Protein AF-A0A1H8FUL5-F1 (afdb_monomer)

Structure (mmCIF, N/CA/C/O backbone):
data_AF-A0A1H8FUL5-F1
#
_entry.id   AF-A0A1H8FUL5-F1
#
loop_
_atom_site.group_PDB
_atom_site.id
_atom_site.type_symbol
_atom_site.label_atom_id
_atom_site.label_alt_id
_atom_site.label_comp_id
_atom_site.label_asym_id
_atom_site.label_entity_id
_atom_site.label_seq_id
_atom_site.pdbx_PDB_ins_code
_atom_site.Cartn_x
_atom_site.Cartn_y
_atom_site.Cartn_z
_atom_site.occupancy
_atom_site.B_iso_or_equiv
_atom_site.auth_seq_id
_atom_site.auth_comp_id
_atom_site.auth_asym_id
_atom_site.auth_atom_id
_atom_site.pdbx_PDB_model_num
ATOM 1 N N . MET A 1 1 ? 5.116 10.982 -18.072 1.00 77.00 1 MET A N 1
ATOM 2 C CA . MET A 1 1 ? 5.725 10.847 -16.722 1.00 77.00 1 MET A CA 1
ATOM 3 C C . MET A 1 1 ? 6.966 9.986 -16.821 1.00 77.00 1 MET A C 1
ATOM 5 O O . MET A 1 1 ? 6.919 8.989 -17.533 1.00 77.00 1 MET A O 1
ATOM 9 N N . THR A 1 2 ? 8.027 10.357 -16.105 1.00 88.62 2 THR A N 1
ATOM 10 C CA . THR A 1 2 ? 9.238 9.538 -15.970 1.00 88.62 2 THR A CA 1
ATOM 11 C C . THR A 1 2 ? 8.924 8.194 -15.318 1.00 88.62 2 THR A C 1
ATOM 13 O O . THR A 1 2 ? 7.965 8.089 -14.544 1.00 88.62 2 THR A O 1
ATOM 16 N N . ILE A 1 3 ? 9.741 7.177 -15.594 1.00 87.44 3 ILE A N 1
ATOM 17 C CA . ILE A 1 3 ? 9.638 5.847 -14.970 1.00 87.44 3 ILE A CA 1
ATOM 18 C C . ILE A 1 3 ? 9.591 5.974 -13.442 1.00 87.44 3 ILE A C 1
ATOM 20 O O . ILE A 1 3 ? 8.691 5.433 -12.799 1.00 87.44 3 ILE A O 1
ATOM 24 N N . GLY A 1 4 ? 10.494 6.778 -12.870 1.00 87.44 4 GLY A N 1
ATOM 25 C CA . GLY A 1 4 ? 10.557 7.011 -11.426 1.00 87.44 4 GLY A CA 1
ATOM 26 C C . GLY A 1 4 ? 9.263 7.595 -10.852 1.00 87.44 4 GLY A C 1
ATOM 27 O O . GLY A 1 4 ? 8.783 7.119 -9.829 1.00 87.44 4 GLY A O 1
ATOM 28 N N . LYS A 1 5 ? 8.633 8.564 -11.536 1.00 88.44 5 LYS A N 1
ATOM 29 C CA . LYS A 1 5 ? 7.356 9.148 -11.088 1.00 88.44 5 LYS A CA 1
ATOM 30 C C . LYS A 1 5 ? 6.201 8.143 -11.154 1.00 88.44 5 LYS A C 1
ATOM 32 O O . LYS A 1 5 ? 5.342 8.171 -10.280 1.00 88.44 5 LYS A O 1
ATOM 37 N N . LYS A 1 6 ? 6.171 7.258 -12.159 1.00 86.38 6 LYS A N 1
ATOM 38 C CA . LYS A 1 6 ? 5.156 6.190 -12.268 1.00 86.38 6 LYS A CA 1
ATOM 39 C C . LYS A 1 6 ? 5.282 5.194 -11.107 1.00 86.38 6 LYS A C 1
ATOM 41 O O . LYS A 1 6 ? 4.287 4.877 -10.464 1.00 86.38 6 LYS A O 1
ATOM 46 N N . ILE A 1 7 ? 6.509 4.756 -10.814 1.00 88.62 7 ILE A N 1
ATOM 47 C CA . ILE A 1 7 ? 6.805 3.834 -9.708 1.00 88.62 7 ILE A CA 1
ATOM 48 C C . ILE A 1 7 ? 6.474 4.486 -8.358 1.00 88.62 7 ILE A C 1
ATOM 50 O O . ILE A 1 7 ? 5.757 3.893 -7.556 1.00 88.62 7 ILE A O 1
ATOM 54 N N . ALA A 1 8 ? 6.923 5.724 -8.129 1.00 90.12 8 ALA A N 1
ATOM 55 C CA . ALA A 1 8 ? 6.648 6.459 -6.896 1.00 90.12 8 ALA A CA 1
ATOM 56 C C . ALA A 1 8 ? 5.144 6.680 -6.667 1.00 90.12 8 ALA A C 1
ATOM 58 O O . ALA A 1 8 ? 4.675 6.522 -5.545 1.00 90.12 8 ALA A O 1
ATOM 59 N N . ALA A 1 9 ? 4.375 6.987 -7.719 1.00 88.75 9 ALA A N 1
ATOM 60 C CA . ALA A 1 9 ? 2.921 7.109 -7.620 1.00 88.75 9 ALA A CA 1
ATOM 61 C C . ALA A 1 9 ? 2.253 5.773 -7.252 1.00 88.75 9 ALA A C 1
ATOM 63 O O . ALA A 1 9 ? 1.382 5.748 -6.385 1.00 88.75 9 ALA A O 1
ATOM 64 N N . GLY A 1 10 ? 2.690 4.661 -7.858 1.00 88.00 10 GLY A N 1
ATOM 65 C CA . GLY A 1 10 ? 2.192 3.321 -7.533 1.00 88.00 10 GLY A CA 1
ATOM 66 C C . GLY A 1 10 ? 2.468 2.928 -6.079 1.00 88.00 10 GLY A C 1
ATOM 67 O O . GLY A 1 10 ? 1.545 2.544 -5.361 1.00 88.00 10 GLY A O 1
ATOM 68 N N . PHE A 1 11 ? 3.712 3.090 -5.617 1.00 89.12 11 PHE A N 1
ATOM 69 C CA . PHE A 1 11 ? 4.076 2.832 -4.219 1.00 89.12 11 PHE A CA 1
ATOM 70 C C . PHE A 1 11 ? 3.374 3.781 -3.246 1.00 89.12 11 PHE A C 1
ATOM 72 O O . PHE A 1 11 ? 2.895 3.329 -2.211 1.00 89.12 11 PHE A O 1
ATOM 79 N N . GLY A 1 12 ? 3.265 5.070 -3.578 1.00 90.81 12 GLY A N 1
ATOM 80 C CA . GLY A 1 12 ? 2.570 6.058 -2.753 1.00 90.81 12 GLY A CA 1
ATOM 81 C C . GLY A 1 12 ? 1.090 5.723 -2.571 1.00 90.81 12 GLY A C 1
ATOM 82 O O . GLY A 1 12 ? 0.583 5.771 -1.453 1.00 90.81 12 GLY A O 1
ATOM 83 N N . LEU A 1 13 ? 0.412 5.299 -3.642 1.00 88.19 13 LEU A N 1
ATOM 84 C CA . LEU A 1 13 ? -0.978 4.851 -3.569 1.00 88.19 13 LEU A CA 1
ATOM 85 C C . LEU A 1 13 ? -1.121 3.574 -2.726 1.00 88.19 13 LEU A C 1
ATOM 87 O O . LEU A 1 13 ? -2.024 3.494 -1.896 1.00 88.19 13 LEU A O 1
ATOM 91 N N . CYS A 1 14 ? -0.212 2.604 -2.881 1.00 87.31 14 CYS A N 1
ATOM 92 C CA . CYS A 1 14 ? -0.203 1.393 -2.053 1.00 87.31 14 CYS A CA 1
ATOM 93 C C . CYS A 1 14 ? 0.002 1.724 -0.568 1.00 87.31 14 CYS A C 1
ATOM 95 O O . CYS A 1 14 ? -0.704 1.189 0.283 1.00 87.31 14 CYS A O 1
ATOM 97 N N . LEU A 1 15 ? 0.928 2.634 -0.255 1.00 90.94 15 LEU A N 1
ATOM 98 C CA . LEU A 1 15 ? 1.198 3.070 1.113 1.00 90.94 15 LEU A CA 1
ATOM 99 C C . LEU A 1 15 ? -0.012 3.785 1.727 1.00 90.94 15 LEU A C 1
ATOM 101 O O . LEU A 1 15 ? -0.348 3.530 2.879 1.00 90.94 15 LEU A O 1
ATOM 105 N N . LEU A 1 16 ? -0.699 4.635 0.958 1.00 89.88 16 LEU A N 1
ATOM 106 C CA . LEU A 1 16 ? -1.928 5.299 1.399 1.00 89.88 16 LEU A CA 1
ATOM 107 C C . LEU A 1 16 ? -3.041 4.296 1.716 1.00 89.88 16 LEU A C 1
ATOM 109 O O . LEU A 1 16 ? -3.700 4.428 2.745 1.00 89.88 16 LEU A O 1
ATOM 113 N N . VAL A 1 17 ? -3.229 3.276 0.873 1.00 88.06 17 VAL A N 1
ATOM 114 C CA . VAL A 1 17 ? -4.216 2.218 1.139 1.00 88.06 17 VAL A CA 1
ATOM 115 C C . VAL A 1 17 ? -3.835 1.421 2.383 1.00 88.06 17 VAL A C 1
ATOM 117 O O . VAL A 1 17 ? -4.692 1.185 3.231 1.00 88.06 17 VAL A O 1
ATOM 120 N N . LEU A 1 18 ? -2.559 1.058 2.543 1.00 88.50 18 LEU A N 1
ATOM 121 C CA . LEU A 1 18 ? -2.079 0.366 3.742 1.00 88.50 18 LEU A CA 1
ATOM 122 C C . LEU A 1 18 ? -2.285 1.200 5.011 1.00 88.50 18 LEU A C 1
ATOM 124 O O . LEU A 1 18 ? -2.742 0.661 6.014 1.00 88.50 18 LEU A O 1
ATOM 128 N N . LEU A 1 19 ? -2.011 2.506 4.965 1.00 92.69 19 LEU A N 1
ATOM 129 C CA . LEU A 1 19 ? -2.258 3.420 6.082 1.00 92.69 19 LEU A CA 1
ATOM 130 C C . LEU A 1 19 ? -3.747 3.516 6.422 1.00 92.69 19 LEU A C 1
ATOM 132 O O . LEU A 1 19 ? -4.105 3.457 7.595 1.00 92.69 19 LEU A O 1
ATOM 136 N N . ALA A 1 20 ? -4.619 3.619 5.417 1.00 88.50 20 ALA A N 1
ATOM 137 C CA . ALA A 1 20 ? -6.063 3.652 5.631 1.00 88.50 20 ALA A CA 1
ATOM 138 C C . ALA A 1 20 ? -6.575 2.344 6.261 1.00 88.50 20 ALA A C 1
ATOM 140 O O . ALA A 1 20 ? -7.329 2.378 7.232 1.00 88.50 20 ALA A O 1
ATOM 141 N N . VAL A 1 21 ? -6.121 1.193 5.754 1.00 88.56 21 VAL A N 1
ATOM 142 C CA . VAL A 1 21 ? -6.448 -0.136 6.297 1.00 88.56 21 VAL A CA 1
ATOM 143 C C . VAL A 1 21 ? -5.942 -0.279 7.735 1.00 88.56 21 VAL A C 1
ATOM 145 O O . VAL A 1 21 ? -6.693 -0.715 8.606 1.00 88.56 21 VAL A O 1
ATOM 148 N N . ALA A 1 22 ? -4.699 0.130 8.004 1.00 89.62 22 ALA A N 1
ATOM 149 C CA . ALA A 1 22 ? -4.111 0.090 9.339 1.00 89.62 22 ALA A CA 1
ATOM 150 C C . ALA A 1 22 ? -4.869 0.987 10.328 1.00 89.62 22 ALA A C 1
ATOM 152 O O . ALA A 1 22 ? -5.120 0.569 11.455 1.00 89.62 22 ALA A O 1
ATOM 153 N N . LEU A 1 23 ? -5.288 2.184 9.905 1.00 91.38 23 LEU A N 1
ATOM 154 C CA . LEU A 1 23 ? -6.063 3.104 10.738 1.00 91.38 23 LEU A CA 1
ATOM 155 C C . LEU A 1 23 ? -7.420 2.505 11.134 1.00 91.38 23 LEU A C 1
ATOM 157 O O . LEU A 1 23 ? -7.779 2.531 12.309 1.00 91.38 23 LEU A O 1
ATOM 161 N N . VAL A 1 24 ? -8.150 1.922 10.177 1.00 88.38 24 VAL A N 1
ATOM 162 C CA . VAL A 1 24 ? -9.436 1.251 10.442 1.00 88.38 24 VAL A CA 1
ATOM 163 C C . VAL A 1 24 ? -9.248 0.052 11.374 1.00 88.38 24 VAL A C 1
ATOM 165 O O . VAL A 1 24 ? -10.034 -0.134 12.304 1.00 88.38 24 VAL A O 1
ATOM 168 N N . ALA A 1 25 ? -8.195 -0.743 11.163 1.00 87.12 25 ALA A N 1
ATOM 169 C CA . ALA A 1 25 ? -7.871 -1.870 12.033 1.00 87.12 25 ALA A CA 1
ATOM 170 C C . ALA A 1 25 ? -7.559 -1.411 13.468 1.00 87.12 25 ALA A C 1
ATOM 172 O O . ALA A 1 25 ? -8.060 -2.002 14.424 1.00 87.12 25 ALA A O 1
ATOM 173 N N . PHE A 1 26 ? -6.785 -0.333 13.621 1.00 90.12 26 PHE A N 1
ATOM 174 C CA . PHE A 1 26 ? -6.420 0.218 14.925 1.00 90.12 26 PHE A CA 1
ATOM 175 C C . PHE A 1 26 ? -7.637 0.774 15.676 1.00 90.12 26 PHE A C 1
ATOM 177 O O . PHE A 1 26 ? -7.829 0.470 16.850 1.00 90.12 26 PHE A O 1
ATOM 184 N N . GLN A 1 27 ? -8.514 1.509 14.985 1.00 87.12 27 GLN A N 1
ATOM 185 C CA . GLN A 1 27 ? -9.777 1.992 15.558 1.00 87.12 27 GLN A CA 1
ATOM 186 C C . GLN A 1 27 ? -10.693 0.838 15.986 1.00 87.12 27 GLN A C 1
ATOM 188 O O . GLN A 1 27 ? -11.260 0.873 17.079 1.00 87.12 27 GLN A O 1
ATOM 193 N N . GLY A 1 28 ? -10.806 -0.206 15.159 1.00 86.19 28 GLY A N 1
ATOM 194 C CA . GLY A 1 28 ? -11.566 -1.407 15.503 1.00 86.19 28 GLY A CA 1
ATOM 195 C C . GLY A 1 28 ? -11.017 -2.111 16.748 1.00 86.19 28 GLY A C 1
ATOM 196 O O . GLY A 1 28 ? -11.788 -2.507 17.622 1.00 86.19 28 GLY A O 1
ATOM 197 N N . ALA A 1 29 ? -9.690 -2.217 16.866 1.00 85.94 29 ALA A N 1
ATOM 198 C CA . ALA A 1 29 ? -9.027 -2.807 18.027 1.00 85.94 29 ALA A CA 1
ATOM 1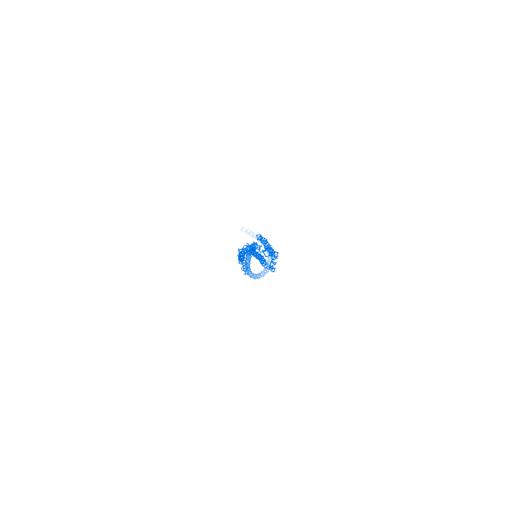99 C C . ALA A 1 29 ? -9.235 -1.984 19.311 1.00 85.94 29 ALA A C 1
ATOM 201 O O . ALA A 1 29 ? -9.567 -2.554 20.351 1.00 85.94 29 ALA A O 1
ATOM 202 N N . GLU A 1 30 ? -9.107 -0.653 19.248 1.00 86.69 30 GLU A N 1
ATOM 203 C CA . GLU A 1 30 ? -9.407 0.217 20.393 1.00 86.69 30 GLU A CA 1
ATOM 204 C C . GLU A 1 30 ? -10.857 0.067 20.857 1.00 86.69 30 GLU A C 1
ATOM 206 O O . GLU A 1 30 ? -11.126 -0.012 22.057 1.00 86.69 30 GLU A O 1
ATOM 211 N N . GLN A 1 31 ? -11.801 0.013 19.919 1.00 83.56 31 GLN A N 1
ATOM 212 C CA . GLN A 1 31 ? -13.214 -0.108 20.254 1.00 83.56 31 GLN A CA 1
ATOM 213 C C . GLN A 1 31 ? -13.542 -1.464 20.889 1.00 83.56 31 GLN A C 1
ATOM 215 O O . GLN A 1 31 ? -14.344 -1.530 21.827 1.00 83.56 31 GLN A O 1
ATOM 220 N N . LEU A 1 32 ? -12.877 -2.531 20.439 1.00 81.56 32 LEU A N 1
ATOM 221 C CA . LEU A 1 32 ? -12.974 -3.856 21.046 1.00 81.56 32 LEU A CA 1
ATOM 222 C C . LEU A 1 32 ? -12.448 -3.853 22.492 1.00 81.56 32 LEU A C 1
ATOM 224 O O . LEU A 1 32 ? -13.115 -4.373 23.385 1.00 81.56 32 LEU A O 1
ATOM 228 N N . LEU A 1 33 ? -11.294 -3.221 22.734 1.00 85.38 33 LEU A N 1
ATOM 229 C CA . LEU A 1 33 ? -10.698 -3.098 24.070 1.00 85.38 33 LEU A CA 1
ATOM 230 C C . LEU A 1 33 ? -11.581 -2.297 25.035 1.00 85.38 33 LEU A C 1
ATOM 232 O O . LEU A 1 33 ? -11.778 -2.721 26.172 1.00 85.38 33 LEU A O 1
ATOM 236 N N . ARG A 1 34 ? -12.149 -1.168 24.590 1.00 83.81 34 ARG A N 1
ATOM 237 C CA . ARG A 1 34 ? -13.067 -0.357 25.413 1.00 83.81 34 ARG A CA 1
ATOM 238 C C . ARG A 1 34 ? -14.311 -1.151 25.806 1.00 83.81 34 ARG A C 1
ATOM 240 O O . ARG A 1 34 ? -14.617 -1.247 26.987 1.00 83.81 34 ARG A O 1
ATOM 247 N N . THR A 1 35 ? -14.940 -1.815 24.836 1.00 81.94 35 THR A N 1
ATOM 248 C CA . THR A 1 35 ? -16.115 -2.664 25.089 1.00 81.94 35 THR A CA 1
ATOM 249 C C . THR A 1 35 ? -15.791 -3.781 26.083 1.00 81.94 35 THR A C 1
ATOM 251 O O . THR A 1 35 ? -16.568 -4.043 26.997 1.00 81.94 35 THR A O 1
ATOM 254 N N . ALA A 1 36 ? -14.639 -4.442 25.937 1.00 81.00 36 ALA A N 1
ATOM 255 C CA . ALA A 1 36 ? -14.227 -5.499 26.855 1.00 81.00 36 ALA A CA 1
ATOM 256 C C . ALA A 1 36 ? -14.080 -4.984 28.299 1.00 81.00 36 ALA A C 1
ATOM 258 O O . ALA A 1 36 ? -14.550 -5.639 29.230 1.00 81.00 36 ALA A O 1
ATOM 259 N N . ASN A 1 37 ? -13.490 -3.799 28.482 1.00 84.38 37 ASN A N 1
ATOM 260 C CA . ASN A 1 37 ? -13.363 -3.168 29.797 1.00 84.38 37 ASN A CA 1
ATOM 261 C C . ASN A 1 37 ? -14.726 -2.783 30.390 1.00 84.38 37 ASN A C 1
ATOM 263 O O . ASN A 1 37 ? -14.970 -3.058 31.565 1.00 84.38 37 ASN A O 1
ATOM 267 N N . ASP A 1 38 ? -15.632 -2.230 29.581 1.00 81.69 38 ASP A N 1
ATOM 268 C CA . ASP A 1 38 ? -16.988 -1.875 30.019 1.00 81.69 38 ASP A CA 1
ATOM 269 C C . ASP A 1 38 ? -17.779 -3.118 30.470 1.00 81.69 38 ASP A C 1
ATOM 271 O O . ASP A 1 38 ? -18.497 -3.085 31.472 1.00 81.69 38 ASP A O 1
ATOM 275 N N . VAL A 1 39 ? -17.597 -4.259 29.789 1.00 80.88 39 VAL A N 1
ATOM 276 C CA . VAL A 1 39 ? -18.206 -5.545 30.177 1.00 80.88 39 VAL A CA 1
ATOM 277 C C . VAL A 1 39 ? -17.684 -6.034 31.528 1.00 80.88 39 VAL A C 1
ATOM 279 O O . VAL A 1 39 ? -18.466 -6.530 32.343 1.00 80.88 39 VAL A O 1
ATOM 282 N N . VAL A 1 40 ? -16.379 -5.918 31.780 1.00 85.00 40 VAL A N 1
ATOM 283 C CA . VAL A 1 40 ? -15.792 -6.295 33.075 1.00 85.00 40 VAL A CA 1
ATOM 284 C C . VAL A 1 40 ? -16.341 -5.397 34.184 1.00 85.00 40 VAL A C 1
ATOM 286 O O . VAL A 1 40 ? -16.821 -5.916 35.192 1.00 85.00 40 VAL A O 1
ATOM 289 N N . ALA A 1 41 ? -16.369 -4.079 33.968 1.00 86.44 41 ALA A N 1
ATOM 290 C CA . ALA A 1 41 ? -16.881 -3.115 34.939 1.00 86.44 41 ALA A CA 1
ATOM 291 C C . ALA A 1 41 ? -18.363 -3.359 35.283 1.00 86.44 41 ALA A C 1
ATOM 293 O O . ALA A 1 41 ? -18.714 -3.467 36.458 1.00 86.44 41 ALA A O 1
ATOM 294 N N . SER A 1 42 ? -19.225 -3.538 34.276 1.00 86.19 42 SER A N 1
ATOM 295 C CA . SER A 1 42 ? -20.655 -3.826 34.474 1.00 86.19 42 SER A CA 1
ATOM 296 C C . SER A 1 42 ? -20.887 -5.126 35.262 1.00 86.19 42 SER A C 1
ATOM 298 O O . SER A 1 42 ? -21.726 -5.189 36.168 1.00 86.19 42 SER A O 1
ATOM 300 N N . ARG A 1 43 ? -20.088 -6.172 34.997 1.00 87.38 43 ARG A N 1
ATOM 301 C CA . ARG A 1 43 ? -20.151 -7.433 35.756 1.00 87.38 43 ARG A CA 1
ATOM 302 C C . ARG A 1 43 ? -19.722 -7.263 37.210 1.00 87.38 43 ARG A C 1
ATOM 304 O O . ARG A 1 43 ? -20.350 -7.855 38.089 1.00 87.38 43 ARG A O 1
ATOM 311 N N . GLU A 1 44 ? -18.679 -6.480 37.471 1.00 90.31 44 GLU A N 1
ATOM 312 C CA . GLU A 1 44 ? -18.233 -6.179 38.834 1.00 90.31 44 GLU A CA 1
ATOM 313 C C . GLU A 1 44 ? -19.284 -5.385 39.611 1.00 90.31 44 GLU A C 1
ATOM 315 O O . GLU A 1 44 ? -19.619 -5.759 40.735 1.00 90.31 44 GLU A O 1
ATOM 320 N N . GLN A 1 45 ? -19.872 -4.357 38.997 1.00 92.12 45 GLN A N 1
ATOM 321 C CA . GLN A 1 45 ? -20.974 -3.581 39.569 1.00 92.12 45 GLN A CA 1
ATOM 322 C C . GLN A 1 45 ? -22.150 -4.479 39.981 1.00 92.12 45 GLN A C 1
ATOM 324 O O . GLN A 1 45 ? -22.603 -4.437 41.128 1.00 92.12 45 GLN A O 1
ATOM 329 N N . ALA A 1 46 ? -22.607 -5.348 39.073 1.00 92.81 46 ALA A N 1
ATOM 330 C CA . ALA A 1 46 ? -23.696 -6.278 39.349 1.00 92.81 46 ALA A CA 1
ATOM 331 C C . ALA A 1 46 ? -23.334 -7.303 40.438 1.00 92.81 46 ALA A C 1
ATOM 333 O O . ALA A 1 46 ? -24.189 -7.676 41.245 1.00 92.81 46 ALA A O 1
ATOM 334 N N . ARG A 1 47 ? -22.071 -7.753 40.494 1.00 94.38 47 ARG A N 1
ATOM 335 C CA . ARG A 1 47 ? -21.580 -8.635 41.561 1.00 94.38 47 ARG A CA 1
ATOM 336 C C . ARG A 1 47 ? -21.667 -7.951 42.927 1.00 94.38 47 ARG A C 1
ATOM 338 O O . ARG A 1 47 ? -22.263 -8.531 43.831 1.00 94.38 47 ARG A O 1
ATOM 345 N N . TYR A 1 48 ? -21.149 -6.728 43.065 1.00 94.88 48 TYR A N 1
ATOM 346 C CA . TYR A 1 48 ? -21.176 -5.992 44.336 1.00 94.88 48 TYR A CA 1
ATOM 347 C C . TYR A 1 48 ? -22.604 -5.695 44.814 1.00 94.88 48 TYR A C 1
ATOM 349 O O . TYR A 1 48 ? -22.904 -5.876 45.994 1.00 94.88 48 TYR A O 1
ATOM 357 N N . LEU A 1 49 ? -23.512 -5.316 43.906 1.00 95.88 49 LEU A N 1
ATOM 358 C CA . LEU A 1 49 ? -24.933 -5.122 44.229 1.00 95.88 49 LEU A CA 1
ATOM 359 C C . LEU A 1 49 ? -25.575 -6.397 44.803 1.00 95.88 49 LEU A C 1
ATOM 361 O O . LEU A 1 49 ? -26.278 -6.347 45.816 1.00 95.88 49 LEU A O 1
ATOM 365 N N . ARG A 1 50 ? -25.314 -7.556 44.183 1.00 95.88 50 ARG A N 1
ATOM 366 C CA . ARG A 1 50 ? -25.835 -8.851 44.654 1.00 95.88 50 ARG A CA 1
ATOM 367 C C . ARG A 1 50 ? -25.208 -9.289 45.976 1.00 95.88 50 ARG A C 1
ATOM 369 O O . ARG A 1 50 ? -25.921 -9.834 46.818 1.00 95.88 50 ARG A O 1
ATOM 376 N N . GLU A 1 51 ? -23.916 -9.047 46.177 1.00 95.06 51 GLU A N 1
ATOM 377 C CA . GLU A 1 51 ? -23.222 -9.349 47.436 1.00 95.06 51 GLU A CA 1
ATOM 378 C C . GLU A 1 51 ? -23.808 -8.548 48.600 1.00 95.06 51 GLU A C 1
ATOM 380 O O . GLU A 1 51 ? -24.217 -9.147 49.594 1.00 95.06 51 GLU A O 1
ATOM 385 N N . VAL A 1 52 ? -23.959 -7.227 48.445 1.00 96.12 52 VAL A N 1
ATOM 386 C CA . VAL A 1 52 ? -24.580 -6.366 49.466 1.00 96.12 52 VAL A CA 1
ATOM 387 C C . VAL A 1 52 ? -26.001 -6.843 49.781 1.00 96.12 52 VAL A C 1
ATOM 389 O O . VAL A 1 52 ? -26.329 -7.042 50.951 1.00 96.12 52 VAL A O 1
ATOM 392 N N . ARG A 1 53 ? -26.828 -7.119 48.758 1.00 97.44 53 ARG A N 1
ATOM 393 C CA . ARG A 1 53 ? -28.188 -7.667 48.938 1.00 97.44 53 ARG A CA 1
ATOM 394 C C . ARG A 1 53 ? -28.190 -8.963 49.748 1.00 97.44 53 ARG A C 1
ATOM 396 O O . ARG A 1 53 ? -29.038 -9.126 50.624 1.00 97.44 53 ARG A O 1
ATOM 403 N N . THR A 1 54 ? -27.277 -9.878 49.431 1.00 96.62 54 THR A N 1
ATOM 404 C CA . THR A 1 54 ? -27.183 -11.198 50.072 1.00 96.62 54 THR A CA 1
ATOM 405 C C . THR A 1 54 ? -26.777 -11.055 51.534 1.00 96.62 54 THR A C 1
ATOM 407 O O . THR A 1 54 ? -27.447 -11.590 52.408 1.00 96.62 54 THR A O 1
ATOM 410 N N . MET A 1 55 ? -25.759 -10.245 51.826 1.00 95.69 55 MET A N 1
ATOM 411 C CA . MET A 1 55 ? -25.289 -10.037 53.198 1.00 95.69 55 MET A CA 1
ATOM 412 C C . MET A 1 55 ? -26.334 -9.334 54.073 1.00 95.69 55 MET A C 1
ATOM 414 O O . MET A 1 55 ? -26.489 -9.679 55.242 1.00 95.69 55 MET A O 1
ATOM 418 N N . LEU A 1 56 ? -27.090 -8.379 53.517 1.00 96.69 56 LEU A N 1
ATOM 419 C CA . LEU A 1 56 ? -28.229 -7.762 54.209 1.00 96.69 56 LEU A CA 1
ATOM 420 C C . LEU A 1 56 ? -29.341 -8.767 54.504 1.00 96.69 56 LEU A C 1
ATOM 422 O O . LEU A 1 56 ? -29.914 -8.735 55.592 1.00 96.69 56 LEU A O 1
ATOM 426 N N . LEU A 1 57 ? -29.635 -9.662 53.559 1.00 96.56 57 LEU A N 1
ATOM 427 C CA . LEU A 1 57 ? -30.612 -10.727 53.759 1.00 96.56 57 LEU A CA 1
ATOM 428 C C . LEU A 1 57 ? -30.163 -11.702 54.855 1.00 96.56 57 LEU A C 1
ATOM 430 O O . LEU A 1 57 ? -30.976 -12.073 55.702 1.00 96.56 57 LEU A O 1
ATOM 434 N N . ASP A 1 58 ? -28.887 -12.086 54.869 1.00 95.62 58 ASP A N 1
ATOM 435 C CA . ASP A 1 58 ? -28.315 -12.957 55.900 1.00 95.62 58 ASP A CA 1
ATOM 436 C C . ASP A 1 58 ? -28.361 -12.287 57.279 1.00 95.62 58 ASP A C 1
ATOM 438 O O . ASP A 1 58 ? -28.748 -12.919 58.263 1.00 95.62 58 ASP A O 1
ATOM 442 N N . ALA A 1 59 ? -28.043 -10.991 57.347 1.00 97.06 59 ALA A N 1
ATOM 443 C CA . ALA A 1 59 ? -28.125 -10.186 58.563 1.00 97.06 59 ALA A CA 1
ATOM 444 C C . ALA A 1 59 ? -29.566 -10.070 59.091 1.00 97.06 59 ALA A C 1
ATOM 446 O O . ALA A 1 59 ? -29.803 -10.267 60.283 1.00 97.06 59 ALA A O 1
ATOM 447 N N . GLU A 1 60 ? -30.536 -9.799 58.213 1.00 96.62 60 GLU A N 1
ATOM 448 C CA . GLU A 1 60 ? -31.961 -9.749 58.560 1.00 96.62 60 GLU A CA 1
ATOM 449 C C . GLU A 1 60 ? -32.477 -11.124 59.017 1.00 96.62 60 GLU A C 1
ATOM 451 O O . GLU A 1 60 ? -33.216 -11.228 59.995 1.00 96.62 60 GLU A O 1
ATOM 456 N N . THR A 1 61 ? -32.059 -12.199 58.347 1.00 96.38 61 THR A N 1
ATOM 457 C CA . THR A 1 61 ? -32.458 -13.573 58.690 1.00 96.38 61 THR A CA 1
ATOM 458 C C . THR A 1 61 ? -31.893 -13.994 60.047 1.00 96.38 61 THR A C 1
ATOM 460 O O . THR A 1 61 ? -32.621 -14.541 60.878 1.00 96.38 61 THR A O 1
ATOM 463 N N . ALA A 1 62 ? -30.621 -13.686 60.307 1.00 97.25 62 ALA A N 1
ATOM 464 C CA . ALA A 1 62 ? -29.965 -13.899 61.594 1.00 97.25 62 ALA A CA 1
ATOM 465 C C . ALA A 1 62 ? -30.658 -13.133 62.728 1.00 97.25 62 ALA A C 1
ATOM 467 O O . ALA A 1 62 ? -30.974 -13.710 63.773 1.00 97.25 62 ALA A O 1
ATOM 468 N N . GLN A 1 63 ? -30.967 -11.853 62.497 1.00 97.38 63 GLN A N 1
ATOM 469 C CA . GLN A 1 63 ? -31.700 -11.023 63.448 1.00 97.38 63 GLN A CA 1
ATOM 470 C C . GLN A 1 63 ? -33.068 -11.630 63.778 1.00 97.38 63 GLN A C 1
ATOM 472 O O . GLN A 1 63 ? -33.384 -11.789 64.956 1.00 97.38 63 GLN A O 1
ATOM 477 N N . ARG A 1 64 ? -33.847 -12.061 62.778 1.00 96.19 64 ARG A N 1
ATOM 478 C CA . ARG A 1 64 ? -35.151 -12.709 63.007 1.00 96.19 64 ARG A CA 1
ATOM 479 C C . ARG A 1 64 ? -35.027 -14.015 63.786 1.00 96.19 64 ARG A C 1
ATOM 481 O O . ARG A 1 64 ? -35.824 -14.258 64.692 1.00 96.19 64 ARG A O 1
ATOM 488 N N . GLY A 1 65 ? -34.021 -14.834 63.475 1.00 96.38 65 GLY A N 1
ATOM 489 C CA . GLY A 1 65 ? -33.727 -16.063 64.216 1.00 96.38 65 GLY A CA 1
ATOM 490 C C . GLY A 1 65 ? -33.421 -15.790 65.691 1.00 96.38 65 GLY A C 1
ATOM 491 O O . GLY A 1 65 ? -33.947 -16.472 66.573 1.00 96.38 65 GLY A O 1
ATOM 492 N N . PHE A 1 66 ? -32.639 -14.749 65.977 1.00 97.88 66 PHE A N 1
ATOM 493 C CA . PHE A 1 66 ? -32.351 -14.313 67.341 1.00 97.88 66 PHE A CA 1
ATOM 494 C C . PHE A 1 66 ? -33.574 -13.721 68.051 1.00 97.88 66 PHE A C 1
ATOM 496 O O . PHE A 1 66 ? -33.852 -14.076 69.196 1.00 97.88 66 PHE A O 1
ATOM 503 N N . LEU A 1 67 ? -34.352 -12.868 67.382 1.00 96.38 67 LEU A N 1
ATOM 504 C CA . LEU A 1 67 ? -35.583 -12.329 67.955 1.00 96.38 67 LEU A CA 1
ATOM 505 C C . LEU A 1 67 ? -36.554 -13.444 68.345 1.00 96.38 67 LEU A C 1
ATOM 507 O O . LEU A 1 67 ? -37.105 -13.408 69.441 1.00 96.38 67 LEU A O 1
ATOM 511 N N . LEU A 1 68 ? -36.706 -14.464 67.499 1.00 96.12 68 LEU A N 1
ATOM 512 C CA . LEU A 1 68 ? -37.599 -15.589 67.760 1.00 96.12 68 LEU A CA 1
ATOM 513 C C . LEU A 1 68 ? -37.086 -16.495 68.889 1.00 96.12 68 LEU A C 1
ATOM 515 O O . LEU A 1 68 ? -37.846 -16.874 69.774 1.00 96.12 68 LEU A O 1
ATOM 519 N N . THR A 1 69 ? -35.796 -16.839 68.880 1.00 96.19 69 THR A N 1
ATOM 520 C CA . THR A 1 69 ? -35.249 -17.887 69.765 1.00 96.19 69 THR A CA 1
ATOM 521 C C . THR A 1 69 ? -34.582 -17.361 71.033 1.00 96.19 69 THR A C 1
ATOM 523 O O . THR A 1 69 ? -34.476 -18.093 72.012 1.00 96.19 69 THR A O 1
ATOM 526 N N . GLY A 1 70 ? -34.102 -16.117 71.015 1.00 94.75 70 GLY A N 1
ATOM 527 C CA . GLY A 1 70 ? -33.283 -15.522 72.074 1.00 94.75 70 GLY A CA 1
ATOM 528 C C . GLY A 1 70 ? -31.870 -16.106 72.191 1.00 94.75 70 GLY A C 1
ATOM 529 O O . GLY A 1 70 ? -31.206 -15.847 73.186 1.00 94.75 70 GLY A O 1
ATOM 530 N N . GLN A 1 71 ? -31.410 -16.918 71.229 1.00 96.19 71 GLN A N 1
ATOM 531 C CA . GLN A 1 71 ? -30.106 -17.587 71.304 1.00 96.19 71 GLN A CA 1
ATOM 532 C C . GLN A 1 71 ? -29.041 -16.876 70.463 1.00 96.19 71 GLN A C 1
ATOM 534 O O . GLN A 1 71 ? -29.170 -16.776 69.243 1.00 96.19 71 GLN A O 1
ATOM 539 N N . GLU A 1 72 ? -27.933 -16.500 71.099 1.00 95.88 72 GLU A N 1
ATOM 540 C CA . GLU A 1 72 ? -26.865 -15.694 70.489 1.00 95.88 72 GLU A CA 1
ATOM 541 C C . GLU A 1 72 ? -26.228 -16.297 69.242 1.00 95.88 72 GLU A C 1
ATOM 543 O O . GLU A 1 72 ? -25.870 -15.562 68.329 1.00 95.88 72 GLU A O 1
ATOM 548 N N . ARG A 1 73 ? -26.170 -17.629 69.147 1.00 96.00 73 ARG A N 1
ATOM 549 C CA . ARG A 1 73 ? -25.644 -18.334 67.965 1.00 96.00 73 ARG A CA 1
ATOM 550 C C . ARG A 1 73 ? -26.355 -17.968 66.657 1.00 96.00 73 ARG A C 1
ATOM 552 O O . ARG A 1 73 ? -25.772 -18.095 65.587 1.00 96.00 73 ARG A O 1
ATOM 559 N N . TYR A 1 74 ? -27.615 -17.521 66.714 1.00 95.44 74 TYR A N 1
ATOM 560 C CA . TYR A 1 74 ? -28.325 -17.077 65.510 1.00 95.44 74 TYR A CA 1
ATOM 561 C C . TYR A 1 74 ? -27.790 -15.748 64.968 1.00 95.44 74 TYR A C 1
ATOM 563 O O . TYR A 1 74 ? -28.060 -15.437 63.814 1.00 95.44 74 TYR A O 1
ATOM 571 N N . LEU A 1 75 ? -27.014 -14.988 65.751 1.00 97.50 75 LEU A N 1
ATOM 572 C CA . LEU A 1 75 ? -26.393 -13.733 65.324 1.00 97.50 75 LEU A CA 1
ATOM 573 C C . LEU A 1 75 ? -25.039 -13.926 64.624 1.00 97.50 75 LEU A C 1
ATOM 575 O O . LEU A 1 75 ? -24.515 -12.957 64.078 1.00 97.50 75 LEU A O 1
ATOM 579 N N . ASP A 1 76 ? -24.488 -15.143 64.552 1.00 95.81 76 ASP A N 1
ATOM 580 C CA . ASP A 1 76 ? -23.214 -15.399 63.861 1.00 95.81 76 ASP A CA 1
ATOM 581 C C . ASP A 1 76 ? -23.209 -14.919 62.391 1.00 95.81 76 ASP A C 1
ATOM 583 O O . ASP A 1 76 ? -22.225 -14.304 61.963 1.00 95.81 76 ASP A O 1
ATOM 587 N N . PRO A 1 77 ? -24.266 -15.136 61.574 1.00 96.44 77 PRO A N 1
ATOM 588 C CA . PRO A 1 77 ? -24.315 -14.585 60.220 1.00 96.44 77 PRO A CA 1
ATOM 589 C C . PRO A 1 77 ? -24.426 -13.054 60.210 1.00 96.44 77 PRO A C 1
ATOM 591 O O . PRO A 1 77 ? -23.791 -12.422 59.373 1.00 96.44 77 PRO A O 1
ATOM 594 N N . TYR A 1 78 ? -25.144 -12.450 61.165 1.00 97.00 78 TYR A N 1
ATOM 595 C CA . TYR A 1 78 ? -25.244 -10.990 61.303 1.00 97.00 78 TYR A CA 1
ATOM 596 C C . TYR A 1 78 ? -23.874 -10.358 61.571 1.00 97.00 78 TYR A C 1
ATOM 598 O O . TYR A 1 78 ? -23.459 -9.447 60.857 1.00 97.00 78 TYR A O 1
ATOM 606 N N . VAL A 1 79 ? -23.129 -10.887 62.547 1.00 95.94 79 VAL A N 1
ATOM 607 C CA . VAL A 1 79 ? -21.799 -10.369 62.907 1.00 95.94 79 VAL A CA 1
ATOM 608 C C . VAL A 1 79 ? -20.817 -10.508 61.742 1.00 95.94 79 VAL A C 1
ATOM 610 O O . VAL A 1 79 ? -20.045 -9.589 61.479 1.00 95.94 79 VAL A O 1
ATOM 613 N N . ARG A 1 80 ? -20.870 -11.622 60.999 1.00 95.50 80 ARG A N 1
ATOM 614 C CA . ARG A 1 80 ? -20.030 -11.826 59.807 1.00 95.50 80 ARG A CA 1
ATOM 615 C C . ARG A 1 80 ? -20.437 -10.951 58.621 1.00 95.50 80 ARG A C 1
ATOM 617 O O . ARG A 1 80 ? -19.579 -10.613 57.811 1.00 95.50 80 ARG A O 1
ATOM 624 N N . ALA A 1 81 ? -21.710 -10.585 58.501 1.00 95.44 81 ALA A N 1
ATOM 625 C CA . ALA A 1 81 ? -22.197 -9.750 57.409 1.00 95.44 81 ALA A CA 1
ATOM 626 C C . ALA A 1 81 ? -21.725 -8.292 57.529 1.00 95.44 81 ALA A C 1
ATOM 628 O O . ALA A 1 81 ? -21.384 -7.699 56.512 1.00 95.44 81 ALA A O 1
ATOM 629 N N . LEU A 1 82 ? -21.644 -7.726 58.740 1.00 94.56 82 LEU A N 1
ATOM 630 C CA . LEU A 1 82 ? -21.289 -6.313 58.964 1.00 94.56 82 LEU A CA 1
ATOM 631 C C . LEU A 1 82 ? -20.010 -5.839 58.236 1.00 94.56 82 LEU A C 1
ATOM 633 O O . LEU A 1 82 ? -20.120 -4.924 57.415 1.00 94.56 82 LEU A O 1
ATOM 637 N N . PRO A 1 83 ? -18.820 -6.443 58.452 1.00 95.44 83 PRO A N 1
ATOM 638 C CA . PRO A 1 83 ? -17.595 -5.989 57.783 1.00 95.44 83 PRO A CA 1
ATOM 639 C C . PRO A 1 83 ? -17.639 -6.206 56.263 1.00 95.44 83 PRO A C 1
ATOM 641 O O . PRO A 1 83 ? -17.044 -5.446 55.494 1.00 95.44 83 PRO A O 1
ATOM 644 N N . ASN A 1 84 ? -18.367 -7.230 55.811 1.00 94.94 84 ASN A N 1
ATOM 645 C CA . ASN A 1 84 ? -18.496 -7.539 54.394 1.00 94.94 84 ASN A CA 1
ATOM 646 C C . ASN A 1 84 ? -19.444 -6.561 53.681 1.00 94.94 84 ASN A C 1
ATOM 648 O O . ASN A 1 84 ? -19.163 -6.177 52.548 1.00 94.94 84 ASN A O 1
ATOM 652 N N . ILE A 1 85 ? -20.509 -6.097 54.345 1.00 95.44 85 ILE A N 1
ATOM 653 C CA . ILE A 1 85 ? -21.400 -5.048 53.827 1.00 95.44 85 ILE A CA 1
ATOM 654 C C . ILE A 1 85 ? -20.627 -3.740 53.681 1.00 95.44 85 ILE A C 1
ATOM 656 O O . ILE A 1 85 ? -20.706 -3.102 52.634 1.00 95.44 85 ILE A O 1
ATOM 660 N N . GLU A 1 86 ? -19.845 -3.354 54.691 1.00 94.00 86 GLU A N 1
ATOM 661 C CA . GLU A 1 86 ? -19.033 -2.136 54.635 1.00 94.00 86 GLU A CA 1
ATOM 662 C C . GLU A 1 86 ? -18.008 -2.196 53.494 1.00 94.00 86 GLU A C 1
ATOM 664 O O . GLU A 1 86 ? -17.931 -1.284 52.666 1.00 94.00 86 GLU A O 1
ATOM 669 N N . THR A 1 87 ? -17.294 -3.319 53.374 1.00 95.38 87 THR A N 1
ATOM 670 C CA . THR A 1 87 ? -16.366 -3.557 52.260 1.00 95.38 87 THR A CA 1
ATOM 671 C C . THR A 1 87 ? -17.092 -3.516 50.913 1.00 95.38 87 THR A C 1
ATOM 673 O O . THR A 1 87 ? -16.624 -2.867 49.977 1.00 95.38 87 THR A O 1
ATOM 676 N N . GLY A 1 88 ? -18.258 -4.160 50.812 1.00 94.06 88 GLY A N 1
ATOM 677 C CA . GLY A 1 88 ? -19.088 -4.180 49.610 1.00 94.06 88 GLY A CA 1
ATOM 678 C C . GLY A 1 88 ? -19.539 -2.785 49.180 1.00 94.06 88 GLY A C 1
ATOM 679 O O . GLY A 1 88 ? -19.430 -2.453 48.002 1.00 94.06 88 GLY A O 1
ATOM 680 N N . LEU A 1 89 ? -19.959 -1.931 50.119 1.00 94.44 89 LEU A N 1
ATOM 681 C CA . LEU A 1 89 ? -20.347 -0.542 49.848 1.00 94.44 89 LEU A CA 1
ATOM 682 C C . LEU A 1 89 ? -19.169 0.305 49.344 1.00 94.44 89 LEU A C 1
ATOM 684 O O . LEU A 1 89 ? -19.327 1.077 48.397 1.00 94.44 89 LEU A O 1
ATOM 688 N N . VAL A 1 90 ? -17.973 0.136 49.921 1.00 95.06 90 VAL A N 1
ATOM 689 C CA . VAL A 1 90 ? -16.759 0.829 49.453 1.00 95.06 90 VAL A CA 1
ATOM 690 C C . VAL A 1 90 ? -16.407 0.414 48.024 1.00 95.06 90 VAL A C 1
ATOM 692 O O . VAL A 1 90 ? -16.104 1.271 47.189 1.00 95.06 90 VAL A O 1
ATOM 695 N N . GLN A 1 91 ? -16.460 -0.885 47.724 1.00 94.75 91 GLN A N 1
ATOM 696 C CA . GLN A 1 91 ? -16.176 -1.381 46.378 1.00 94.75 91 GLN A CA 1
ATOM 697 C C . GLN A 1 91 ? -17.245 -0.955 45.371 1.00 94.75 91 GLN A C 1
ATOM 699 O O . GLN A 1 91 ? -16.907 -0.554 44.259 1.00 94.75 91 GLN A O 1
ATOM 704 N N . LEU A 1 92 ? -18.517 -0.946 45.774 1.00 93.94 92 LEU A N 1
ATOM 705 C CA . LEU A 1 92 ? -19.620 -0.452 44.958 1.00 93.94 92 LEU A CA 1
ATOM 706 C C . LEU A 1 92 ? -19.409 1.021 44.584 1.00 93.94 92 LEU A C 1
ATOM 708 O O . LEU A 1 92 ? -19.484 1.386 43.415 1.00 93.94 92 LEU A O 1
ATOM 712 N N . LYS A 1 93 ? -19.047 1.867 45.554 1.00 92.88 93 LYS A N 1
ATOM 713 C CA . LYS A 1 93 ? -18.756 3.285 45.310 1.00 92.88 93 LYS A CA 1
ATOM 714 C C . LYS A 1 93 ? -17.602 3.492 44.326 1.00 92.88 93 LYS A C 1
ATOM 716 O O . LYS A 1 93 ? -17.681 4.379 43.480 1.00 92.88 93 LYS A O 1
ATOM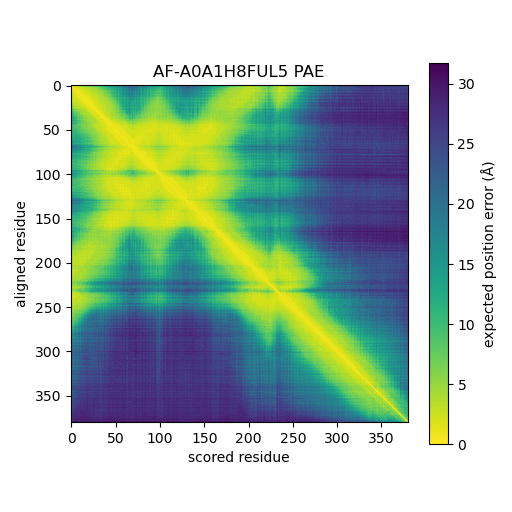 721 N N . ARG A 1 94 ? -16.554 2.664 44.400 1.00 92.75 94 ARG A N 1
ATOM 722 C CA . ARG A 1 94 ? -15.441 2.684 43.433 1.00 92.75 94 ARG A CA 1
ATOM 723 C C . ARG A 1 94 ? -15.873 2.210 42.047 1.00 92.75 94 ARG A C 1
ATOM 725 O O . ARG A 1 94 ? -15.523 2.848 41.061 1.00 92.75 94 ARG A O 1
ATOM 732 N N . ALA A 1 95 ? -16.660 1.138 41.967 1.00 91.88 95 ALA A N 1
ATOM 733 C CA . ALA A 1 95 ? -17.127 0.570 40.703 1.00 91.88 95 ALA A CA 1
ATOM 734 C C . ALA A 1 95 ? -18.021 1.539 39.902 1.00 91.88 95 ALA A C 1
ATOM 736 O O . ALA A 1 95 ? -18.048 1.475 38.676 1.00 91.88 95 ALA A O 1
ATOM 737 N N . PHE A 1 96 ? -18.713 2.460 40.581 1.00 91.81 96 PHE A N 1
ATOM 738 C CA . PHE A 1 96 ? -19.580 3.476 39.971 1.00 91.81 96 PHE A CA 1
ATOM 739 C C . PHE A 1 96 ? -18.963 4.888 39.923 1.00 91.81 96 PHE A C 1
ATOM 741 O O . PHE A 1 96 ? -19.651 5.846 39.574 1.00 91.81 96 PHE A O 1
ATOM 748 N N . GLN A 1 97 ? -17.670 5.055 40.234 1.00 88.94 97 GLN A N 1
ATOM 749 C CA . GLN A 1 97 ? -17.035 6.383 40.339 1.00 88.94 97 GLN A CA 1
ATOM 750 C C . GLN A 1 97 ? -17.077 7.208 39.039 1.00 88.94 97 GLN A C 1
ATOM 752 O O . GLN A 1 97 ? -17.070 8.435 39.086 1.00 88.94 97 GLN A O 1
ATOM 757 N N . ASN A 1 98 ? -17.139 6.534 37.886 1.00 86.94 98 ASN A N 1
ATOM 758 C CA . ASN A 1 98 ? -17.165 7.155 36.560 1.00 86.94 98 ASN A CA 1
ATOM 759 C C . ASN A 1 98 ? -18.592 7.340 36.010 1.00 86.94 98 ASN A C 1
ATOM 761 O O . ASN A 1 98 ? -18.754 7.725 34.855 1.00 86.94 98 ASN A O 1
ATOM 765 N N . GLU A 1 99 ? -19.625 7.067 36.811 1.00 87.31 99 GLU A N 1
ATOM 766 C CA . GLU A 1 99 ? -21.028 7.114 36.392 1.00 87.31 99 GLU A CA 1
ATOM 767 C C . GLU A 1 99 ? -21.828 8.074 37.286 1.00 87.31 99 GLU A C 1
ATOM 769 O O . GLU A 1 99 ? -22.455 7.632 38.250 1.00 87.31 99 GLU A O 1
ATOM 774 N N . PRO A 1 100 ? -21.847 9.389 36.985 1.00 86.81 100 PRO A N 1
ATOM 775 C CA . PRO A 1 100 ? -22.433 10.403 37.867 1.00 86.81 100 PRO A CA 1
ATOM 776 C C . PRO A 1 100 ? -23.892 10.118 38.249 1.00 86.81 100 PRO A C 1
ATOM 778 O O . PRO A 1 100 ? -24.264 10.246 39.414 1.00 86.81 100 PRO A O 1
ATOM 781 N N . GLU A 1 101 ? -24.706 9.671 37.288 1.00 85.50 101 GLU A N 1
ATOM 782 C CA . GLU A 1 101 ? -26.120 9.346 37.515 1.00 85.50 101 GLU A CA 1
ATOM 783 C C . GLU A 1 101 ? -26.308 8.130 38.437 1.00 85.50 101 GLU A C 1
ATOM 785 O O . GLU A 1 101 ? -27.190 8.128 39.298 1.00 85.50 101 GLU A O 1
ATOM 790 N N . GLN A 1 102 ? -25.460 7.106 38.309 1.00 86.94 102 GLN A N 1
ATOM 791 C CA . GLN A 1 102 ? -25.504 5.927 39.179 1.00 86.94 102 GLN A CA 1
ATOM 792 C C . GLN A 1 102 ? -24.856 6.188 40.538 1.00 86.94 102 GLN A C 1
ATOM 794 O O . GLN A 1 102 ? -25.289 5.622 41.539 1.00 86.94 102 GLN A O 1
ATOM 799 N N . GLY A 1 103 ? -23.881 7.095 40.613 1.00 88.88 103 GLY A N 1
ATOM 800 C CA . GLY A 1 103 ? -23.258 7.519 41.864 1.00 88.88 103 GLY A CA 1
ATOM 801 C C . GLY A 1 103 ? -24.275 8.070 42.869 1.00 88.88 103 GLY A C 1
ATOM 802 O O . GLY A 1 103 ? -24.181 7.778 44.061 1.00 88.88 103 GLY A O 1
ATOM 803 N N . VAL A 1 104 ? -25.304 8.783 42.393 1.00 91.00 104 VAL A N 1
ATOM 804 C CA . VAL A 1 104 ? -26.422 9.248 43.234 1.00 91.00 104 VAL A CA 1
ATOM 805 C C . VAL A 1 104 ? -27.238 8.071 43.784 1.00 91.00 104 VAL A C 1
ATOM 807 O O . VAL A 1 104 ? -27.572 8.052 44.971 1.00 91.00 104 VAL A O 1
ATOM 810 N N . ARG A 1 105 ? -27.524 7.055 42.957 1.00 91.56 105 ARG A N 1
ATOM 811 C CA . ARG A 1 105 ? -28.244 5.839 43.381 1.00 91.56 105 ARG A CA 1
ATOM 812 C C . ARG A 1 105 ? -27.436 5.019 44.389 1.00 91.56 105 ARG A C 1
ATOM 814 O O . ARG A 1 105 ? -28.007 4.570 45.382 1.00 91.56 105 ARG A O 1
ATOM 821 N N . VAL A 1 106 ? -26.118 4.906 44.193 1.00 95.12 106 VAL A N 1
ATOM 822 C CA . VAL A 1 106 ? -25.193 4.261 45.141 1.00 95.12 106 VAL A CA 1
ATOM 823 C C . VAL A 1 106 ? -25.172 4.995 46.477 1.00 95.12 106 VAL A C 1
ATOM 825 O O . VAL A 1 106 ? -25.263 4.349 47.515 1.00 95.12 106 VAL A O 1
ATOM 828 N N . ALA A 1 107 ? -25.104 6.328 46.479 1.00 93.88 107 ALA A N 1
ATOM 829 C CA . ALA A 1 107 ? -25.132 7.108 47.716 1.00 93.88 107 ALA A CA 1
ATOM 830 C C . ALA A 1 107 ? -26.456 6.926 48.481 1.00 93.88 107 ALA A C 1
ATOM 832 O O . ALA A 1 107 ? -26.449 6.743 49.700 1.00 93.88 107 ALA A O 1
ATOM 833 N N . ARG A 1 108 ? -27.590 6.905 47.763 1.00 94.12 108 ARG A N 1
ATOM 834 C CA . ARG A 1 108 ? -28.906 6.601 48.345 1.00 94.12 108 ARG A CA 1
ATOM 835 C C . ARG A 1 108 ? -28.954 5.184 48.921 1.00 94.12 108 ARG A C 1
ATOM 837 O O . ARG A 1 108 ? -29.431 5.005 50.037 1.00 94.12 108 ARG A O 1
ATOM 844 N N . LEU A 1 109 ? -28.432 4.197 48.194 1.00 96.12 109 LEU A N 1
ATOM 845 C CA . LEU A 1 109 ? -28.341 2.817 48.667 1.00 96.12 109 LEU A CA 1
ATOM 846 C C . LEU A 1 109 ? -27.472 2.723 49.929 1.00 96.12 109 LEU A C 1
ATOM 848 O O . LEU A 1 109 ? -27.884 2.103 50.901 1.00 96.12 109 LEU A O 1
ATOM 852 N N . GLU A 1 110 ? -26.311 3.380 49.958 1.00 96.25 110 GLU A N 1
ATOM 853 C CA . GLU A 1 110 ? -25.414 3.426 51.121 1.00 96.25 110 GLU A CA 1
ATOM 854 C C . GLU A 1 110 ? -26.131 3.978 52.364 1.00 96.25 110 GLU A C 1
ATOM 856 O O . GLU A 1 110 ? -25.996 3.432 53.461 1.00 96.25 110 GLU A O 1
ATOM 861 N N . GLN A 1 111 ? -26.935 5.033 52.197 1.00 96.38 111 GLN A N 1
ATOM 862 C CA . GLN A 1 111 ? -27.769 5.575 53.267 1.00 96.38 111 GLN A CA 1
ATOM 863 C C . GLN A 1 111 ? -28.827 4.563 53.735 1.00 96.38 111 GLN A C 1
ATOM 865 O O . GLN A 1 111 ? -28.893 4.271 54.929 1.00 96.38 111 GLN A O 1
ATOM 870 N N . GLN A 1 112 ? -29.603 3.982 52.815 1.00 97.12 112 GLN A N 1
ATOM 871 C CA . GLN A 1 112 ? -30.651 3.007 53.142 1.00 97.12 112 GLN A CA 1
ATOM 872 C C . GLN A 1 112 ? -30.082 1.768 53.849 1.00 97.12 112 GLN A C 1
ATOM 874 O O . GLN A 1 112 ? -30.659 1.277 54.819 1.00 97.12 112 GLN A O 1
ATOM 879 N N . VAL A 1 113 ? -28.916 1.283 53.412 1.00 97.75 113 VAL A N 1
ATOM 880 C CA . VAL A 1 113 ? -28.215 0.164 54.054 1.00 97.75 113 VAL A CA 1
ATOM 881 C C . VAL A 1 113 ? -27.789 0.523 55.476 1.00 97.75 113 VAL A C 1
ATOM 883 O O . VAL A 1 113 ? -28.003 -0.276 56.387 1.00 97.75 113 VAL A O 1
ATOM 886 N N . ARG A 1 114 ? -27.242 1.724 55.703 1.00 96.56 114 ARG A N 1
ATOM 887 C CA . ARG A 1 114 ? -26.887 2.181 57.057 1.00 96.56 114 ARG A CA 1
ATOM 888 C C . ARG A 1 114 ? -28.107 2.294 57.970 1.00 96.56 114 ARG A C 1
ATOM 890 O O . ARG A 1 114 ? -28.051 1.830 59.106 1.00 96.56 114 ARG A O 1
ATOM 897 N N . GLU A 1 115 ? -29.210 2.846 57.473 1.00 97.12 115 GLU A N 1
ATOM 898 C CA . GLU A 1 115 ? -30.475 2.923 58.215 1.00 97.12 115 GLU A CA 1
ATOM 899 C C . GLU A 1 115 ? -31.022 1.531 58.556 1.00 97.12 115 GLU A C 1
ATOM 901 O O . GLU A 1 115 ? -31.481 1.297 59.677 1.00 97.12 115 GLU A O 1
ATOM 906 N N . LYS A 1 116 ? -30.911 0.577 57.623 1.00 97.25 116 LYS A N 1
ATOM 907 C CA . LYS A 1 116 ? -31.314 -0.812 57.846 1.00 97.25 116 LYS A CA 1
ATOM 908 C C . LYS A 1 116 ? -30.444 -1.507 58.893 1.00 97.25 116 LYS A C 1
ATOM 910 O O . LYS A 1 116 ? -30.979 -2.184 59.763 1.00 97.25 116 LYS A O 1
ATOM 915 N N . LEU A 1 117 ? -29.124 -1.329 58.852 1.00 97.50 117 LEU A N 1
ATOM 916 C CA . LEU A 1 117 ? -28.223 -1.890 59.865 1.00 97.50 117 LEU A CA 1
ATOM 917 C C . LEU A 1 117 ? -28.483 -1.305 61.259 1.00 97.50 117 LEU A C 1
ATOM 919 O O . LEU A 1 117 ? -28.468 -2.051 62.236 1.00 97.50 117 LEU A O 1
ATOM 923 N N . ALA A 1 118 ? -28.771 -0.003 61.352 1.00 97.19 118 ALA A N 1
ATOM 924 C CA . ALA A 1 118 ? -29.153 0.632 62.612 1.00 97.19 118 ALA A CA 1
ATOM 925 C C . ALA A 1 118 ? -30.461 0.043 63.173 1.00 97.19 118 ALA A C 1
ATOM 927 O O . ALA A 1 118 ? -30.527 -0.288 64.352 1.00 97.19 118 ALA A O 1
ATOM 928 N N . GLU A 1 119 ? -31.469 -0.176 62.322 1.00 97.38 119 GLU A N 1
ATOM 929 C CA . GLU A 1 119 ? -32.731 -0.825 62.711 1.00 97.38 119 GLU A CA 1
ATOM 930 C C . GLU A 1 119 ? -32.530 -2.265 63.215 1.00 97.38 119 GLU A C 1
ATOM 932 O O . GLU A 1 119 ? -33.086 -2.647 64.250 1.00 97.38 119 GLU A O 1
ATOM 937 N N . LEU A 1 120 ? -31.689 -3.057 62.538 1.00 97.56 120 LEU A N 1
ATOM 938 C CA . LEU A 1 120 ? -31.335 -4.403 63.000 1.00 97.56 120 LEU A CA 1
ATOM 939 C C . LEU A 1 120 ? -30.617 -4.358 64.358 1.00 97.56 120 LEU A C 1
ATOM 941 O O . LEU A 1 120 ? -30.955 -5.126 65.258 1.00 97.56 120 LEU A O 1
ATOM 945 N N . ALA A 1 121 ? -29.658 -3.447 64.534 1.00 97.62 121 ALA A N 1
ATOM 946 C CA . ALA A 1 121 ? -28.933 -3.291 65.792 1.00 97.62 121 ALA A CA 1
ATOM 947 C C . ALA A 1 121 ? -29.861 -2.880 66.949 1.00 97.62 121 ALA A C 1
ATOM 949 O O . ALA A 1 121 ? -29.762 -3.435 68.046 1.00 97.62 121 ALA A O 1
ATOM 950 N N . ASP A 1 122 ? -30.793 -1.958 66.699 1.00 97.00 122 ASP A N 1
ATOM 951 C CA . ASP A 1 122 ? -31.759 -1.483 67.689 1.00 97.00 122 ASP A CA 1
ATOM 952 C C . ASP A 1 122 ? -32.698 -2.595 68.157 1.00 97.00 122 ASP A C 1
ATOM 954 O O . ASP A 1 122 ? -32.892 -2.773 69.359 1.00 97.00 122 ASP A O 1
ATOM 958 N N . THR A 1 123 ? -33.240 -3.385 67.231 1.00 96.75 123 THR A N 1
ATOM 959 C CA . THR A 1 123 ? -34.148 -4.492 67.570 1.00 96.75 123 THR A CA 1
ATOM 960 C C . THR A 1 123 ? -33.430 -5.640 68.286 1.00 96.75 123 THR A C 1
ATOM 962 O O . THR A 1 123 ? -33.975 -6.202 69.239 1.00 96.75 123 THR A O 1
ATOM 965 N N . ILE A 1 124 ? -32.183 -5.952 67.908 1.00 97.56 124 ILE A N 1
ATOM 966 C CA . ILE A 1 124 ? -31.326 -6.904 68.640 1.00 97.56 124 ILE A CA 1
ATOM 967 C C . ILE A 1 124 ? -31.071 -6.407 70.067 1.00 97.56 124 ILE A C 1
ATOM 969 O O . ILE A 1 124 ? -31.194 -7.178 71.021 1.00 97.56 124 ILE A O 1
ATOM 973 N N . ARG A 1 125 ? -30.745 -5.120 70.235 1.00 97.31 125 ARG A N 1
ATOM 974 C CA . ARG A 1 125 ? -30.527 -4.508 71.552 1.00 97.31 125 ARG A CA 1
ATOM 975 C C . ARG A 1 125 ? -31.787 -4.562 72.415 1.00 97.31 125 ARG A C 1
ATOM 977 O O . ARG A 1 125 ? -31.711 -5.032 73.546 1.00 97.31 125 ARG A O 1
ATOM 984 N N . MET A 1 126 ? -32.946 -4.177 71.874 1.00 96.56 126 MET A N 1
ATOM 985 C CA . MET A 1 126 ? -34.233 -4.278 72.580 1.00 96.56 126 MET A CA 1
ATOM 986 C C . MET A 1 126 ? -34.507 -5.710 73.041 1.00 96.56 126 MET A C 1
ATOM 988 O O . MET A 1 126 ? -34.904 -5.920 74.183 1.00 96.56 126 MET A O 1
ATOM 992 N N . ARG A 1 127 ? -34.231 -6.710 72.195 1.00 97.12 127 ARG A N 1
ATOM 993 C CA . ARG A 1 127 ? -34.396 -8.122 72.557 1.00 97.12 127 ARG A CA 1
ATOM 994 C C . ARG A 1 127 ? -33.481 -8.557 73.698 1.00 97.12 127 ARG A C 1
ATOM 996 O O . ARG A 1 127 ? -33.935 -9.299 74.565 1.00 97.12 127 ARG A O 1
ATOM 1003 N N . ARG A 1 128 ? -32.221 -8.108 73.697 1.00 96.25 128 ARG A N 1
ATOM 1004 C CA . ARG A 1 128 ? -31.234 -8.413 74.748 1.00 96.25 128 ARG A CA 1
ATOM 1005 C C . ARG A 1 128 ? -31.565 -7.750 76.083 1.00 96.25 128 ARG A C 1
ATOM 1007 O O . ARG A 1 128 ? -31.410 -8.382 77.119 1.00 96.25 128 ARG A O 1
ATOM 1014 N N . GLU A 1 129 ? -31.989 -6.489 76.054 1.00 96.25 129 GLU A N 1
ATOM 1015 C CA . GLU A 1 129 ? -32.137 -5.656 77.256 1.00 96.25 129 GLU A CA 1
ATOM 1016 C C . GLU A 1 129 ? -33.561 -5.663 77.829 1.00 96.25 129 GLU A C 1
ATOM 1018 O O . GLU A 1 129 ? -33.736 -5.574 79.041 1.00 96.25 129 GLU A O 1
ATOM 1023 N N . GLN A 1 130 ? -34.582 -5.754 76.971 1.00 95.75 130 GLN A N 1
ATOM 1024 C CA . GLN A 1 130 ? -35.990 -5.519 77.325 1.00 95.75 130 GLN A CA 1
ATOM 1025 C C . GLN A 1 130 ? -36.899 -6.735 77.066 1.00 95.75 130 GLN A C 1
ATOM 1027 O O . GLN A 1 130 ? -38.069 -6.725 77.445 1.00 95.75 130 GLN A O 1
ATOM 1032 N N . GLY A 1 131 ? -36.384 -7.802 76.445 1.00 93.88 131 GLY A N 1
ATOM 1033 C CA . GLY A 1 131 ? -37.125 -9.041 76.196 1.00 93.88 131 GLY A CA 1
ATOM 1034 C C . GLY A 1 131 ? -37.881 -9.080 74.860 1.00 93.88 131 GLY A C 1
ATOM 1035 O O . GLY A 1 131 ? -37.600 -8.322 73.936 1.00 93.88 131 GLY A O 1
ATOM 1036 N N . PHE A 1 132 ? -38.799 -10.045 74.705 1.00 95.19 132 PHE A N 1
ATOM 1037 C CA . PHE A 1 132 ? -39.471 -10.319 73.419 1.00 95.19 132 PHE A CA 1
ATOM 1038 C C . PHE A 1 132 ? -40.418 -9.210 72.974 1.00 95.19 132 PHE A C 1
ATOM 1040 O O . PHE A 1 132 ? -40.311 -8.738 71.847 1.00 95.19 132 PHE A O 1
ATOM 1047 N N . GLU A 1 133 ? -41.339 -8.819 73.856 1.00 96.06 133 GLU A N 1
ATOM 1048 C CA . GLU A 1 133 ? -42.486 -7.982 73.499 1.00 96.06 133 GLU A CA 1
ATOM 1049 C C . GLU A 1 133 ? -42.073 -6.614 72.933 1.00 96.06 133 GLU A C 1
ATOM 1051 O O . GLU A 1 133 ? -42.578 -6.249 71.871 1.00 96.06 133 GLU A O 1
ATOM 1056 N N . PRO A 1 134 ? -41.105 -5.878 73.522 1.00 94.50 134 PRO A N 1
ATOM 1057 C CA . PRO A 1 134 ? -40.672 -4.599 72.956 1.00 94.50 134 PRO A CA 1
ATOM 1058 C C . PRO A 1 134 ? -40.003 -4.752 71.583 1.00 94.50 134 PRO A C 1
ATOM 1060 O O . PRO A 1 134 ? -40.251 -3.959 70.675 1.00 94.50 134 PRO A O 1
ATOM 1063 N N . ALA A 1 135 ? -39.193 -5.801 71.400 1.00 93.81 135 ALA A N 1
ATOM 1064 C CA . ALA A 1 135 ? -38.545 -6.080 70.121 1.00 93.81 135 ALA A CA 1
ATOM 1065 C C . ALA A 1 135 ? -39.562 -6.495 69.043 1.00 93.81 135 ALA A C 1
ATOM 1067 O O . ALA A 1 135 ? -39.450 -6.071 67.893 1.00 93.81 135 ALA A O 1
ATOM 1068 N N . LEU A 1 136 ? -40.581 -7.279 69.412 1.00 93.19 136 LEU A N 1
ATOM 1069 C CA . LEU A 1 136 ? -41.675 -7.650 68.519 1.00 93.19 136 LEU A CA 1
ATOM 1070 C C . LEU A 1 136 ? -42.505 -6.424 68.125 1.00 93.19 136 LEU A C 1
ATOM 1072 O O . LEU A 1 136 ? -42.778 -6.243 66.941 1.00 93.19 136 LEU A O 1
ATOM 1076 N N . ALA A 1 137 ? -42.849 -5.554 69.078 1.00 93.75 137 ALA A N 1
ATOM 1077 C CA . ALA A 1 137 ? -43.568 -4.312 68.803 1.00 93.75 137 ALA A CA 1
ATOM 1078 C C . ALA A 1 137 ? -42.814 -3.427 67.797 1.00 93.75 137 ALA A C 1
ATOM 1080 O O . ALA A 1 137 ? -43.429 -2.884 66.880 1.00 93.75 137 ALA A O 1
ATOM 1081 N N . ALA A 1 138 ? -41.482 -3.344 67.905 1.00 92.56 138 ALA A N 1
ATOM 1082 C CA . ALA A 1 138 ? -40.649 -2.637 66.936 1.00 92.56 138 ALA A CA 1
ATOM 1083 C C . ALA A 1 138 ? -40.693 -3.280 65.536 1.00 92.56 138 ALA A C 1
ATOM 1085 O O . ALA A 1 138 ? -40.827 -2.565 64.544 1.00 92.56 138 ALA A O 1
ATOM 1086 N N . VAL A 1 139 ? -40.651 -4.613 65.430 1.00 93.38 139 VAL A N 1
ATOM 1087 C CA . VAL A 1 139 ? -40.774 -5.322 64.139 1.00 93.38 139 VAL A CA 1
ATOM 1088 C C . VAL A 1 139 ? -42.158 -5.129 63.513 1.00 93.38 139 VAL A C 1
ATOM 1090 O O . VAL A 1 139 ? -42.254 -4.930 62.303 1.00 93.38 139 VAL A O 1
ATOM 1093 N N . LEU A 1 140 ? -43.220 -5.130 64.324 1.00 94.00 140 LEU A N 1
ATOM 1094 C CA . LEU A 1 140 ? -44.603 -4.927 63.878 1.00 94.00 140 LEU A CA 1
ATOM 1095 C C . LEU A 1 140 ? -44.870 -3.518 63.320 1.00 94.00 140 LEU A C 1
ATOM 1097 O O . LEU A 1 140 ? -45.895 -3.313 62.677 1.00 94.00 140 LEU A O 1
ATOM 1101 N N . THR A 1 141 ? -43.949 -2.563 63.497 1.00 94.50 141 THR A N 1
ATOM 1102 C CA . THR A 1 141 ? -44.010 -1.263 62.801 1.00 94.50 141 THR A CA 1
ATOM 1103 C C . THR A 1 141 ? -43.750 -1.368 61.295 1.00 94.50 141 THR A C 1
ATOM 1105 O O . THR A 1 141 ? -43.878 -0.373 60.587 1.00 94.50 141 THR A O 1
ATOM 1108 N N . ASP A 1 142 ? -43.326 -2.539 60.803 1.00 94.94 142 ASP A N 1
ATOM 1109 C CA . ASP A 1 142 ? -42.939 -2.803 59.413 1.00 94.94 142 ASP A CA 1
ATOM 1110 C C . ASP A 1 142 ? -41.784 -1.920 58.884 1.00 94.94 142 ASP A C 1
ATOM 1112 O O . ASP A 1 142 ? -41.383 -2.063 57.726 1.00 94.94 142 ASP A O 1
ATOM 1116 N N . LYS A 1 143 ? -41.152 -1.083 59.724 1.00 93.62 143 LYS A N 1
ATOM 1117 C CA . LYS A 1 143 ? -40.023 -0.216 59.336 1.00 93.62 143 LYS A CA 1
ATOM 1118 C C . LYS A 1 143 ? -38.904 -1.011 58.662 1.00 93.62 143 LYS A C 1
ATOM 1120 O O . LYS A 1 143 ? -38.449 -0.655 57.576 1.00 93.62 143 LYS A O 1
ATOM 1125 N N . GLY A 1 144 ? -38.490 -2.122 59.274 1.00 93.75 144 GLY A N 1
ATOM 1126 C CA . GLY A 1 144 ? -37.441 -2.981 58.730 1.00 93.75 144 GLY A CA 1
ATOM 1127 C C . GLY A 1 144 ? -37.815 -3.628 57.391 1.00 93.75 144 GLY A C 1
ATOM 1128 O O . GLY A 1 144 ? -36.940 -3.810 56.542 1.00 93.75 144 GLY A O 1
ATOM 1129 N N . LYS A 1 145 ? -39.096 -3.959 57.186 1.00 94.94 145 LYS A N 1
ATOM 1130 C CA . LYS A 1 145 ? -39.619 -4.540 55.942 1.00 94.94 145 LYS A CA 1
ATOM 1131 C C . LYS A 1 145 ? -39.644 -3.503 54.819 1.00 94.94 145 LYS A C 1
ATOM 1133 O O . LYS A 1 145 ? -39.178 -3.813 53.725 1.00 94.94 145 LYS A O 1
ATOM 1138 N N . LEU A 1 146 ? -40.128 -2.291 55.101 1.00 96.19 146 LEU A N 1
ATOM 1139 C CA . LEU A 1 146 ? -40.160 -1.177 54.148 1.00 96.19 146 LEU A CA 1
ATOM 1140 C C . LEU A 1 146 ? -38.745 -0.795 53.695 1.00 96.19 146 LEU A C 1
ATOM 1142 O O . LEU A 1 146 ? -38.480 -0.775 52.497 1.00 96.19 146 LEU A O 1
ATOM 1146 N N . LEU A 1 147 ? -37.804 -0.631 54.635 1.00 95.62 147 LEU A N 1
ATOM 1147 C CA . LEU A 1 147 ? -36.397 -0.365 54.309 1.00 95.62 147 LEU A CA 1
ATOM 1148 C C . LEU A 1 147 ? -35.804 -1.448 53.398 1.00 95.62 147 LEU A C 1
ATOM 1150 O O . LEU A 1 147 ? -35.147 -1.137 52.407 1.00 95.62 147 LEU A O 1
ATOM 1154 N N . MET A 1 148 ? -36.054 -2.730 53.691 1.00 96.75 148 MET A N 1
ATOM 1155 C CA . MET A 1 148 ? -35.533 -3.811 52.850 1.00 96.75 148 MET A CA 1
ATOM 1156 C C . MET A 1 148 ? -36.192 -3.844 51.463 1.00 96.75 148 MET A C 1
ATOM 1158 O O . MET A 1 148 ? -35.523 -4.166 50.481 1.00 96.75 148 MET A O 1
ATOM 1162 N N . GLN A 1 149 ? -37.483 -3.520 51.355 1.00 97.06 149 GLN A N 1
ATOM 1163 C CA . GLN A 1 149 ? -38.166 -3.402 50.064 1.00 97.06 149 GLN A CA 1
ATOM 1164 C C . GLN A 1 149 ? -37.570 -2.276 49.218 1.00 97.06 149 GLN A C 1
ATOM 1166 O O . GLN A 1 149 ? -37.261 -2.513 48.053 1.00 97.06 149 GLN A O 1
ATOM 1171 N N . GLU A 1 150 ? -37.327 -1.104 49.804 1.00 95.81 150 GLU A N 1
ATOM 1172 C CA . GLU A 1 150 ? -36.699 0.012 49.095 1.00 95.81 150 GLU A CA 1
ATOM 1173 C C . GLU A 1 150 ? -35.260 -0.301 48.662 1.00 95.81 150 GLU A C 1
ATOM 1175 O O . GLU A 1 150 ? -34.878 0.012 47.536 1.00 95.81 150 GLU A O 1
ATOM 1180 N N . ILE A 1 151 ? -34.469 -0.960 49.521 1.00 96.50 151 ILE A N 1
ATOM 1181 C CA . ILE A 1 151 ? -33.115 -1.425 49.178 1.00 96.50 151 ILE A CA 1
ATOM 1182 C C . ILE A 1 151 ? -33.171 -2.394 47.996 1.00 96.50 151 ILE A C 1
ATOM 1184 O O . ILE A 1 151 ? -32.413 -2.242 47.039 1.00 96.50 151 ILE A O 1
ATOM 1188 N N . ARG A 1 152 ? -34.067 -3.393 48.044 1.00 96.56 152 ARG A N 1
ATOM 1189 C CA . ARG A 1 152 ? -34.232 -4.367 46.952 1.00 96.56 152 ARG A CA 1
ATOM 1190 C C . ARG A 1 152 ? -34.641 -3.678 45.664 1.00 96.56 152 ARG A C 1
ATOM 1192 O O . ARG A 1 152 ? -34.029 -3.956 44.646 1.00 96.56 152 ARG A O 1
ATOM 1199 N N . GLN A 1 153 ? -35.610 -2.769 45.724 1.00 95.94 153 GLN A N 1
ATOM 1200 C CA . GLN A 1 153 ? -36.066 -2.026 44.558 1.00 95.94 153 GLN A CA 1
ATOM 1201 C C . GLN A 1 153 ? -34.933 -1.196 43.944 1.00 95.94 153 GLN A C 1
ATOM 1203 O O . GLN A 1 153 ? -34.712 -1.278 42.743 1.00 95.94 153 GLN A O 1
ATOM 1208 N N . ASN A 1 154 ? -34.176 -0.450 44.753 1.00 94.75 154 ASN A N 1
ATOM 1209 C CA . ASN A 1 154 ? -33.057 0.354 44.261 1.00 94.75 154 ASN A CA 1
ATOM 1210 C C . ASN A 1 154 ? -31.976 -0.531 43.607 1.00 94.75 154 ASN A C 1
ATOM 1212 O O . ASN A 1 154 ? -31.527 -0.249 42.499 1.00 94.75 154 ASN A O 1
ATOM 1216 N N . ILE A 1 155 ? -31.622 -1.656 44.242 1.00 96.12 155 ILE A N 1
ATOM 1217 C CA . ILE A 1 155 ? -30.689 -2.640 43.672 1.00 96.12 155 ILE A CA 1
ATOM 1218 C C . ILE A 1 155 ? -31.230 -3.238 42.366 1.00 96.12 155 ILE A C 1
ATOM 1220 O O . ILE A 1 155 ? -30.485 -3.328 41.394 1.00 96.12 155 ILE A O 1
ATOM 1224 N N . ASP A 1 156 ? -32.500 -3.641 42.328 1.00 95.25 156 ASP A N 1
ATOM 1225 C CA . ASP A 1 156 ? -33.124 -4.254 41.153 1.00 95.25 156 ASP A CA 1
ATOM 1226 C C . ASP A 1 156 ? -33.187 -3.251 39.985 1.00 95.25 156 ASP A C 1
ATOM 1228 O O . ASP A 1 156 ? -32.816 -3.599 38.866 1.00 95.25 156 ASP A O 1
ATOM 1232 N N . GLU A 1 157 ? -33.529 -1.984 40.238 1.00 92.94 157 GLU A N 1
ATOM 1233 C CA . GLU A 1 157 ? -33.473 -0.917 39.230 1.00 92.94 157 GLU A CA 1
ATOM 1234 C C . GLU A 1 157 ? -32.048 -0.694 38.700 1.00 92.94 157 GLU A C 1
ATOM 1236 O O . GLU A 1 157 ? -31.847 -0.571 37.492 1.00 92.94 157 GLU A O 1
ATOM 1241 N N . MET A 1 158 ? -31.040 -0.664 39.578 1.00 92.69 158 MET A N 1
ATOM 1242 C CA . MET A 1 158 ? -29.640 -0.524 39.162 1.00 92.69 158 MET A CA 1
ATOM 1243 C C . MET A 1 158 ? -29.162 -1.719 38.327 1.00 92.69 158 MET A C 1
ATOM 1245 O O . MET A 1 158 ? -28.432 -1.531 37.353 1.00 92.69 158 MET A O 1
ATOM 1249 N N . LEU A 1 159 ? -29.582 -2.939 38.681 1.00 92.94 159 LEU A N 1
ATOM 1250 C CA . LEU A 1 159 ? -29.270 -4.150 37.922 1.00 92.94 159 LEU A CA 1
ATOM 1251 C C . LEU A 1 159 ? -29.923 -4.130 36.535 1.00 92.94 159 LEU A C 1
ATOM 1253 O O . LEU A 1 159 ? -29.239 -4.436 35.563 1.00 92.94 159 LEU A O 1
ATOM 1257 N N . VAL A 1 160 ? -31.192 -3.721 36.427 1.00 92.19 160 VAL A N 1
ATOM 1258 C CA . VAL A 1 160 ? -31.901 -3.592 35.138 1.00 92.19 160 VAL A CA 1
ATOM 1259 C C . VAL A 1 160 ? -31.222 -2.557 34.242 1.00 92.19 160 VAL A C 1
ATOM 1261 O O . VAL A 1 160 ? -30.905 -2.854 33.095 1.00 92.19 160 VAL A O 1
ATOM 1264 N N . VAL A 1 161 ? -30.909 -1.371 34.773 1.00 88.94 161 VAL A N 1
ATOM 1265 C CA . VAL A 1 161 ? -30.223 -0.318 34.003 1.00 88.94 161 VAL A CA 1
ATOM 1266 C C . VAL A 1 161 ? -28.804 -0.741 33.596 1.00 88.94 161 VAL A C 1
ATOM 1268 O O . VAL A 1 161 ? -28.296 -0.312 32.558 1.00 88.94 161 VAL A O 1
ATOM 1271 N N . GLY A 1 162 ? -28.131 -1.562 34.405 1.00 87.12 162 GLY A N 1
ATOM 1272 C CA . GLY A 1 162 ? -26.851 -2.172 34.042 1.00 87.12 162 GLY A CA 1
ATOM 1273 C C . GLY A 1 162 ? -26.981 -3.174 32.891 1.00 87.12 162 GLY A C 1
ATOM 1274 O O . GLY A 1 162 ? -26.184 -3.129 31.955 1.00 87.12 162 GLY A O 1
ATOM 1275 N N . ASP A 1 163 ? -28.000 -4.034 32.935 1.00 87.19 163 ASP A N 1
ATOM 1276 C CA . ASP A 1 163 ? -28.247 -5.078 31.933 1.00 87.19 163 ASP A CA 1
ATOM 1277 C C . ASP A 1 163 ? -28.683 -4.490 30.581 1.00 87.19 163 ASP A C 1
ATOM 1279 O O . ASP A 1 163 ? -28.141 -4.852 29.539 1.00 87.19 163 ASP A O 1
ATOM 1283 N N . GLU A 1 164 ? -29.573 -3.493 30.579 1.00 86.69 164 GLU A N 1
ATOM 1284 C CA . GLU A 1 164 ? -29.981 -2.784 29.357 1.00 86.69 164 GLU A CA 1
ATOM 1285 C C . GLU A 1 164 ? -28.796 -2.102 28.666 1.00 86.69 164 GLU A C 1
ATOM 1287 O O . GLU A 1 164 ? -28.621 -2.219 27.449 1.00 86.69 164 GLU A O 1
ATOM 1292 N N . ARG A 1 165 ? -27.940 -1.422 29.442 1.00 82.88 165 ARG A N 1
ATOM 1293 C CA . ARG A 1 165 ? -26.714 -0.806 28.915 1.00 82.88 165 ARG A CA 1
ATOM 1294 C C . ARG A 1 165 ? -25.751 -1.851 28.370 1.00 82.88 165 ARG A C 1
ATOM 1296 O O . ARG A 1 165 ? -25.133 -1.609 27.335 1.00 82.88 165 ARG A O 1
ATOM 1303 N N . TRP A 1 166 ? -25.656 -3.013 29.011 1.00 81.25 166 TRP A N 1
ATOM 1304 C CA . TRP A 1 166 ? -24.847 -4.123 28.520 1.00 81.25 166 TRP A CA 1
ATOM 1305 C C . TRP A 1 166 ? -25.371 -4.671 27.188 1.00 81.25 166 TRP A C 1
ATOM 1307 O O . TRP A 1 166 ? -24.589 -4.808 26.248 1.00 81.25 166 TRP A O 1
ATOM 1317 N N . VAL A 1 167 ? -26.679 -4.920 27.066 1.00 85.31 167 VAL A N 1
ATOM 1318 C CA . VAL A 1 167 ? -27.294 -5.396 25.814 1.00 85.31 167 VAL A CA 1
ATOM 1319 C C . VAL A 1 167 ? -27.065 -4.391 24.683 1.00 85.31 167 VAL A C 1
ATOM 1321 O O . VAL A 1 167 ? -26.660 -4.774 23.584 1.00 85.31 167 VAL A O 1
ATOM 1324 N N . GLN A 1 168 ? -27.256 -3.096 24.950 1.00 83.69 168 GLN A N 1
ATOM 1325 C CA . GLN A 1 168 ? -27.008 -2.041 23.965 1.00 83.69 168 GLN A CA 1
ATOM 1326 C C . GLN A 1 168 ? -25.526 -1.943 23.581 1.00 83.69 168 GLN A C 1
ATOM 1328 O O . GLN A 1 168 ? -25.203 -1.809 22.399 1.00 83.69 168 GLN A O 1
ATOM 1333 N N . ALA A 1 169 ? -24.613 -2.025 24.552 1.00 81.44 169 ALA A N 1
ATOM 1334 C CA . ALA A 1 169 ? -23.176 -2.013 24.297 1.00 81.44 169 ALA A CA 1
ATOM 1335 C C . ALA A 1 169 ? -22.740 -3.234 23.474 1.00 81.44 169 ALA A C 1
ATOM 1337 O O . ALA A 1 169 ? -21.959 -3.082 22.537 1.00 81.44 169 ALA A O 1
ATOM 1338 N N . ALA A 1 170 ? -23.280 -4.420 23.766 1.00 81.19 170 ALA A N 1
ATOM 1339 C CA . ALA A 1 170 ? -22.997 -5.649 23.035 1.00 81.19 170 ALA A CA 1
ATOM 1340 C C . ALA A 1 170 ? -23.497 -5.594 21.581 1.00 81.19 170 ALA A C 1
ATOM 1342 O O . ALA A 1 170 ? -22.734 -5.916 20.669 1.00 81.19 170 ALA A O 1
ATOM 1343 N N . ASP A 1 171 ? -24.730 -5.130 21.339 1.00 85.44 171 ASP A N 1
ATOM 1344 C CA . ASP A 1 171 ? -25.270 -4.978 19.977 1.00 85.44 171 ASP A CA 1
ATOM 1345 C C . ASP A 1 171 ? -24.482 -3.923 19.181 1.00 85.44 171 ASP A C 1
ATOM 1347 O O . ASP A 1 171 ? -24.070 -4.156 18.041 1.00 85.44 171 ASP A O 1
ATOM 1351 N N . ASN A 1 172 ? -24.164 -2.783 19.803 1.00 83.12 172 ASN A N 1
ATOM 1352 C CA . ASN A 1 172 ? -23.327 -1.757 19.180 1.00 83.12 172 ASN A CA 1
ATOM 1353 C C . ASN A 1 172 ? -21.915 -2.270 18.876 1.00 83.12 172 ASN A C 1
ATOM 1355 O O . ASN A 1 172 ? -21.386 -1.997 17.797 1.00 83.12 172 ASN A O 1
ATOM 1359 N N . ALA A 1 173 ? -21.311 -3.039 19.782 1.00 82.88 173 ALA A N 1
ATOM 1360 C CA . ALA A 1 173 ? -20.005 -3.644 19.570 1.00 82.88 173 ALA A CA 1
ATOM 1361 C C . ALA A 1 173 ? -20.031 -4.661 18.429 1.00 82.88 173 ALA A C 1
ATOM 1363 O O . ALA A 1 173 ? -19.141 -4.639 17.581 1.00 82.88 173 ALA A O 1
ATOM 1364 N N . GLN A 1 174 ? -21.069 -5.497 18.343 1.00 83.50 174 GLN A N 1
ATOM 1365 C CA . GLN A 1 174 ? -21.236 -6.443 17.244 1.00 83.50 174 GLN A CA 1
ATOM 1366 C C . GLN A 1 174 ? -21.397 -5.720 15.902 1.00 83.50 174 GLN A C 1
ATOM 1368 O O . GLN A 1 174 ? -20.711 -6.059 14.936 1.00 83.50 174 GLN A O 1
ATOM 1373 N N . ARG A 1 175 ? -22.253 -4.695 15.832 1.00 85.50 175 ARG A N 1
ATOM 1374 C CA . ARG A 1 175 ? -22.451 -3.896 14.612 1.00 85.50 175 ARG A CA 1
ATOM 1375 C C . ARG A 1 175 ? -21.180 -3.160 14.201 1.00 85.50 175 ARG A C 1
ATOM 1377 O O . ARG A 1 175 ? -20.844 -3.137 13.017 1.00 85.50 175 ARG A O 1
ATOM 1384 N N . ASN A 1 176 ? -20.457 -2.580 15.158 1.00 83.38 176 ASN A N 1
ATOM 1385 C CA . ASN A 1 176 ? -19.197 -1.892 14.890 1.00 83.38 176 ASN A CA 1
ATOM 1386 C C . ASN A 1 176 ? -18.113 -2.875 14.447 1.00 83.38 176 ASN A C 1
ATOM 1388 O O . ASN A 1 176 ? -17.443 -2.606 13.457 1.00 83.38 176 ASN A O 1
ATOM 1392 N N . ALA A 1 177 ? -18.008 -4.046 15.078 1.00 84.00 177 ALA A N 1
ATOM 1393 C CA . ALA A 1 177 ? -17.094 -5.101 14.651 1.00 84.00 177 ALA A CA 1
ATOM 1394 C C . ALA A 1 177 ? -17.411 -5.582 13.227 1.00 84.00 177 ALA A C 1
ATOM 1396 O O . ALA A 1 177 ? -16.509 -5.669 12.397 1.00 84.00 177 ALA A O 1
ATOM 1397 N N . GLN A 1 178 ? -18.686 -5.825 12.901 1.00 86.69 178 GLN A N 1
ATOM 1398 C CA . GLN A 1 178 ? -19.106 -6.198 11.546 1.00 86.69 178 GLN A CA 1
ATOM 1399 C C . GLN A 1 178 ? -18.773 -5.109 10.520 1.00 86.69 178 GLN A C 1
ATOM 1401 O O . GLN A 1 178 ? -18.254 -5.420 9.449 1.00 86.69 178 GLN A O 1
ATOM 1406 N N . ARG A 1 179 ? -19.015 -3.833 10.846 1.00 85.25 179 ARG A N 1
ATOM 1407 C CA . ARG A 1 179 ? -18.624 -2.703 9.990 1.00 85.25 179 ARG A CA 1
ATOM 1408 C C . ARG A 1 179 ? -17.112 -2.641 9.800 1.00 85.25 179 ARG A C 1
ATOM 1410 O O . ARG A 1 179 ? -16.669 -2.532 8.661 1.00 85.25 179 ARG A O 1
ATOM 1417 N N . SER A 1 180 ? -16.325 -2.755 10.868 1.00 86.19 180 SER A N 1
ATOM 1418 C CA . SER A 1 180 ? -14.860 -2.773 10.795 1.00 86.19 180 SER A CA 1
ATOM 1419 C C . SER A 1 180 ? -14.350 -3.932 9.941 1.00 86.19 180 SER A C 1
ATOM 1421 O O . SER A 1 180 ? -13.491 -3.714 9.094 1.00 86.19 180 SER A O 1
ATOM 1423 N N . ILE A 1 181 ? -14.911 -5.138 10.089 1.00 87.38 181 ILE A N 1
ATOM 1424 C CA . ILE A 1 181 ? -14.566 -6.305 9.262 1.00 87.38 181 ILE A CA 1
ATOM 1425 C C . ILE A 1 181 ? -14.929 -6.059 7.794 1.00 87.38 181 ILE A C 1
ATOM 1427 O O . ILE A 1 181 ? -14.115 -6.332 6.912 1.00 87.38 181 ILE A O 1
ATOM 1431 N N . LEU A 1 182 ? -16.114 -5.509 7.511 1.00 89.25 182 LEU A N 1
ATOM 1432 C CA . LEU A 1 182 ? -16.534 -5.191 6.147 1.00 89.25 182 LEU A CA 1
ATOM 1433 C C . LEU A 1 182 ? -15.590 -4.163 5.504 1.00 89.25 182 LEU A C 1
ATOM 1435 O O . LEU A 1 182 ? -15.089 -4.407 4.408 1.00 89.25 182 LEU A O 1
ATOM 1439 N N . PHE A 1 183 ? -15.282 -3.060 6.192 1.00 87.69 183 PHE A N 1
ATOM 1440 C CA . PHE A 1 183 ? -14.330 -2.058 5.703 1.00 87.69 183 PHE A CA 1
ATOM 1441 C C . PHE A 1 183 ? -12.928 -2.630 5.509 1.00 87.69 183 PHE A C 1
ATOM 1443 O O . PHE A 1 183 ? -12.294 -2.333 4.499 1.00 87.69 183 PHE A O 1
ATOM 1450 N N . LEU A 1 184 ? -12.462 -3.477 6.431 1.00 89.00 184 LEU A N 1
ATOM 1451 C CA . LEU A 1 184 ? -11.176 -4.152 6.310 1.00 89.00 184 LEU A CA 1
ATOM 1452 C C . LEU A 1 184 ? -11.151 -5.050 5.068 1.00 89.00 184 LEU A C 1
ATOM 1454 O O . LEU A 1 184 ? -10.242 -4.929 4.253 1.00 89.00 184 LEU A O 1
ATOM 1458 N N . SER A 1 185 ? -12.182 -5.879 4.873 1.00 89.94 185 SER A N 1
ATOM 1459 C CA . SER A 1 185 ? -12.293 -6.774 3.715 1.00 89.94 185 SER A CA 1
ATOM 1460 C C . SER A 1 185 ? -12.352 -6.006 2.391 1.00 89.94 185 SER A C 1
ATOM 1462 O O . SER A 1 185 ? -11.613 -6.323 1.458 1.00 89.94 185 SER A O 1
ATOM 1464 N N . MET A 1 186 ? -13.150 -4.936 2.324 1.00 90.31 186 MET A N 1
ATOM 1465 C CA . MET A 1 186 ? -13.245 -4.069 1.152 1.00 90.31 186 MET A CA 1
ATOM 1466 C C . MET A 1 186 ? -11.918 -3.348 0.887 1.00 90.31 186 MET A C 1
ATOM 1468 O O . MET A 1 186 ? -11.485 -3.274 -0.261 1.00 90.31 186 MET A O 1
ATOM 1472 N N . GLY A 1 187 ? -11.239 -2.873 1.935 1.00 88.75 187 GLY A N 1
ATOM 1473 C CA . GLY A 1 187 ? -9.915 -2.260 1.849 1.00 88.75 187 GLY A CA 1
ATOM 1474 C C . GLY A 1 187 ? -8.845 -3.232 1.350 1.00 88.75 187 GLY A C 1
ATOM 1475 O O . GLY A 1 187 ? -8.033 -2.860 0.506 1.00 88.75 187 GLY A O 1
ATOM 1476 N N . THR A 1 188 ? -8.873 -4.493 1.794 1.00 88.50 188 THR A N 1
ATOM 1477 C CA . THR A 1 188 ? -7.978 -5.547 1.293 1.00 88.50 188 THR A CA 1
ATOM 1478 C C . THR A 1 188 ? -8.233 -5.846 -0.182 1.00 88.50 188 THR A C 1
ATOM 1480 O O . THR A 1 188 ? -7.288 -5.853 -0.969 1.00 88.50 188 THR A O 1
ATOM 1483 N N . VAL A 1 189 ? -9.494 -6.040 -0.587 1.00 92.50 189 VAL A N 1
ATOM 1484 C CA . VAL A 1 189 ? -9.853 -6.289 -1.995 1.00 92.50 189 VAL A CA 1
ATOM 1485 C C . VAL A 1 189 ? -9.456 -5.104 -2.877 1.00 92.50 189 VAL A C 1
ATOM 1487 O O . VAL A 1 189 ? -8.844 -5.297 -3.928 1.00 92.50 189 VAL A O 1
ATOM 1490 N N . LEU A 1 190 ? -9.732 -3.875 -2.434 1.00 89.88 190 LEU A N 1
ATOM 1491 C CA . LEU A 1 190 ? -9.339 -2.659 -3.141 1.00 89.88 190 LEU A CA 1
ATOM 1492 C C . LEU A 1 190 ? -7.812 -2.528 -3.239 1.00 89.88 190 LEU A C 1
ATOM 1494 O O . LEU A 1 190 ? -7.299 -2.176 -4.298 1.00 89.88 190 LEU A O 1
ATOM 1498 N N . GLY A 1 191 ? -7.079 -2.858 -2.174 1.00 89.81 191 GLY A N 1
ATOM 1499 C CA . GLY A 1 191 ? -5.617 -2.885 -2.171 1.00 89.81 191 GLY A CA 1
ATOM 1500 C C . GLY A 1 191 ? -5.050 -3.880 -3.183 1.00 89.81 191 GLY A C 1
ATOM 1501 O O . GLY A 1 191 ? -4.189 -3.512 -3.980 1.00 89.81 191 GLY A O 1
ATOM 1502 N N . ILE A 1 192 ? -5.581 -5.106 -3.226 1.00 91.50 192 ILE A N 1
ATOM 1503 C CA . ILE A 1 192 ? -5.199 -6.120 -4.223 1.00 91.50 192 ILE A CA 1
ATOM 1504 C C . ILE A 1 192 ? -5.500 -5.624 -5.640 1.00 91.50 192 ILE A C 1
ATOM 1506 O O . ILE A 1 192 ? -4.660 -5.772 -6.530 1.00 91.50 192 ILE A O 1
ATOM 1510 N N . LEU A 1 193 ? -6.665 -5.008 -5.858 1.00 92.19 193 LEU A N 1
ATOM 1511 C CA . LEU A 1 193 ? -7.049 -4.458 -7.156 1.00 92.19 193 LEU A CA 1
ATOM 1512 C C . LEU A 1 193 ? -6.089 -3.345 -7.595 1.00 92.19 193 LEU A C 1
ATOM 1514 O O . LEU A 1 193 ? -5.600 -3.370 -8.721 1.00 92.19 193 LEU A O 1
ATOM 1518 N N . ILE A 1 194 ? -5.768 -2.405 -6.704 1.00 89.69 194 ILE A N 1
ATOM 1519 C CA . ILE A 1 194 ? -4.832 -1.307 -6.971 1.00 89.69 194 ILE A CA 1
ATOM 1520 C C . ILE A 1 194 ? -3.435 -1.841 -7.285 1.00 89.69 194 ILE 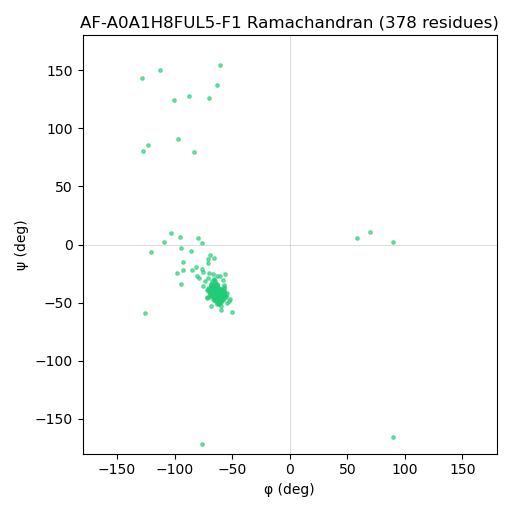A C 1
ATOM 1522 O O . ILE A 1 194 ? -2.831 -1.405 -8.263 1.00 89.69 194 ILE A O 1
ATOM 1526 N N . VAL A 1 195 ? -2.931 -2.801 -6.504 1.00 89.94 195 VAL A N 1
ATOM 1527 C CA . VAL A 1 195 ? -1.629 -3.435 -6.756 1.00 89.94 195 VAL A CA 1
ATOM 1528 C C . VAL A 1 195 ? -1.638 -4.169 -8.096 1.00 89.94 195 VAL A C 1
ATOM 1530 O O . VAL A 1 195 ? -0.689 -4.040 -8.864 1.00 89.94 195 VAL A O 1
ATOM 1533 N N . SER A 1 196 ? -2.713 -4.888 -8.421 1.00 92.19 196 SER A N 1
ATOM 1534 C CA . SER A 1 196 ? -2.840 -5.634 -9.680 1.00 92.19 196 SER A CA 1
ATOM 1535 C C . SER A 1 196 ? -2.884 -4.701 -10.889 1.00 92.19 196 SER A C 1
ATOM 1537 O O . SER A 1 196 ? -2.133 -4.887 -11.847 1.00 92.19 196 SER A O 1
ATOM 1539 N N . VAL A 1 197 ? -3.709 -3.651 -10.831 1.00 92.25 197 VAL A N 1
ATOM 1540 C CA . VAL A 1 197 ? -3.806 -2.631 -11.884 1.00 92.25 197 VAL A CA 1
ATOM 1541 C C . VAL A 1 197 ? -2.492 -1.862 -12.003 1.00 92.25 197 VAL A C 1
ATOM 1543 O O . VAL A 1 197 ? -1.974 -1.703 -13.105 1.00 92.25 197 VAL A O 1
ATOM 1546 N N . GLY A 1 198 ? -1.905 -1.434 -10.885 1.00 90.25 198 GLY A N 1
ATOM 1547 C CA . GLY A 1 198 ? -0.615 -0.748 -10.853 1.00 90.25 198 GLY A CA 1
ATOM 1548 C C . GLY A 1 198 ? 0.509 -1.600 -11.443 1.00 90.25 198 GLY A C 1
ATOM 1549 O O . GLY A 1 198 ? 1.256 -1.122 -12.294 1.00 90.25 198 GLY A O 1
ATOM 1550 N N . SER A 1 199 ? 0.583 -2.878 -11.065 1.00 89.69 199 SER A N 1
ATOM 1551 C CA . SER A 1 199 ? 1.534 -3.855 -11.609 1.00 89.69 199 SER A CA 1
ATOM 1552 C C . SER A 1 199 ? 1.344 -4.055 -13.113 1.00 89.69 199 SER A C 1
ATOM 1554 O O . SER A 1 199 ? 2.314 -4.015 -13.874 1.00 89.69 199 SER A O 1
ATOM 1556 N N . PHE A 1 200 ? 0.099 -4.179 -13.578 1.00 92.75 200 PHE A N 1
ATOM 1557 C CA . PHE A 1 200 ? -0.214 -4.284 -15.001 1.00 92.75 200 PHE A CA 1
ATOM 1558 C C . PHE A 1 200 ? 0.217 -3.031 -15.780 1.00 92.75 200 PHE A C 1
ATOM 1560 O O . PHE A 1 200 ? 0.858 -3.139 -16.828 1.00 92.75 200 PHE A O 1
ATOM 1567 N N . LEU A 1 201 ? -0.069 -1.836 -15.253 1.00 90.12 201 LEU A N 1
ATOM 1568 C CA . LEU A 1 201 ? 0.321 -0.562 -15.863 1.00 90.12 201 LEU A CA 1
ATOM 1569 C C . LEU A 1 201 ? 1.844 -0.372 -15.892 1.00 90.12 201 LEU A C 1
ATOM 1571 O O . LEU A 1 201 ? 2.379 0.077 -16.905 1.00 90.12 201 LEU A O 1
ATOM 1575 N N . ILE A 1 202 ? 2.549 -0.741 -14.819 1.00 88.81 202 ILE A N 1
ATOM 1576 C CA . ILE A 1 202 ? 4.018 -0.727 -14.749 1.00 88.81 202 ILE A CA 1
ATOM 1577 C C . ILE A 1 202 ? 4.604 -1.709 -15.766 1.00 88.81 202 ILE A C 1
ATOM 1579 O O . ILE A 1 202 ? 5.467 -1.331 -16.557 1.00 88.81 202 ILE A O 1
ATOM 1583 N N . THR A 1 203 ? 4.091 -2.937 -15.815 1.00 89.44 203 THR A N 1
ATOM 1584 C CA . THR A 1 203 ? 4.562 -3.976 -16.740 1.00 89.44 203 THR A CA 1
ATOM 1585 C C . THR A 1 203 ? 4.368 -3.549 -18.194 1.00 89.44 203 THR A C 1
ATOM 1587 O O . THR A 1 203 ? 5.301 -3.595 -18.998 1.00 89.44 203 THR A O 1
ATOM 1590 N N . ARG A 1 204 ? 3.178 -3.051 -18.544 1.00 89.88 204 ARG A N 1
ATOM 1591 C CA . ARG A 1 204 ? 2.881 -2.566 -19.897 1.00 89.88 204 ARG A CA 1
ATOM 1592 C C . ARG A 1 204 ? 3.649 -1.284 -20.239 1.00 89.88 204 ARG A C 1
ATOM 1594 O O . ARG A 1 204 ? 4.037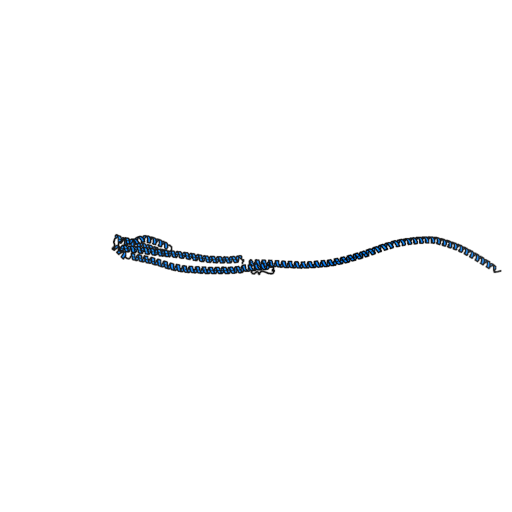 -1.094 -21.389 1.00 89.88 204 ARG A O 1
ATOM 1601 N N . GLY A 1 205 ? 3.869 -0.410 -19.260 1.00 87.81 205 GLY A N 1
ATOM 1602 C CA . GLY A 1 205 ? 4.500 0.895 -19.447 1.00 87.81 205 GLY A CA 1
ATOM 1603 C C . GLY A 1 205 ? 6.029 0.892 -19.421 1.00 87.81 205 GLY A C 1
ATOM 1604 O O . GLY A 1 205 ? 6.618 1.835 -19.941 1.00 87.81 205 GLY A O 1
ATOM 1605 N N . ILE A 1 206 ? 6.664 -0.118 -18.816 1.00 89.94 206 ILE A N 1
ATOM 1606 C CA . ILE A 1 206 ? 8.122 -0.187 -18.616 1.00 89.94 206 ILE A CA 1
ATOM 1607 C C . ILE A 1 206 ? 8.681 -1.496 -19.176 1.00 89.94 206 ILE A C 1
ATOM 1609 O O . ILE A 1 206 ? 9.511 -1.465 -20.085 1.00 89.94 206 ILE A O 1
ATOM 1613 N N . THR A 1 207 ? 8.203 -2.643 -18.686 1.00 90.12 207 THR A N 1
ATOM 1614 C CA . THR A 1 207 ? 8.731 -3.965 -19.067 1.00 90.12 207 THR A CA 1
ATOM 1615 C C . THR A 1 207 ? 8.527 -4.257 -20.554 1.00 90.12 207 THR A C 1
ATOM 1617 O O . THR A 1 207 ? 9.447 -4.727 -21.215 1.00 90.12 207 THR A O 1
ATOM 1620 N N . GLY A 1 208 ? 7.363 -3.914 -21.116 1.00 89.38 208 GLY A N 1
ATOM 1621 C CA . GLY A 1 208 ? 7.085 -4.076 -22.549 1.00 89.38 208 GLY A CA 1
ATOM 1622 C C . GLY A 1 208 ? 8.049 -3.292 -23.460 1.00 89.38 208 GLY A C 1
ATOM 1623 O O . GLY A 1 208 ? 8.699 -3.892 -24.318 1.00 89.38 208 GLY A O 1
ATOM 1624 N N . PRO A 1 209 ? 8.178 -1.958 -23.304 1.00 90.44 209 PRO A N 1
ATOM 1625 C CA . PRO A 1 209 ? 9.160 -1.158 -24.040 1.00 90.44 209 PRO A CA 1
ATOM 1626 C C . PRO A 1 209 ? 10.611 -1.621 -23.859 1.00 90.44 209 PRO A C 1
ATOM 1628 O O . PRO A 1 209 ? 11.346 -1.662 -24.843 1.00 90.44 209 PRO A O 1
ATOM 1631 N N . LEU A 1 210 ? 11.017 -2.016 -22.647 1.00 91.56 210 LEU A N 1
ATOM 1632 C CA . LEU A 1 210 ? 12.357 -2.564 -22.408 1.00 91.56 210 LEU A CA 1
ATOM 1633 C C . LEU A 1 210 ? 12.580 -3.892 -23.143 1.00 91.56 210 LEU A C 1
ATOM 1635 O O . LEU A 1 210 ? 13.642 -4.082 -23.727 1.00 91.56 210 LEU A O 1
ATOM 1639 N N . GLY A 1 211 ? 11.578 -4.774 -23.185 1.00 91.50 211 GLY A N 1
ATOM 1640 C CA . GLY A 1 211 ? 11.632 -6.010 -23.970 1.00 91.50 211 GLY A CA 1
ATOM 1641 C C . GLY A 1 211 ? 11.796 -5.748 -25.471 1.00 91.50 211 GLY A C 1
ATOM 1642 O O . GLY A 1 211 ? 12.620 -6.387 -26.121 1.00 91.50 211 GLY A O 1
ATOM 1643 N N . ARG A 1 212 ? 11.086 -4.748 -26.017 1.00 91.06 212 ARG A N 1
ATOM 1644 C CA . ARG A 1 212 ? 11.266 -4.305 -27.414 1.00 91.06 212 ARG A CA 1
ATOM 1645 C C . ARG A 1 212 ? 12.662 -3.735 -27.666 1.00 91.06 212 ARG A C 1
ATOM 1647 O O . ARG A 1 212 ? 13.248 -4.023 -28.701 1.00 91.06 212 ARG A O 1
ATOM 1654 N N . LEU A 1 213 ? 13.206 -2.970 -26.717 1.00 92.25 213 LEU A N 1
ATOM 1655 C CA . LEU A 1 213 ? 14.578 -2.459 -26.779 1.00 92.25 213 LEU A CA 1
ATOM 1656 C C . LEU A 1 213 ? 15.613 -3.583 -26.805 1.00 92.25 213 LEU A C 1
ATOM 1658 O O . LEU A 1 213 ? 16.484 -3.587 -27.670 1.00 92.25 213 LEU A O 1
ATOM 1662 N N . MET A 1 214 ? 15.476 -4.557 -25.907 1.00 92.50 214 MET A N 1
ATOM 1663 C CA . MET A 1 214 ? 16.338 -5.738 -25.861 1.00 92.50 214 MET A CA 1
ATOM 1664 C C . MET A 1 214 ? 16.291 -6.530 -27.170 1.00 92.50 214 MET A C 1
ATOM 1666 O O . MET A 1 214 ? 17.336 -6.864 -27.720 1.00 92.50 214 MET A O 1
ATOM 1670 N N . SER A 1 215 ? 15.091 -6.767 -27.706 1.00 92.69 215 SER A N 1
ATOM 1671 C CA . SER A 1 215 ? 14.921 -7.449 -28.992 1.00 92.69 215 SER A CA 1
ATOM 1672 C C . SER A 1 215 ? 15.517 -6.647 -30.158 1.00 92.69 215 SER A C 1
ATOM 1674 O O . SER A 1 215 ? 16.182 -7.219 -31.019 1.00 92.69 215 SER A O 1
ATOM 1676 N N . GLY A 1 216 ? 15.363 -5.319 -30.167 1.00 91.88 216 GLY A N 1
ATOM 1677 C CA . GLY A 1 216 ? 15.979 -4.456 -31.177 1.00 91.88 216 GLY A CA 1
ATOM 1678 C C . GLY A 1 216 ? 17.509 -4.512 -31.154 1.00 91.88 216 GLY A C 1
ATOM 1679 O O . GLY A 1 216 ? 18.136 -4.622 -32.207 1.00 91.88 216 GLY A O 1
ATOM 1680 N N . VAL A 1 217 ? 18.110 -4.513 -29.959 1.00 92.94 217 VAL A N 1
ATOM 1681 C CA . VAL A 1 217 ? 19.560 -4.706 -29.781 1.00 92.94 217 VAL A CA 1
ATOM 1682 C C . VAL A 1 217 ? 19.994 -6.083 -30.283 1.00 92.94 217 VAL A C 1
ATOM 1684 O O . VAL A 1 217 ? 21.015 -6.186 -30.955 1.00 92.94 217 VAL A O 1
ATOM 1687 N N . GLU A 1 218 ? 19.220 -7.133 -30.016 1.00 93.88 218 GLU A N 1
ATOM 1688 C CA . GLU A 1 218 ? 19.522 -8.484 -30.498 1.00 93.88 218 GLU A CA 1
ATOM 1689 C C . GLU A 1 218 ? 19.467 -8.592 -32.032 1.00 93.88 218 GLU A C 1
ATOM 1691 O O . GLU A 1 218 ? 20.325 -9.224 -32.648 1.00 93.88 218 GLU A O 1
ATOM 1696 N N . HIS A 1 219 ? 18.508 -7.931 -32.684 1.00 92.06 219 HIS A N 1
ATOM 1697 C CA . HIS A 1 219 ? 18.492 -7.833 -34.147 1.00 92.06 219 HIS A CA 1
ATOM 1698 C C . HIS A 1 219 ? 19.719 -7.091 -34.689 1.00 92.06 219 HIS A C 1
ATOM 1700 O O . HIS A 1 219 ? 20.300 -7.513 -35.691 1.00 92.06 219 HIS A O 1
ATOM 1706 N N . PHE A 1 220 ? 20.140 -6.028 -34.005 1.00 91.38 220 PHE A N 1
ATOM 1707 C CA . PHE A 1 220 ? 21.314 -5.248 -34.376 1.00 91.38 220 PHE A CA 1
ATOM 1708 C C . PHE A 1 220 ? 22.615 -6.050 -34.246 1.00 91.38 220 PHE A C 1
ATOM 1710 O O . PHE A 1 220 ? 23.432 -6.034 -35.164 1.00 91.38 220 PHE A O 1
ATOM 1717 N N . THR A 1 221 ? 22.801 -6.813 -33.163 1.00 90.44 221 THR A N 1
ATOM 1718 C CA . THR A 1 221 ? 24.001 -7.651 -32.979 1.00 90.44 221 THR A CA 1
ATOM 1719 C C . THR A 1 221 ? 24.055 -8.843 -33.934 1.00 90.44 221 THR A C 1
ATOM 1721 O O . THR A 1 221 ? 25.144 -9.306 -34.261 1.00 90.44 221 THR A O 1
ATOM 1724 N N . ARG A 1 222 ? 22.907 -9.307 -34.446 1.00 92.50 222 ARG A N 1
ATOM 1725 C CA . ARG A 1 222 ? 22.822 -10.330 -35.505 1.00 92.50 222 ARG A CA 1
ATOM 1726 C C . ARG A 1 222 ? 23.066 -9.783 -36.922 1.00 92.50 222 ARG A C 1
ATOM 1728 O O . ARG A 1 222 ? 22.911 -10.526 -37.885 1.00 92.50 222 ARG A O 1
ATOM 1735 N N . GLY A 1 223 ? 23.431 -8.506 -37.062 1.00 86.56 223 GLY A N 1
ATOM 1736 C CA . GLY A 1 223 ? 23.770 -7.880 -38.345 1.00 86.56 223 GLY A CA 1
ATOM 1737 C C . GLY A 1 223 ? 22.591 -7.246 -39.091 1.00 86.56 223 GLY A C 1
ATOM 1738 O O . GLY A 1 223 ? 22.787 -6.691 -40.168 1.00 86.56 223 GLY A O 1
ATOM 1739 N N . ASN A 1 224 ? 21.371 -7.262 -38.538 1.00 90.69 224 ASN A N 1
ATOM 1740 C CA . ASN A 1 224 ? 20.247 -6.537 -39.133 1.00 90.69 224 ASN A CA 1
ATOM 1741 C C . ASN A 1 224 ? 20.272 -5.063 -38.701 1.00 90.69 224 ASN A C 1
ATOM 1743 O O . ASN A 1 224 ? 19.525 -4.637 -37.817 1.00 90.69 224 ASN A O 1
ATOM 1747 N N . LEU A 1 225 ? 21.127 -4.277 -39.356 1.00 87.31 225 LEU A N 1
ATOM 1748 C CA . LEU A 1 225 ? 21.260 -2.842 -39.098 1.00 87.31 225 LEU A CA 1
ATOM 1749 C C . LEU A 1 225 ? 20.068 -2.018 -39.589 1.00 87.31 225 LEU A C 1
ATOM 1751 O O . LEU A 1 225 ? 19.978 -0.854 -39.224 1.00 87.31 225 LEU A O 1
ATOM 1755 N N . ALA A 1 226 ? 19.168 -2.575 -40.404 1.00 88.44 226 ALA A N 1
ATOM 1756 C CA . ALA A 1 226 ? 17.991 -1.866 -40.913 1.00 88.44 226 ALA A CA 1
ATOM 1757 C C . ALA A 1 226 ? 16.835 -1.836 -39.899 1.00 88.44 226 ALA A C 1
ATOM 1759 O O . ALA A 1 226 ? 15.939 -0.999 -40.004 1.00 88.44 226 ALA A O 1
ATOM 1760 N N . HIS A 1 227 ? 16.847 -2.729 -38.904 1.00 91.44 227 HIS A N 1
ATOM 1761 C CA . HIS A 1 227 ? 15.818 -2.752 -37.873 1.00 91.44 227 HIS A CA 1
ATOM 1762 C C . HIS A 1 227 ? 15.840 -1.454 -37.049 1.00 91.44 227 HIS A C 1
ATOM 1764 O O . HIS A 1 227 ? 16.898 -0.934 -36.682 1.00 91.44 227 HIS A O 1
ATOM 1770 N N . ARG A 1 228 ? 14.656 -0.911 -36.762 1.00 91.56 228 ARG A N 1
ATOM 1771 C CA . ARG A 1 228 ? 14.464 0.282 -35.931 1.00 91.56 228 ARG A CA 1
ATOM 1772 C C . ARG A 1 228 ? 13.446 -0.029 -34.850 1.00 91.56 228 ARG A C 1
ATOM 1774 O O . ARG A 1 228 ? 12.474 -0.741 -35.090 1.00 91.56 228 ARG A O 1
ATOM 1781 N N . ILE A 1 229 ? 13.670 0.526 -33.667 1.00 93.06 229 ILE A N 1
ATOM 1782 C CA . ILE A 1 229 ? 12.753 0.379 -32.541 1.00 93.06 229 ILE A CA 1
ATOM 1783 C C . ILE A 1 229 ? 11.707 1.479 -32.637 1.00 93.06 229 ILE A C 1
ATOM 1785 O O . ILE A 1 229 ? 12.043 2.661 -32.711 1.00 93.06 229 ILE A O 1
ATOM 1789 N N . ASP A 1 230 ? 10.439 1.093 -32.593 1.00 89.81 230 ASP A N 1
ATOM 1790 C CA . ASP A 1 230 ? 9.338 2.044 -32.625 1.00 89.81 230 ASP A CA 1
ATOM 1791 C C . ASP A 1 230 ? 9.246 2.852 -31.314 1.00 89.81 230 ASP A C 1
ATOM 1793 O O . ASP A 1 230 ? 9.159 2.302 -30.208 1.00 89.81 230 ASP A O 1
ATOM 1797 N N . VAL A 1 231 ? 9.250 4.179 -31.441 1.00 87.25 231 VAL A N 1
ATOM 1798 C CA . VAL A 1 231 ? 9.304 5.134 -30.333 1.00 87.25 231 VAL A CA 1
ATOM 1799 C C . VAL A 1 231 ? 7.894 5.613 -30.004 1.00 87.25 231 VAL A C 1
ATOM 1801 O O . VAL A 1 231 ? 7.420 6.614 -30.523 1.00 87.25 231 VAL A O 1
ATOM 1804 N N . HIS A 1 232 ? 7.235 4.916 -29.083 1.00 82.88 232 HIS A N 1
ATOM 1805 C CA . HIS A 1 232 ? 5.878 5.274 -28.652 1.00 82.88 232 HIS A CA 1
ATOM 1806 C C . HIS A 1 232 ? 5.825 6.203 -27.429 1.00 82.88 232 HIS A C 1
ATOM 1808 O O . HIS A 1 232 ? 4.812 6.853 -27.191 1.00 82.88 232 HIS A O 1
ATOM 1814 N N . ASN A 1 233 ? 6.889 6.240 -26.620 1.00 84.44 233 ASN A N 1
ATOM 1815 C CA . ASN A 1 233 ? 6.898 6.940 -25.336 1.00 84.44 233 ASN A CA 1
ATOM 1816 C C . ASN A 1 233 ? 7.853 8.145 -25.361 1.00 84.44 233 ASN A C 1
ATOM 1818 O O . ASN A 1 233 ? 8.891 8.137 -26.023 1.00 84.44 233 ASN A O 1
ATOM 1822 N N . GLU A 1 234 ? 7.545 9.173 -24.571 1.00 87.75 234 GLU A N 1
ATOM 1823 C CA . GLU A 1 234 ? 8.438 10.324 -24.350 1.00 87.75 234 GLU A CA 1
ATOM 1824 C C . GLU A 1 234 ? 9.315 10.185 -23.096 1.00 87.75 234 GLU A C 1
ATOM 1826 O O . GLU A 1 234 ? 10.155 11.040 -22.820 1.00 87.75 234 GLU A O 1
ATOM 1831 N N . ASP A 1 235 ? 9.134 9.106 -22.335 1.00 91.44 235 ASP A N 1
ATOM 1832 C CA . ASP A 1 235 ? 9.897 8.832 -21.120 1.00 91.44 235 ASP A CA 1
ATOM 1833 C C . ASP A 1 235 ? 11.319 8.316 -21.412 1.00 91.44 235 ASP A C 1
ATOM 1835 O O . ASP A 1 235 ? 11.812 8.334 -22.545 1.00 91.44 235 ASP A O 1
ATOM 1839 N N . GLU A 1 236 ? 12.019 7.881 -20.366 1.00 92.44 236 GLU A N 1
ATOM 1840 C CA . GLU A 1 236 ? 13.390 7.389 -20.460 1.00 92.44 236 GLU A CA 1
ATOM 1841 C C . GLU A 1 236 ? 13.536 6.211 -21.435 1.00 92.44 236 GLU A C 1
ATOM 1843 O O . GLU A 1 236 ? 14.540 6.147 -22.146 1.00 92.44 236 GLU A O 1
ATOM 1848 N N . THR A 1 237 ? 12.531 5.329 -21.540 1.00 91.81 237 THR A N 1
ATOM 1849 C CA . THR A 1 237 ? 12.561 4.218 -22.511 1.00 91.81 237 THR A CA 1
ATOM 1850 C C . THR A 1 237 ? 12.497 4.731 -23.947 1.00 91.81 237 THR A C 1
ATOM 1852 O O . THR A 1 237 ? 13.225 4.256 -24.814 1.00 91.81 237 THR A O 1
ATOM 1855 N N . GLY A 1 238 ? 11.692 5.765 -24.195 1.00 92.00 238 GLY A N 1
ATOM 1856 C CA . GLY A 1 238 ? 11.616 6.421 -25.494 1.00 92.00 238 GLY A CA 1
ATOM 1857 C C . GLY A 1 238 ? 12.897 7.157 -25.870 1.00 92.00 238 GLY A C 1
ATOM 1858 O O . GLY A 1 238 ? 13.329 7.107 -27.021 1.00 92.00 238 GLY A O 1
ATOM 1859 N N . ARG A 1 239 ? 13.546 7.808 -24.896 1.00 93.38 239 ARG A N 1
ATOM 1860 C CA . ARG A 1 239 ? 14.867 8.426 -25.097 1.00 93.38 239 ARG A CA 1
ATOM 1861 C C . ARG A 1 239 ? 15.926 7.387 -25.470 1.00 93.38 239 ARG A C 1
ATOM 1863 O O . ARG A 1 239 ? 16.693 7.638 -26.394 1.00 93.38 239 ARG A O 1
ATOM 1870 N N . LEU A 1 240 ? 15.937 6.235 -24.796 1.00 92.88 240 LEU A N 1
ATOM 1871 C CA . LEU A 1 240 ? 16.820 5.109 -25.122 1.00 92.88 240 LEU A CA 1
ATOM 1872 C C . LEU A 1 240 ? 16.550 4.561 -26.529 1.00 92.88 240 LEU A C 1
ATOM 1874 O O . LEU A 1 240 ? 17.492 4.391 -27.297 1.00 92.88 240 LEU A O 1
ATOM 1878 N N . ALA A 1 241 ? 15.283 4.362 -26.903 1.00 94.12 241 ALA A N 1
ATOM 1879 C CA . ALA A 1 241 ? 14.910 3.909 -28.245 1.00 94.12 241 ALA A CA 1
ATOM 1880 C C . ALA A 1 241 ? 15.349 4.895 -29.344 1.00 94.12 241 ALA A C 1
ATOM 1882 O O . ALA A 1 241 ? 15.909 4.478 -30.356 1.00 94.12 241 ALA A O 1
ATOM 1883 N N . ARG A 1 242 ? 15.185 6.210 -29.127 1.00 94.94 242 ARG A N 1
ATOM 1884 C CA . ARG A 1 242 ? 15.695 7.240 -30.053 1.00 94.94 242 ARG A CA 1
ATOM 1885 C C . ARG A 1 242 ? 17.216 7.205 -30.173 1.00 94.94 242 ARG A C 1
ATOM 1887 O O . ARG A 1 242 ? 17.732 7.216 -31.285 1.00 94.94 242 ARG A O 1
ATOM 1894 N N . ALA A 1 243 ? 17.925 7.137 -29.046 1.00 94.12 243 ALA A N 1
ATOM 1895 C CA . ALA A 1 243 ? 19.384 7.056 -29.042 1.00 94.12 243 ALA A CA 1
ATOM 1896 C C . ALA A 1 243 ? 19.889 5.801 -29.778 1.00 94.12 243 ALA A C 1
ATOM 1898 O O . ALA A 1 243 ? 20.836 5.886 -30.558 1.00 94.12 243 ALA A O 1
ATOM 1899 N N . PHE A 1 244 ? 19.216 4.662 -29.590 1.00 94.81 244 PHE A N 1
ATOM 1900 C CA . PHE A 1 244 ? 19.509 3.430 -30.317 1.00 94.81 244 PHE A CA 1
ATOM 1901 C C . PHE A 1 244 ? 19.290 3.579 -31.828 1.00 94.81 244 PHE A C 1
ATOM 1903 O O . PHE A 1 244 ? 20.166 3.205 -32.602 1.00 94.81 244 PHE A O 1
ATOM 1910 N N . ASN A 1 245 ? 18.171 4.165 -32.267 1.00 94.50 245 ASN A N 1
ATOM 1911 C CA . ASN A 1 245 ? 17.900 4.357 -33.695 1.00 94.50 245 ASN A CA 1
ATOM 1912 C C . ASN A 1 245 ? 18.951 5.251 -34.375 1.00 94.50 245 ASN A C 1
ATOM 1914 O O . ASN A 1 245 ? 19.382 4.931 -35.479 1.00 94.50 245 ASN A O 1
ATOM 1918 N N . VAL A 1 246 ? 19.412 6.314 -33.701 1.00 95.06 246 VAL A N 1
ATOM 1919 C CA . VAL A 1 246 ? 20.503 7.179 -34.195 1.00 95.06 246 VAL A CA 1
ATOM 1920 C C . VAL A 1 246 ? 21.822 6.407 -34.304 1.00 95.06 246 VAL A C 1
ATOM 1922 O O . VAL A 1 246 ? 22.559 6.559 -35.277 1.00 95.06 246 VAL A O 1
ATOM 1925 N N . MET A 1 247 ? 22.140 5.561 -33.321 1.00 93.50 247 MET A N 1
ATOM 1926 C CA . MET A 1 247 ? 23.314 4.686 -33.392 1.00 93.50 247 MET A CA 1
ATOM 1927 C C . MET A 1 247 ? 23.206 3.706 -34.570 1.00 93.50 247 MET A C 1
ATOM 1929 O O . MET A 1 247 ? 24.187 3.511 -35.290 1.00 93.50 247 MET A O 1
ATOM 1933 N N . ALA A 1 248 ? 22.025 3.118 -34.784 1.00 92.88 248 ALA A N 1
ATOM 1934 C CA . ALA A 1 248 ? 21.787 2.174 -35.869 1.00 92.88 248 ALA A CA 1
ATOM 1935 C C . ALA A 1 248 ? 21.920 2.822 -37.253 1.00 92.88 248 ALA A C 1
ATOM 1937 O O . ALA A 1 248 ? 22.564 2.256 -38.133 1.00 92.88 248 ALA A O 1
ATOM 1938 N N . GLU A 1 249 ? 21.394 4.037 -37.412 1.00 93.62 249 GLU A N 1
ATOM 1939 C CA . GLU A 1 249 ? 21.548 4.855 -38.618 1.00 93.62 249 GLU A CA 1
ATOM 1940 C C . GLU A 1 249 ? 23.021 5.149 -38.923 1.00 93.62 249 GLU A C 1
ATOM 1942 O O . GLU A 1 249 ? 23.511 4.776 -39.986 1.00 93.62 249 GLU A O 1
ATOM 1947 N N . ARG A 1 250 ? 23.777 5.681 -37.951 1.00 92.62 250 ARG A N 1
ATOM 1948 C CA . ARG A 1 250 ? 25.215 5.956 -38.134 1.00 92.62 250 ARG A CA 1
ATOM 1949 C C . ARG A 1 250 ? 26.009 4.714 -38.531 1.00 92.62 250 ARG A C 1
ATOM 1951 O O . ARG A 1 250 ? 26.952 4.805 -39.317 1.00 92.62 250 ARG A O 1
ATOM 1958 N N . ARG A 1 251 ? 25.663 3.550 -37.973 1.00 92.56 251 ARG A N 1
ATOM 1959 C CA . ARG A 1 251 ? 26.359 2.298 -38.286 1.00 92.56 251 ARG A CA 1
ATOM 1960 C C . ARG A 1 251 ? 26.037 1.801 -39.694 1.00 92.56 251 ARG A C 1
ATOM 1962 O O . ARG A 1 251 ? 26.954 1.315 -40.356 1.00 92.56 251 ARG A O 1
ATOM 1969 N N . GLN A 1 252 ? 24.787 1.940 -40.133 1.00 91.19 252 GLN A N 1
ATOM 1970 C CA . GLN A 1 252 ? 24.348 1.602 -41.487 1.00 91.19 252 GLN A CA 1
ATOM 1971 C C . GLN A 1 252 ? 25.011 2.509 -42.534 1.00 91.19 252 GLN A C 1
ATOM 1973 O O . GLN A 1 252 ? 25.538 2.006 -43.525 1.00 91.19 252 GLN A O 1
ATOM 1978 N N . ASP A 1 253 ? 25.067 3.819 -42.284 1.00 92.00 253 ASP A N 1
ATOM 1979 C CA . ASP A 1 253 ? 25.738 4.777 -43.172 1.00 92.00 253 ASP A CA 1
ATOM 1980 C C . ASP A 1 253 ? 27.235 4.482 -43.299 1.00 92.00 253 ASP A C 1
ATOM 1982 O O . ASP A 1 253 ? 27.789 4.487 -44.399 1.00 92.00 253 ASP A O 1
ATOM 1986 N N . SER A 1 254 ? 27.886 4.150 -42.180 1.00 90.56 254 SER A N 1
ATOM 1987 C CA . SER A 1 254 ? 29.291 3.740 -42.176 1.00 90.56 254 SER A CA 1
ATOM 1988 C C . SER A 1 254 ? 29.527 2.479 -43.013 1.00 90.56 254 SER A C 1
ATOM 1990 O O . SER A 1 254 ? 30.517 2.409 -43.739 1.00 90.56 254 SER A O 1
ATOM 1992 N N . GLU A 1 255 ? 28.620 1.500 -42.968 1.00 89.75 255 GLU A N 1
ATOM 1993 C CA . GLU A 1 255 ? 28.736 0.279 -43.772 1.00 89.75 255 GLU A CA 1
ATOM 1994 C C . GLU A 1 255 ? 28.539 0.550 -45.268 1.00 89.75 255 GLU A C 1
ATOM 1996 O O . GLU A 1 255 ? 29.309 0.056 -46.094 1.00 89.75 255 GLU A O 1
ATOM 2001 N N . ALA A 1 256 ? 27.580 1.410 -45.618 1.00 89.94 256 ALA A N 1
ATOM 2002 C CA . ALA A 1 256 ? 27.384 1.862 -46.991 1.00 89.94 256 ALA A CA 1
ATOM 2003 C C . ALA A 1 256 ? 28.606 2.633 -47.522 1.00 89.94 256 ALA A C 1
ATOM 2005 O O . ALA A 1 256 ? 28.991 2.460 -48.680 1.00 89.94 256 ALA A O 1
ATOM 2006 N N . GLN A 1 257 ? 29.246 3.452 -46.684 1.00 92.38 257 GLN A N 1
ATOM 2007 C CA . GLN A 1 257 ? 30.466 4.173 -47.048 1.00 92.38 257 GLN A CA 1
ATOM 2008 C C . GLN A 1 257 ? 31.638 3.217 -47.303 1.00 92.38 257 GLN A C 1
ATOM 2010 O O . GLN A 1 257 ? 32.324 3.359 -48.314 1.00 92.38 257 GLN A O 1
ATOM 2015 N N . VAL A 1 258 ? 31.836 2.217 -46.439 1.00 91.00 258 VAL A N 1
ATOM 2016 C CA . VAL A 1 258 ? 32.878 1.192 -46.628 1.00 91.00 258 VAL A CA 1
ATOM 2017 C C . VAL A 1 258 ? 32.627 0.382 -47.903 1.00 91.00 258 VAL A C 1
ATOM 2019 O O . VAL A 1 258 ? 33.563 0.137 -48.660 1.00 91.00 258 VAL A O 1
ATOM 2022 N N . ALA A 1 259 ? 31.374 0.017 -48.193 1.00 89.62 259 ALA A N 1
ATOM 2023 C CA . ALA A 1 259 ? 31.024 -0.693 -49.424 1.00 89.62 259 ALA A CA 1
ATOM 2024 C C . ALA A 1 259 ? 31.325 0.136 -50.687 1.00 89.62 259 ALA A C 1
ATOM 2026 O O . ALA A 1 259 ? 31.873 -0.394 -51.654 1.00 89.62 259 ALA A O 1
ATOM 2027 N N . ARG A 1 260 ? 31.033 1.445 -50.672 1.00 90.50 260 ARG A N 1
ATOM 2028 C CA . ARG A 1 260 ? 31.388 2.356 -51.777 1.00 90.50 260 ARG A CA 1
ATOM 2029 C C . ARG A 1 260 ? 32.900 2.456 -51.968 1.00 90.50 260 ARG A C 1
ATOM 2031 O O . ARG A 1 260 ? 33.371 2.307 -53.089 1.00 90.50 260 ARG A O 1
ATOM 2038 N N . GLN A 1 261 ? 33.656 2.617 -50.882 1.00 90.06 261 GLN A N 1
ATOM 2039 C CA . GLN A 1 261 ? 35.122 2.644 -50.937 1.00 90.06 261 GLN A CA 1
ATOM 2040 C C . GLN A 1 261 ? 35.711 1.334 -51.471 1.00 90.06 261 GLN A C 1
ATOM 2042 O O . GLN A 1 261 ? 36.685 1.354 -52.219 1.00 90.06 261 GLN A O 1
ATOM 2047 N N . ALA A 1 262 ? 35.128 0.187 -51.110 1.00 89.94 262 ALA A N 1
ATOM 2048 C CA . ALA A 1 262 ? 35.549 -1.107 -51.638 1.00 89.94 262 ALA A CA 1
ATOM 2049 C C . ALA A 1 262 ? 35.317 -1.207 -53.158 1.00 89.94 262 ALA A C 1
ATOM 2051 O O . ALA A 1 262 ? 36.211 -1.658 -53.872 1.00 89.94 262 ALA A O 1
ATOM 2052 N N . ALA A 1 263 ? 34.171 -0.730 -53.656 1.00 89.62 263 ALA A N 1
ATOM 2053 C CA . ALA A 1 263 ?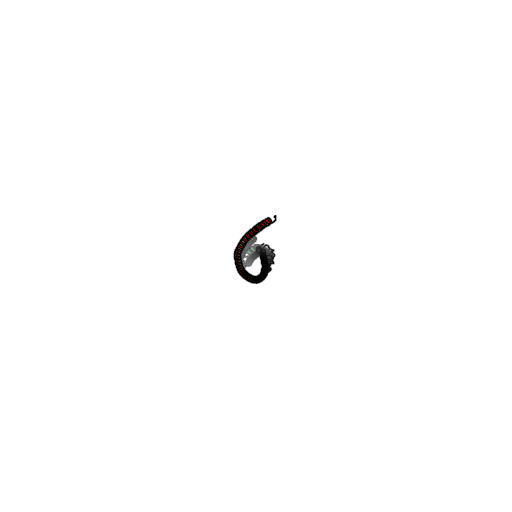 33.864 -0.708 -55.088 1.00 89.62 263 ALA A CA 1
ATOM 2054 C C . ALA A 1 263 ? 34.785 0.244 -55.875 1.00 89.62 263 ALA A C 1
ATOM 2056 O O . ALA A 1 263 ? 35.326 -0.138 -56.912 1.00 89.62 263 ALA A O 1
ATOM 2057 N N . GLU A 1 264 ? 35.026 1.455 -55.361 1.00 90.44 264 GLU A N 1
ATOM 2058 C CA . GLU A 1 264 ? 35.986 2.405 -55.946 1.00 90.44 264 GLU A CA 1
ATOM 2059 C C . GLU A 1 264 ? 37.400 1.815 -55.990 1.00 90.44 264 GLU A C 1
ATOM 2061 O O . GLU A 1 264 ? 38.101 1.927 -56.998 1.00 90.44 264 GLU A O 1
ATOM 2066 N N . ARG A 1 265 ? 37.813 1.124 -54.919 1.00 90.44 265 ARG A N 1
ATOM 2067 C CA . ARG A 1 265 ? 39.103 0.432 -54.863 1.00 90.44 265 ARG A CA 1
ATOM 2068 C C . ARG A 1 265 ? 39.196 -0.684 -55.899 1.00 90.44 265 ARG A C 1
ATOM 2070 O O . ARG A 1 265 ? 40.237 -0.817 -56.537 1.00 90.44 265 ARG A O 1
ATOM 2077 N N . GLU A 1 266 ? 38.147 -1.483 -56.076 1.00 89.88 266 GLU A N 1
ATOM 2078 C CA . GLU A 1 266 ? 38.124 -2.532 -57.098 1.00 89.88 266 GLU A CA 1
ATOM 2079 C C . GLU A 1 266 ? 38.247 -1.937 -58.508 1.00 89.88 266 GLU A C 1
ATOM 2081 O O . GLU A 1 266 ? 39.041 -2.421 -59.316 1.00 89.88 266 GLU A O 1
ATOM 2086 N N . GLN A 1 267 ? 37.533 -0.844 -58.789 1.00 90.06 267 GLN A N 1
ATOM 2087 C CA . GLN A 1 267 ? 37.639 -0.134 -60.062 1.00 90.06 267 GLN A CA 1
ATOM 2088 C C . GLN A 1 267 ? 39.054 0.412 -60.293 1.00 90.06 267 GLN A C 1
ATOM 2090 O O . GLN A 1 267 ? 39.618 0.195 -61.364 1.00 90.06 267 GLN A O 1
ATOM 2095 N N . ALA A 1 268 ? 39.658 1.052 -59.288 1.00 89.00 268 ALA A N 1
ATOM 2096 C CA . ALA A 1 268 ? 41.027 1.552 -59.378 1.00 89.00 268 ALA A CA 1
ATOM 2097 C C . ALA A 1 268 ? 42.031 0.424 -59.670 1.00 89.00 268 ALA A C 1
ATOM 2099 O O . ALA A 1 268 ? 42.910 0.583 -60.516 1.00 89.00 268 ALA A O 1
ATOM 2100 N N . LEU A 1 269 ? 41.875 -0.740 -59.027 1.00 91.50 269 LEU A N 1
ATOM 2101 C CA . LEU A 1 269 ? 42.712 -1.911 -59.299 1.00 91.50 269 LEU A CA 1
ATOM 2102 C C . LEU A 1 269 ? 42.545 -2.428 -60.736 1.00 91.50 269 LEU A C 1
ATOM 2104 O O . LEU A 1 269 ? 43.541 -2.804 -61.353 1.00 91.50 269 LEU A O 1
ATOM 2108 N N . ARG A 1 270 ? 41.327 -2.407 -61.296 1.00 92.00 270 ARG A N 1
ATOM 2109 C CA . ARG A 1 270 ? 41.096 -2.764 -62.709 1.00 92.00 270 ARG A CA 1
ATOM 2110 C C . ARG A 1 270 ? 41.785 -1.789 -63.662 1.00 92.00 270 ARG A C 1
ATOM 2112 O O . ARG A 1 270 ? 42.466 -2.239 -64.577 1.00 92.00 270 ARG A O 1
ATOM 2119 N N . THR A 1 271 ? 41.674 -0.483 -63.416 1.00 92.00 271 THR A N 1
ATOM 2120 C CA . THR A 1 271 ? 42.374 0.540 -64.211 1.00 92.00 271 THR A CA 1
ATOM 2121 C C . THR A 1 271 ? 43.889 0.345 -64.157 1.00 92.00 271 THR A C 1
ATOM 2123 O O . THR A 1 271 ? 44.553 0.390 -65.188 1.00 92.00 271 THR A O 1
ATOM 2126 N N . VAL A 1 272 ? 44.451 0.067 -62.975 1.00 91.06 272 VAL A N 1
ATOM 2127 C CA . VAL A 1 272 ? 45.887 -0.229 -62.832 1.00 91.06 272 VAL A CA 1
ATOM 2128 C C . VAL A 1 272 ? 46.281 -1.472 -63.634 1.00 91.06 272 VAL A C 1
ATOM 2130 O O . VAL A 1 272 ? 47.293 -1.442 -64.330 1.00 91.06 272 VAL A O 1
ATOM 2133 N N . ALA A 1 273 ? 45.490 -2.547 -63.584 1.00 91.19 273 ALA A N 1
ATOM 2134 C CA . ALA A 1 273 ? 45.764 -3.759 -64.358 1.00 91.19 273 ALA A CA 1
ATOM 2135 C C . ALA A 1 273 ? 45.746 -3.504 -65.879 1.00 91.19 273 ALA A C 1
ATOM 2137 O O . ALA A 1 273 ? 46.595 -4.026 -66.602 1.00 91.19 273 ALA A O 1
ATOM 2138 N N . GLU A 1 274 ? 44.823 -2.672 -66.366 1.00 92.25 274 GLU A N 1
ATOM 2139 C CA . GLU A 1 274 ? 44.761 -2.267 -67.775 1.00 92.25 274 GLU A CA 1
ATOM 2140 C C . GLU A 1 274 ? 46.002 -1.465 -68.198 1.00 92.25 274 GLU A C 1
ATOM 2142 O O . GLU A 1 274 ? 46.617 -1.780 -69.219 1.00 92.25 274 GLU A O 1
ATOM 2147 N N . PHE A 1 275 ? 46.433 -0.499 -67.377 1.00 90.81 275 PHE A N 1
ATOM 2148 C CA . PHE A 1 275 ? 47.671 0.251 -67.614 1.00 90.81 275 PHE A CA 1
ATOM 2149 C C . PHE A 1 275 ? 48.906 -0.653 -67.661 1.00 90.81 275 PHE A C 1
ATOM 2151 O O . PHE A 1 275 ? 49.758 -0.472 -68.529 1.00 90.81 275 PHE A O 1
ATOM 2158 N N . VAL A 1 276 ? 49.005 -1.640 -66.764 1.00 91.56 276 VAL A N 1
ATOM 2159 C CA . VAL A 1 276 ? 50.116 -2.607 -66.769 1.00 91.56 276 VAL A CA 1
ATOM 2160 C C . VAL A 1 276 ? 50.153 -3.395 -68.083 1.00 91.56 276 VAL A C 1
ATOM 2162 O O . VAL A 1 276 ? 51.228 -3.548 -68.662 1.00 91.56 276 VAL A O 1
ATOM 2165 N N . ASN A 1 277 ? 49.001 -3.836 -68.600 1.00 90.25 277 ASN A N 1
ATOM 2166 C CA . ASN A 1 277 ? 48.931 -4.538 -69.887 1.00 90.25 277 ASN A CA 1
ATOM 2167 C C . ASN A 1 277 ? 49.310 -3.641 -71.076 1.00 90.25 277 ASN A C 1
ATOM 2169 O O . ASN A 1 277 ? 50.059 -4.078 -71.950 1.00 90.25 277 ASN A O 1
ATOM 2173 N N . GLN A 1 278 ? 48.843 -2.388 -71.109 1.00 91.25 278 GLN A N 1
ATOM 2174 C CA . GLN A 1 278 ? 49.243 -1.434 -72.153 1.00 91.25 278 GLN A CA 1
ATOM 2175 C C . GLN A 1 278 ? 50.750 -1.164 -72.124 1.00 91.25 278 GLN A C 1
ATOM 2177 O O . GLN A 1 278 ? 51.400 -1.160 -73.168 1.00 91.25 278 GLN A O 1
ATOM 2182 N N . LEU A 1 279 ? 51.321 -0.989 -70.929 1.00 92.38 279 LEU A N 1
ATOM 2183 C CA . LEU A 1 279 ? 52.750 -0.739 -70.753 1.00 92.38 279 LEU A CA 1
ATOM 2184 C C . LEU A 1 279 ? 53.602 -1.945 -71.172 1.00 92.38 279 LEU A C 1
ATOM 2186 O O . LEU A 1 279 ? 54.659 -1.765 -71.779 1.00 92.38 279 LEU A O 1
ATOM 2190 N N . ALA A 1 280 ? 53.133 -3.167 -70.907 1.00 90.81 280 ALA A N 1
ATOM 2191 C CA . ALA A 1 280 ? 53.764 -4.384 -71.408 1.00 90.81 280 ALA A CA 1
ATOM 2192 C C . ALA A 1 280 ? 53.763 -4.436 -72.949 1.00 90.81 280 ALA A C 1
ATOM 2194 O O . ALA A 1 280 ? 54.793 -4.744 -73.549 1.00 90.81 280 ALA A O 1
ATOM 2195 N N . GLY A 1 281 ? 52.647 -4.066 -73.591 1.00 91.31 281 GLY A N 1
ATOM 2196 C CA . GLY A 1 281 ? 52.549 -3.954 -75.051 1.00 91.31 281 GLY A CA 1
ATOM 2197 C C . GLY A 1 281 ? 53.516 -2.919 -75.635 1.00 91.31 281 GLY A C 1
ATOM 2198 O O . GLY A 1 281 ? 54.323 -3.256 -76.498 1.00 91.31 281 GLY A O 1
ATOM 2199 N N . ALA A 1 282 ? 53.509 -1.695 -75.098 1.00 91.56 282 ALA A N 1
ATOM 2200 C CA . ALA A 1 282 ? 54.421 -0.628 -75.518 1.00 91.56 282 ALA A CA 1
ATOM 2201 C C . ALA A 1 282 ? 55.897 -1.015 -75.327 1.00 91.56 282 ALA A C 1
ATOM 2203 O O . ALA A 1 282 ? 56.735 -0.728 -76.176 1.00 91.56 282 ALA A O 1
ATOM 2204 N N . SER A 1 283 ? 56.227 -1.719 -74.239 1.00 90.94 283 SER A N 1
ATOM 2205 C CA . SER A 1 283 ? 57.588 -2.218 -74.005 1.00 90.94 283 SER A CA 1
ATOM 2206 C C . SER A 1 283 ? 58.014 -3.241 -75.062 1.00 90.94 283 SER A C 1
ATOM 2208 O O . SER A 1 283 ? 59.156 -3.206 -75.517 1.00 90.94 283 SER A O 1
ATOM 2210 N N . SER A 1 284 ? 57.105 -4.126 -75.489 1.00 91.31 284 SER A N 1
ATOM 2211 C CA . SER A 1 284 ? 57.367 -5.080 -76.575 1.00 91.31 284 SER A CA 1
ATOM 2212 C C . SER A 1 284 ? 57.598 -4.379 -77.918 1.00 91.31 284 SER A C 1
ATOM 2214 O O . SER A 1 284 ? 58.467 -4.791 -78.684 1.00 91.31 284 SER A O 1
ATOM 2216 N N . GLU A 1 285 ? 56.843 -3.319 -78.207 1.00 91.56 285 GLU A N 1
ATOM 2217 C CA . GLU A 1 285 ? 56.991 -2.520 -79.430 1.00 91.56 285 GLU A CA 1
ATOM 2218 C C . GLU A 1 285 ? 58.299 -1.716 -79.437 1.00 91.56 285 GLU A C 1
ATOM 2220 O O . GLU A 1 285 ? 59.017 -1.704 -80.440 1.00 91.56 285 GLU A O 1
ATOM 2225 N N . ILE A 1 286 ? 58.667 -1.118 -78.295 1.00 92.88 286 ILE A N 1
ATOM 2226 C CA . ILE A 1 286 ? 59.969 -0.463 -78.104 1.00 92.88 286 ILE A CA 1
ATOM 2227 C C . ILE A 1 286 ? 61.103 -1.465 -78.319 1.00 92.88 286 ILE A C 1
ATOM 2229 O O . ILE A 1 286 ? 62.064 -1.142 -79.015 1.00 92.88 286 ILE A O 1
ATOM 2233 N N . LEU A 1 287 ? 61.006 -2.676 -77.756 1.00 93.25 287 LEU A N 1
ATOM 2234 C CA . LEU A 1 287 ? 62.016 -3.718 -77.950 1.00 93.25 287 LEU A CA 1
ATOM 2235 C C . LEU A 1 287 ? 62.182 -4.051 -79.442 1.00 93.25 287 LEU A C 1
ATOM 2237 O O . LEU A 1 287 ? 63.306 -4.066 -79.937 1.00 93.25 287 LEU A O 1
ATOM 2241 N N . SER A 1 288 ? 61.071 -4.241 -80.162 1.00 92.75 288 SER A N 1
ATOM 2242 C CA . SER A 1 288 ? 61.079 -4.497 -81.609 1.00 92.75 288 SER A CA 1
ATOM 2243 C C . SER A 1 288 ? 61.726 -3.350 -82.390 1.00 92.75 288 SER A C 1
ATOM 2245 O O . SER A 1 288 ? 62.637 -3.581 -83.184 1.00 92.75 288 SER A O 1
ATOM 2247 N N . SER A 1 289 ? 61.314 -2.109 -82.117 1.00 92.06 289 SER A N 1
ATOM 2248 C CA . SER A 1 289 ? 61.853 -0.906 -82.772 1.00 92.06 289 SER A CA 1
ATOM 2249 C C . SER A 1 289 ? 63.346 -0.720 -82.483 1.00 92.06 289 SER A C 1
ATOM 2251 O O . SER A 1 289 ? 64.116 -0.332 -83.357 1.00 92.06 289 SER A O 1
ATOM 2253 N N . THR A 1 290 ? 63.779 -1.039 -81.260 1.00 91.38 290 THR A N 1
ATOM 2254 C CA . THR A 1 290 ? 65.193 -0.988 -80.863 1.00 91.38 290 THR A CA 1
ATOM 2255 C C . THR A 1 290 ? 66.004 -2.038 -81.623 1.00 91.38 290 THR A C 1
ATOM 2257 O O . THR A 1 290 ? 67.095 -1.739 -82.100 1.00 91.38 290 THR A O 1
ATOM 2260 N N . SER A 1 291 ? 65.484 -3.260 -81.788 1.00 91.19 291 SER A N 1
ATOM 2261 C CA . SER A 1 291 ? 66.140 -4.292 -82.601 1.00 91.19 291 SER A CA 1
ATOM 2262 C C . SER A 1 291 ? 66.273 -3.884 -84.070 1.00 91.19 291 SER A C 1
ATOM 2264 O O . SER A 1 291 ? 67.333 -4.084 -84.660 1.00 91.19 291 SER A O 1
ATOM 2266 N N . GLU A 1 292 ? 65.241 -3.269 -84.649 1.00 91.69 292 GLU A N 1
ATOM 2267 C CA . GLU A 1 292 ? 65.283 -2.752 -86.021 1.00 91.69 292 GLU A CA 1
ATOM 2268 C C . GLU A 1 292 ? 66.292 -1.600 -86.169 1.00 91.69 292 GLU A C 1
ATOM 2270 O O . GLU A 1 292 ? 67.078 -1.574 -87.120 1.00 91.69 292 GLU A O 1
ATOM 2275 N N . GLN A 1 293 ? 66.360 -0.698 -85.183 1.00 92.19 293 GLN A N 1
ATOM 2276 C CA . GLN A 1 293 ? 67.374 0.358 -85.133 1.00 92.19 293 GLN A CA 1
ATOM 2277 C C . GLN A 1 293 ? 68.795 -0.198 -85.068 1.00 92.19 293 GLN A C 1
ATOM 2279 O O . GLN A 1 293 ? 69.675 0.335 -85.737 1.00 92.19 293 GLN A O 1
ATOM 2284 N N . VAL A 1 294 ? 69.035 -1.262 -84.296 1.00 92.19 294 VAL A N 1
ATOM 2285 C CA . VAL A 1 294 ? 70.351 -1.918 -84.244 1.00 92.19 294 VAL A CA 1
ATOM 2286 C C . VAL A 1 294 ? 70.735 -2.469 -85.618 1.00 92.19 294 VAL A C 1
ATOM 2288 O O . VAL A 1 294 ? 71.867 -2.264 -86.054 1.00 92.19 294 VAL A O 1
ATOM 2291 N N . ALA A 1 295 ? 69.802 -3.108 -86.330 1.00 89.94 295 ALA A N 1
ATOM 2292 C CA . ALA A 1 295 ? 70.047 -3.586 -87.691 1.00 89.94 295 ALA A CA 1
ATOM 2293 C C . ALA A 1 295 ? 70.351 -2.428 -88.660 1.00 89.94 295 ALA A C 1
ATOM 2295 O O . ALA A 1 295 ? 71.341 -2.472 -89.389 1.00 89.94 295 ALA A O 1
ATOM 2296 N N . SER A 1 296 ? 69.566 -1.351 -88.598 1.00 91.50 296 SER A N 1
ATOM 2297 C CA . SER A 1 296 ? 69.764 -0.149 -89.424 1.00 91.50 296 SER A CA 1
ATOM 2298 C C . SER A 1 296 ? 71.099 0.544 -89.132 1.00 91.50 296 SER A C 1
ATOM 2300 O O . SER A 1 296 ? 71.794 0.985 -90.044 1.00 91.50 296 SER A O 1
ATOM 2302 N N . ALA A 1 297 ? 71.489 0.632 -87.859 1.00 89.75 297 ALA A N 1
ATOM 2303 C CA . ALA A 1 297 ? 72.770 1.199 -87.446 1.00 89.75 297 ALA A CA 1
ATOM 2304 C C . ALA A 1 297 ? 73.953 0.358 -87.954 1.00 89.75 297 ALA A C 1
ATOM 2306 O O . ALA A 1 297 ? 74.983 0.916 -88.331 1.00 89.75 297 ALA A O 1
ATOM 2307 N N . GLN A 1 298 ? 73.801 -0.970 -88.015 1.00 89.31 298 GLN A N 1
ATOM 2308 C CA . GLN A 1 298 ? 74.800 -1.865 -88.597 1.00 89.31 298 GLN A CA 1
ATOM 2309 C C . GLN A 1 298 ? 74.970 -1.610 -90.104 1.00 89.31 298 GLN A C 1
ATOM 2311 O O . GLN A 1 298 ? 76.102 -1.484 -90.572 1.00 89.31 298 GLN A O 1
ATOM 2316 N N . GLU A 1 299 ? 73.866 -1.472 -90.848 1.00 89.25 299 GLU A N 1
ATOM 2317 C CA . GLU A 1 299 ? 73.900 -1.116 -92.275 1.00 89.25 299 GLU A CA 1
ATOM 2318 C C . GLU A 1 299 ? 74.538 0.259 -92.507 1.00 89.25 299 GLU A C 1
ATOM 2320 O O . GLU A 1 299 ? 75.394 0.402 -93.380 1.00 89.25 299 GLU A O 1
ATOM 2325 N N . GLN A 1 300 ? 74.193 1.261 -91.688 1.00 89.62 300 GLN A N 1
ATOM 2326 C CA . GLN A 1 300 ? 74.840 2.575 -91.735 1.00 89.62 300 GLN A CA 1
ATOM 2327 C C . GLN A 1 300 ? 76.345 2.473 -91.483 1.00 89.62 300 GLN A C 1
ATOM 2329 O O . GLN A 1 300 ? 77.119 3.125 -92.178 1.00 89.62 300 GLN A O 1
ATOM 2334 N N . GLY A 1 301 ? 76.776 1.638 -90.534 1.00 90.75 301 GLY A N 1
ATOM 2335 C CA . GLY A 1 301 ? 78.192 1.371 -90.291 1.00 90.75 301 GLY A CA 1
ATOM 2336 C C . GLY A 1 301 ? 78.908 0.831 -91.533 1.00 90.75 301 GLY A C 1
ATOM 2337 O O . GLY A 1 301 ? 79.995 1.302 -91.868 1.00 90.75 301 GLY A O 1
ATOM 2338 N N . SER A 1 302 ? 78.283 -0.102 -92.257 1.00 88.25 302 SER A N 1
ATOM 2339 C CA . SER A 1 302 ? 78.811 -0.616 -93.526 1.00 88.25 302 SER A CA 1
ATOM 2340 C C . SER A 1 302 ? 78.853 0.451 -94.624 1.00 88.25 302 SER A C 1
ATOM 2342 O O . SER A 1 302 ? 79.880 0.592 -95.283 1.00 88.25 302 SER A O 1
ATOM 2344 N N . ALA A 1 303 ? 77.795 1.251 -94.778 1.00 90.00 303 ALA A N 1
ATOM 2345 C CA . ALA A 1 303 ? 77.753 2.335 -95.763 1.00 90.00 303 ALA A CA 1
ATOM 2346 C C . ALA A 1 303 ? 78.793 3.433 -95.472 1.00 90.00 303 ALA A C 1
ATOM 2348 O O . ALA A 1 303 ? 79.426 3.969 -96.383 1.00 90.00 303 ALA A O 1
ATOM 2349 N N . VAL A 1 304 ? 79.018 3.757 -94.194 1.00 91.38 304 VAL A N 1
ATOM 2350 C CA . VAL A 1 304 ? 80.078 4.683 -93.772 1.00 91.38 304 VAL A CA 1
ATOM 2351 C C . VAL A 1 304 ? 81.453 4.110 -94.106 1.00 91.38 304 VAL A C 1
ATOM 2353 O O . VAL A 1 304 ? 82.290 4.843 -94.627 1.00 91.38 304 VAL A O 1
ATOM 2356 N N . ALA A 1 305 ? 81.690 2.817 -93.866 1.00 89.31 305 ALA A N 1
ATOM 2357 C CA . ALA A 1 305 ? 82.952 2.170 -94.228 1.00 89.31 305 ALA A CA 1
ATOM 2358 C C . ALA A 1 305 ? 83.213 2.215 -95.746 1.00 89.31 305 ALA A C 1
ATOM 2360 O O . ALA A 1 305 ? 84.325 2.528 -96.169 1.00 89.31 305 ALA A O 1
ATOM 2361 N N . GLU A 1 306 ? 82.184 1.982 -96.563 1.00 90.69 306 GLU A N 1
ATOM 2362 C CA . GLU A 1 306 ? 82.272 2.123 -98.021 1.00 90.69 306 GLU A CA 1
ATOM 2363 C C . GLU A 1 306 ? 82.560 3.576 -98.425 1.00 90.69 306 GLU A C 1
ATOM 2365 O O . GLU A 1 306 ? 83.457 3.834 -99.225 1.00 90.69 306 GLU A O 1
ATOM 2370 N N . THR A 1 307 ? 81.889 4.544 -97.795 1.00 89.75 307 THR A N 1
ATOM 2371 C CA . THR A 1 307 ? 82.140 5.972 -98.037 1.00 89.75 307 THR A CA 1
ATOM 2372 C C . THR A 1 307 ? 83.590 6.343 -97.715 1.00 89.75 307 THR A C 1
ATOM 2374 O O . THR A 1 307 ? 84.229 7.029 -98.508 1.00 89.75 307 THR A O 1
ATOM 2377 N N . VAL A 1 308 ? 84.152 5.854 -96.604 1.00 93.31 308 VAL A N 1
ATOM 2378 C CA . VAL A 1 308 ? 85.574 6.056 -96.269 1.00 93.31 308 VAL A CA 1
ATOM 2379 C C . VAL A 1 308 ? 86.480 5.495 -97.367 1.00 93.31 308 VAL A C 1
ATOM 2381 O O . VAL A 1 308 ? 87.377 6.202 -97.820 1.00 93.31 308 VAL A O 1
ATOM 2384 N N . SER A 1 309 ? 86.197 4.288 -97.865 1.00 91.94 309 SER A N 1
ATOM 2385 C CA . SER A 1 309 ? 86.952 3.700 -98.979 1.00 91.94 309 SER A CA 1
ATOM 2386 C C . SER A 1 309 ? 86.865 4.549 -100.254 1.00 91.94 309 SER A C 1
ATOM 2388 O O . SER A 1 309 ? 87.877 4.748 -100.921 1.00 91.94 309 SER A O 1
ATOM 2390 N N . THR A 1 310 ? 85.691 5.096 -100.591 1.00 91.56 310 THR A N 1
ATOM 2391 C CA . THR A 1 310 ? 85.559 5.988 -101.761 1.00 91.56 310 THR A CA 1
ATOM 2392 C C . THR A 1 310 ? 86.310 7.306 -101.575 1.00 91.56 310 THR A C 1
ATOM 2394 O O . THR A 1 310 ? 86.869 7.842 -102.528 1.00 91.56 310 THR A O 1
ATOM 2397 N N . VAL A 1 311 ? 86.369 7.832 -100.348 1.00 91.88 311 VAL A N 1
ATOM 2398 C CA . VAL A 1 311 ? 87.144 9.039 -100.026 1.00 91.88 311 VAL A CA 1
ATOM 2399 C C . VAL A 1 311 ? 88.643 8.774 -100.193 1.00 91.88 311 VAL A C 1
ATOM 2401 O O . VAL A 1 311 ? 89.344 9.626 -100.741 1.00 91.88 311 VAL A O 1
ATOM 2404 N N . GLU A 1 312 ? 89.133 7.600 -99.781 1.00 89.19 312 GLU A N 1
ATOM 2405 C CA . GLU A 1 312 ? 90.519 7.172 -100.020 1.00 89.19 312 GLU A CA 1
ATOM 2406 C C . GLU A 1 312 ? 90.833 7.074 -101.523 1.00 89.19 312 GLU A C 1
ATOM 2408 O O . GLU A 1 312 ? 91.854 7.598 -101.976 1.00 89.19 312 GLU A O 1
ATOM 2413 N N . GLU A 1 313 ? 89.928 6.498 -102.319 1.00 90.56 313 GLU A N 1
ATOM 2414 C CA . GLU A 1 313 ? 90.082 6.403 -103.776 1.00 90.56 313 GLU A CA 1
ATOM 2415 C C . GLU A 1 313 ? 90.072 7.788 -104.453 1.00 90.56 313 GLU A C 1
ATOM 2417 O O . GLU A 1 313 ? 90.911 8.084 -105.311 1.00 90.56 313 GLU A O 1
ATOM 2422 N N . ILE A 1 314 ? 89.186 8.697 -104.029 1.00 90.19 314 ILE A N 1
ATOM 2423 C CA . ILE A 1 314 ? 89.156 10.088 -104.512 1.00 90.19 314 ILE A CA 1
ATOM 2424 C C . ILE A 1 314 ? 90.465 10.812 -104.185 1.00 90.19 314 ILE A C 1
ATOM 2426 O O . ILE A 1 314 ? 90.990 11.542 -105.034 1.00 90.19 314 ILE A O 1
ATOM 2430 N N . ALA A 1 315 ? 91.002 10.631 -102.975 1.00 89.12 315 ALA A N 1
ATOM 2431 C CA . ALA A 1 315 ? 92.268 11.236 -102.576 1.00 89.12 315 ALA A CA 1
ATOM 2432 C C . ALA A 1 315 ? 93.419 10.753 -103.473 1.00 89.12 315 ALA A C 1
ATOM 2434 O O . ALA A 1 315 ? 94.194 11.572 -103.972 1.00 89.12 315 ALA A O 1
ATOM 2435 N N . GLN A 1 316 ? 93.477 9.449 -103.758 1.00 91.94 316 GLN A N 1
ATOM 2436 C CA . GLN A 1 316 ? 94.459 8.867 -104.673 1.00 91.94 316 GLN A CA 1
ATOM 2437 C C . GLN A 1 316 ? 94.319 9.420 -106.099 1.00 91.94 316 GLN A C 1
ATOM 2439 O O . GLN A 1 316 ? 95.301 9.843 -106.710 1.00 91.94 316 GLN A O 1
ATOM 2444 N N . THR A 1 317 ? 93.094 9.469 -106.623 1.00 90.19 317 THR A N 1
ATOM 2445 C CA . THR A 1 317 ? 92.823 9.978 -107.977 1.00 90.19 317 THR A CA 1
ATOM 2446 C C . THR A 1 317 ? 93.185 11.463 -108.098 1.00 90.19 317 THR A C 1
ATOM 2448 O O . THR A 1 317 ? 93.692 11.910 -109.128 1.00 90.19 317 THR A O 1
ATOM 2451 N N . SER A 1 318 ? 92.960 12.236 -107.032 1.00 89.19 318 SER A N 1
ATOM 2452 C CA . SER A 1 318 ? 93.329 13.653 -106.964 1.00 89.19 318 SER A CA 1
ATOM 2453 C C . SER A 1 318 ? 94.847 13.858 -107.005 1.00 89.19 318 SER A C 1
ATOM 2455 O O . SER A 1 318 ? 95.310 14.783 -107.675 1.00 89.19 318 SER A O 1
ATOM 2457 N N . ASP A 1 319 ? 95.627 12.993 -106.348 1.00 90.12 319 ASP A N 1
ATOM 2458 C CA . ASP A 1 319 ? 97.095 13.030 -106.403 1.00 90.12 319 ASP A CA 1
ATOM 2459 C C . ASP A 1 319 ? 97.615 12.699 -107.814 1.00 90.12 319 ASP A C 1
ATOM 2461 O O . ASP A 1 319 ? 98.450 13.422 -108.370 1.00 90.12 319 ASP A O 1
ATOM 2465 N N . GLU A 1 320 ? 97.028 11.690 -108.467 1.00 90.69 320 GLU A N 1
ATOM 2466 C CA . GLU A 1 320 ? 97.307 11.375 -109.873 1.00 90.69 320 GLU A CA 1
ATOM 2467 C C . GLU A 1 320 ? 96.997 12.555 -110.809 1.00 90.69 320 GLU A C 1
ATOM 2469 O O . GLU A 1 320 ? 97.808 12.912 -111.674 1.00 90.69 320 GLU A O 1
ATOM 2474 N N . ALA A 1 321 ? 95.829 13.186 -110.641 1.00 87.81 321 ALA A N 1
ATOM 2475 C CA . ALA A 1 321 ? 95.417 14.338 -111.436 1.00 87.81 321 ALA A CA 1
ATOM 2476 C C . ALA A 1 321 ? 96.373 15.527 -111.243 1.00 87.81 321 ALA A C 1
ATOM 2478 O O . ALA A 1 321 ? 96.765 16.169 -112.224 1.00 87.81 321 ALA A O 1
ATOM 2479 N N . ALA A 1 322 ? 96.810 15.785 -110.006 1.00 88.88 322 ALA A N 1
ATOM 2480 C CA . ALA A 1 322 ? 97.814 16.802 -109.705 1.00 88.88 322 ALA A CA 1
ATOM 2481 C C . ALA A 1 322 ? 99.163 16.496 -110.386 1.00 88.88 322 ALA A C 1
ATOM 2483 O O . ALA A 1 322 ? 99.795 17.401 -110.941 1.00 88.88 322 ALA A O 1
ATOM 2484 N N . GLY A 1 323 ? 99.583 15.227 -110.412 1.00 89.31 323 GLY A N 1
ATOM 2485 C CA . GLY A 1 323 ? 100.767 14.772 -111.147 1.00 89.31 323 GLY A CA 1
ATOM 2486 C C . GLY A 1 323 ? 100.674 15.037 -112.653 1.00 89.31 323 GLY A C 1
ATOM 2487 O O . GLY A 1 323 ? 101.584 15.626 -113.242 1.00 89.31 323 GLY A O 1
ATOM 2488 N N . ARG A 1 324 ? 99.543 14.691 -113.282 1.00 88.75 324 ARG A N 1
ATOM 2489 C CA . ARG A 1 324 ? 99.307 14.959 -114.715 1.00 88.75 324 ARG A CA 1
ATOM 2490 C C . ARG A 1 324 ? 99.273 16.453 -115.029 1.00 88.75 324 ARG A C 1
ATOM 2492 O O . ARG A 1 324 ? 99.848 16.873 -116.031 1.00 88.75 324 ARG A O 1
ATOM 2499 N N . ALA A 1 325 ? 98.652 17.264 -114.173 1.00 88.81 325 ALA A N 1
ATOM 2500 C CA . ALA A 1 325 ? 98.623 18.715 -114.343 1.00 88.81 325 ALA A CA 1
ATOM 2501 C C . ALA A 1 325 ? 100.039 19.324 -114.340 1.00 88.81 325 ALA A C 1
ATOM 2503 O O . ALA A 1 325 ? 100.330 20.207 -115.151 1.00 88.81 325 ALA A O 1
ATOM 2504 N N . ARG A 1 326 ? 100.950 18.819 -113.492 1.00 89.31 326 ARG A N 1
ATOM 2505 C CA . ARG A 1 326 ? 102.369 19.222 -113.511 1.00 89.31 326 ARG A CA 1
ATOM 2506 C C . ARG A 1 326 ? 103.051 18.855 -114.830 1.00 89.31 326 ARG A C 1
ATOM 2508 O O . ARG A 1 326 ? 103.717 19.710 -115.405 1.00 89.31 326 ARG A O 1
ATOM 2515 N N . ALA A 1 327 ? 102.828 17.644 -115.341 1.00 88.44 327 ALA A N 1
ATOM 2516 C CA . ALA A 1 327 ? 103.393 17.207 -116.621 1.00 88.44 327 ALA A CA 1
ATOM 2517 C C . ALA A 1 327 ? 102.906 18.063 -117.808 1.00 88.44 327 ALA A C 1
ATOM 2519 O O . ALA A 1 327 ? 103.698 18.454 -118.665 1.00 88.44 327 ALA A O 1
ATOM 2520 N N . VAL A 1 328 ? 101.614 18.416 -117.840 1.00 89.62 328 VAL A N 1
ATOM 2521 C CA . VAL A 1 328 ? 101.057 19.328 -118.857 1.00 89.62 328 VAL A CA 1
ATOM 2522 C C . VAL A 1 328 ? 101.690 20.717 -118.756 1.00 89.62 328 VAL A C 1
ATOM 2524 O O . VAL A 1 328 ? 102.055 21.294 -119.778 1.00 89.62 328 VAL A O 1
ATOM 2527 N N . SER A 1 329 ? 101.859 21.242 -117.539 1.00 91.38 329 SER A N 1
ATOM 2528 C CA . SER A 1 329 ? 102.519 22.533 -117.305 1.00 91.38 329 SER A CA 1
ATOM 2529 C C . SER A 1 329 ? 103.961 22.547 -117.833 1.00 91.38 329 SER A C 1
ATOM 2531 O O . SER A 1 329 ? 104.371 23.486 -118.517 1.00 91.38 329 SER A O 1
ATOM 2533 N N . GLU A 1 330 ? 104.719 21.477 -117.593 1.00 90.06 330 GLU A N 1
ATOM 2534 C CA . GLU A 1 330 ? 106.090 21.328 -118.091 1.00 90.06 330 GLU A CA 1
ATOM 2535 C C . GLU A 1 330 ? 106.146 21.245 -119.625 1.00 90.06 330 GLU A C 1
ATOM 2537 O O . GLU A 1 330 ? 106.937 21.945 -120.261 1.00 90.06 330 GLU A O 1
ATOM 2542 N N . SER A 1 331 ? 105.230 20.489 -120.237 1.00 87.50 331 SER A N 1
ATOM 2543 C CA . SER A 1 331 ? 105.104 20.394 -121.696 1.00 87.50 331 SER A CA 1
ATOM 2544 C C . SER A 1 331 ? 104.702 21.726 -122.355 1.00 87.50 331 SER A C 1
ATOM 2546 O O . SER A 1 331 ? 105.238 22.103 -123.403 1.00 87.50 331 SER A O 1
ATOM 2548 N N . ALA A 1 332 ? 103.809 22.497 -121.725 1.00 87.19 332 ALA A N 1
ATOM 2549 C CA . ALA A 1 332 ? 103.445 23.836 -122.189 1.00 87.19 332 ALA A CA 1
ATOM 2550 C C . ALA A 1 332 ? 104.650 24.790 -122.154 1.00 87.19 332 ALA A C 1
ATOM 2552 O O . ALA A 1 332 ? 104.879 25.548 -123.098 1.00 87.19 332 ALA A O 1
ATOM 2553 N N . ARG A 1 333 ? 105.469 24.703 -121.101 1.00 86.25 333 ARG A N 1
ATOM 2554 C CA . ARG A 1 333 ? 106.694 25.496 -120.958 1.00 86.25 333 ARG A CA 1
ATOM 2555 C C . ARG A 1 333 ? 107.737 25.147 -122.027 1.00 86.25 333 ARG A 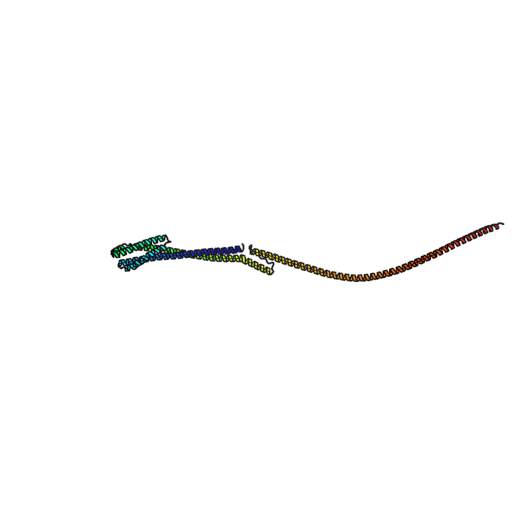C 1
ATOM 2557 O O . ARG A 1 333 ? 108.363 26.044 -122.586 1.00 86.25 333 ARG A O 1
ATOM 2564 N N . GLN A 1 334 ? 107.863 23.867 -122.376 1.00 87.12 334 GLN A N 1
ATOM 2565 C CA . GLN A 1 334 ? 108.703 23.410 -123.488 1.00 87.12 334 GLN A CA 1
ATOM 2566 C C . GLN A 1 334 ? 108.210 23.944 -124.846 1.00 87.12 334 GLN A C 1
ATOM 2568 O O . GLN A 1 334 ? 109.008 24.378 -125.679 1.00 87.12 334 GLN A O 1
ATOM 2573 N N . SER A 1 335 ? 106.892 23.968 -125.060 1.00 84.81 335 SER A N 1
ATOM 2574 C CA . SER A 1 335 ? 106.286 24.531 -126.276 1.00 84.81 335 SER A CA 1
ATOM 2575 C C . SER A 1 335 ? 106.554 26.035 -126.419 1.00 84.81 335 SER A C 1
ATOM 2577 O O . SER A 1 335 ? 106.754 26.525 -127.532 1.00 84.81 335 SER A O 1
ATOM 2579 N N . GLU A 1 336 ? 106.612 26.778 -125.309 1.00 85.19 336 GLU A N 1
ATOM 2580 C CA . GLU A 1 336 ? 106.962 28.204 -125.318 1.00 85.19 336 GLU A CA 1
ATOM 2581 C C . GLU A 1 336 ? 108.406 28.447 -125.796 1.00 85.19 336 GLU A C 1
ATOM 2583 O O . GLU A 1 336 ? 108.646 29.362 -126.592 1.00 85.19 336 GLU A O 1
ATOM 2588 N N . GLU A 1 337 ? 109.363 27.622 -125.359 1.00 84.31 337 GLU A N 1
ATOM 2589 C CA . GLU A 1 337 ? 110.756 27.692 -125.822 1.00 84.31 337 GLU A CA 1
ATOM 2590 C C . GLU A 1 337 ? 110.877 27.413 -127.322 1.00 84.31 337 GLU A C 1
ATOM 2592 O O . GLU A 1 337 ? 111.468 28.212 -128.056 1.00 84.31 337 GLU A O 1
ATOM 2597 N N . LEU A 1 338 ? 110.246 26.336 -127.801 1.00 81.25 338 LEU A N 1
ATOM 2598 C CA . LEU A 1 338 ? 110.172 26.027 -129.232 1.00 81.25 338 LEU A CA 1
ATOM 2599 C C . LEU A 1 338 ? 109.547 27.186 -130.025 1.00 81.25 338 LEU A C 1
ATOM 2601 O O . LEU A 1 338 ? 110.046 27.553 -131.089 1.00 81.25 338 LEU A O 1
ATOM 2605 N N . GLY A 1 339 ? 108.511 27.830 -129.483 1.00 82.75 339 GLY A N 1
ATOM 2606 C CA . GLY A 1 339 ? 107.888 29.012 -130.081 1.00 82.75 339 GLY A CA 1
ATOM 2607 C C . GLY A 1 339 ? 108.783 30.261 -130.111 1.00 82.75 339 GLY A C 1
ATOM 2608 O O . GLY A 1 339 ? 108.596 31.137 -130.962 1.00 82.75 339 GLY A O 1
ATOM 2609 N N . LYS A 1 340 ? 109.764 30.396 -129.207 1.00 82.44 340 LYS A N 1
ATOM 2610 C CA . LYS A 1 340 ? 110.797 31.449 -129.295 1.00 82.44 340 LYS A CA 1
ATOM 2611 C C . LYS A 1 340 ? 111.784 31.150 -130.425 1.00 82.44 340 LYS A C 1
ATOM 2613 O O . LYS A 1 340 ? 112.024 32.040 -131.239 1.00 82.44 340 LYS A O 1
ATOM 2618 N N . GLY A 1 341 ? 112.250 29.904 -130.539 1.00 81.25 341 GLY A N 1
ATOM 2619 C CA . GLY A 1 341 ? 113.107 29.466 -131.648 1.00 81.25 341 GLY A CA 1
ATOM 2620 C C . GLY A 1 341 ? 112.436 29.624 -133.018 1.00 81.25 341 GLY A C 1
ATOM 2621 O O . GLY A 1 341 ? 113.027 30.173 -133.946 1.00 81.25 341 GLY A O 1
ATOM 2622 N N . GLY A 1 342 ? 111.157 29.250 -133.128 1.00 81.19 342 GLY A N 1
ATOM 2623 C CA . GLY A 1 342 ? 110.378 29.412 -134.360 1.00 81.19 342 GLY A CA 1
ATOM 2624 C C . GLY A 1 342 ? 110.221 30.873 -134.799 1.00 81.19 342 GLY A C 1
ATOM 2625 O O . GLY A 1 342 ? 110.367 31.181 -135.980 1.00 81.19 342 GLY A O 1
ATOM 2626 N N . ARG A 1 343 ? 109.996 31.804 -133.861 1.00 81.88 343 ARG A N 1
ATOM 2627 C CA . ARG A 1 343 ? 109.947 33.250 -134.170 1.00 81.88 343 ARG A CA 1
ATOM 2628 C C . ARG A 1 343 ? 111.264 33.778 -134.722 1.00 81.88 343 ARG A C 1
ATOM 2630 O O . ARG A 1 343 ? 111.246 34.624 -135.612 1.00 81.88 343 ARG A O 1
ATOM 2637 N N . GLN A 1 344 ? 112.387 33.289 -134.204 1.00 79.06 344 GLN A N 1
ATOM 2638 C CA . GLN A 1 344 ? 113.704 33.683 -134.687 1.00 79.06 344 GLN A CA 1
ATOM 2639 C C . GLN A 1 344 ? 113.919 33.227 -136.138 1.00 79.06 344 GLN A C 1
ATOM 2641 O O . GLN A 1 344 ? 114.301 34.043 -136.974 1.00 79.06 344 GLN A O 1
ATOM 2646 N N . ALA A 1 345 ? 113.551 31.982 -136.460 1.00 80.06 345 ALA A N 1
ATOM 2647 C CA . ALA A 1 345 ? 113.622 31.454 -137.825 1.00 80.06 345 ALA A CA 1
ATOM 2648 C C . ALA A 1 345 ? 112.731 32.232 -138.816 1.00 80.06 345 ALA A C 1
ATOM 2650 O O . ALA A 1 345 ? 113.138 32.505 -139.945 1.00 80.06 345 ALA A O 1
ATOM 2651 N N . VAL A 1 346 ? 111.527 32.644 -138.399 1.00 80.50 346 VAL A N 1
ATOM 2652 C CA . VAL A 1 346 ? 110.643 33.479 -139.235 1.00 80.50 346 VAL A CA 1
ATOM 2653 C C . VAL A 1 346 ? 111.256 34.860 -139.495 1.00 80.50 346 VAL A C 1
ATOM 2655 O O . VAL A 1 346 ? 111.211 35.335 -140.629 1.00 80.50 346 VAL A O 1
ATOM 2658 N N . ASN A 1 347 ? 111.866 35.495 -138.490 1.00 83.19 347 ASN A N 1
ATOM 2659 C CA . ASN A 1 347 ? 112.537 36.786 -138.676 1.00 83.19 347 ASN A CA 1
ATOM 2660 C C . ASN A 1 347 ? 113.718 36.697 -139.658 1.00 83.19 347 ASN A C 1
ATOM 2662 O O . ASN A 1 347 ? 113.886 37.592 -140.487 1.00 83.19 347 ASN A O 1
ATOM 2666 N N . GLU A 1 348 ? 114.503 35.616 -139.612 1.00 79.81 348 GLU A N 1
ATOM 2667 C CA . GLU A 1 348 ? 115.568 35.365 -140.594 1.00 79.81 348 GLU A CA 1
ATOM 2668 C C . GLU A 1 348 ? 115.008 35.223 -142.017 1.00 79.81 348 GLU A C 1
ATOM 2670 O O . GLU A 1 348 ? 115.529 35.838 -142.951 1.00 79.81 348 GLU A O 1
ATOM 2675 N N . ALA A 1 349 ? 113.899 34.494 -142.185 1.00 78.19 349 ALA A N 1
ATOM 2676 C CA . ALA A 1 349 ? 113.245 34.319 -143.482 1.00 78.19 349 ALA A CA 1
ATOM 2677 C C . ALA A 1 349 ? 112.687 35.635 -144.060 1.00 78.19 349 ALA A C 1
ATOM 2679 O O . ALA A 1 349 ? 112.816 35.888 -145.259 1.00 78.19 349 ALA A O 1
ATOM 2680 N N . V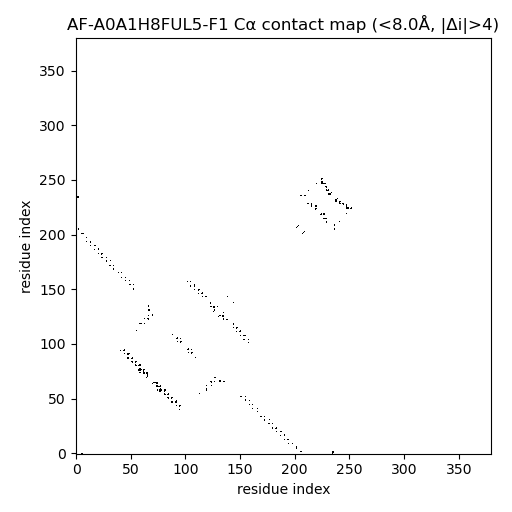AL A 1 350 ? 112.102 36.499 -143.221 1.00 81.81 350 VAL A N 1
ATOM 2681 C CA . VAL A 1 350 ? 111.620 37.831 -143.636 1.00 81.81 350 VAL A CA 1
ATOM 2682 C C . VAL A 1 350 ? 112.782 38.717 -144.093 1.00 81.81 350 VAL A C 1
ATOM 2684 O O . VAL A 1 350 ? 112.664 39.407 -145.107 1.00 81.81 350 VAL A O 1
ATOM 2687 N N . SER A 1 351 ? 113.919 38.662 -143.393 1.00 76.25 351 SER A N 1
ATOM 2688 C CA . SER A 1 351 ? 115.127 39.399 -143.778 1.00 76.25 351 SER A CA 1
ATOM 2689 C C . SER A 1 351 ? 115.666 38.930 -145.138 1.00 76.25 351 SER A C 1
ATOM 2691 O O . SER A 1 351 ? 115.941 39.749 -146.013 1.00 76.25 351 SER A O 1
ATOM 2693 N N . ALA A 1 352 ? 115.706 37.612 -145.372 1.00 76.94 352 ALA A N 1
ATOM 2694 C CA . ALA A 1 352 ? 116.109 37.039 -146.658 1.00 76.94 352 ALA A CA 1
ATOM 2695 C C . ALA A 1 352 ? 115.167 37.438 -147.814 1.00 76.94 352 ALA A C 1
ATOM 2697 O O . ALA A 1 352 ? 115.622 37.743 -148.917 1.00 76.94 352 ALA A O 1
ATOM 2698 N N . MET A 1 353 ? 113.854 37.494 -147.565 1.00 74.94 353 MET A N 1
ATOM 2699 C CA . MET A 1 353 ? 112.859 37.957 -148.544 1.00 74.94 353 MET A CA 1
ATOM 2700 C C . MET A 1 353 ? 113.059 39.427 -148.944 1.00 74.94 353 MET A C 1
ATOM 2702 O O . MET A 1 353 ? 112.858 39.776 -150.110 1.00 74.94 353 MET A O 1
ATOM 2706 N N . ALA A 1 354 ? 113.497 40.289 -148.020 1.00 74.19 354 ALA A N 1
ATOM 2707 C CA . ALA A 1 354 ? 113.824 41.680 -148.335 1.00 74.19 354 ALA A CA 1
ATOM 2708 C C . ALA A 1 354 ? 115.017 41.785 -149.305 1.00 74.19 354 ALA A C 1
ATOM 2710 O O . ALA A 1 354 ? 114.980 42.591 -150.233 1.00 74.19 354 ALA A O 1
ATOM 2711 N N . THR A 1 355 ? 116.023 40.918 -149.159 1.00 73.12 355 THR A N 1
ATOM 2712 C CA . THR A 1 355 ? 117.187 40.860 -150.061 1.00 73.12 355 THR A CA 1
ATOM 2713 C C . THR A 1 355 ? 116.804 40.405 -151.474 1.00 73.12 355 THR A C 1
ATOM 2715 O O . THR A 1 355 ? 117.295 40.947 -152.464 1.00 73.12 355 THR A O 1
ATOM 2718 N N . VAL A 1 356 ? 115.885 39.438 -151.588 1.00 75.62 356 VAL A N 1
AT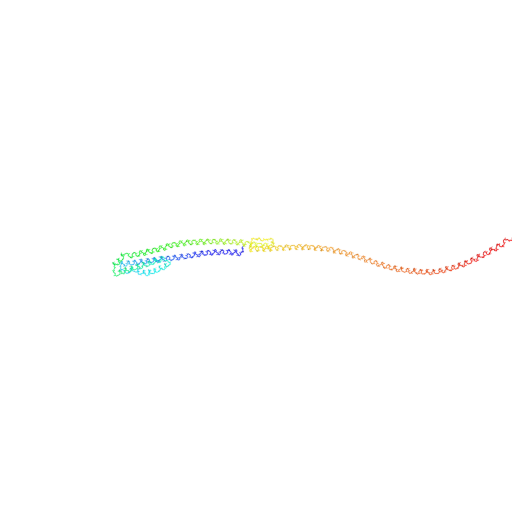OM 2719 C CA . VAL A 1 356 ? 115.362 38.980 -152.889 1.00 75.62 356 VAL A CA 1
ATOM 2720 C C . VAL A 1 356 ? 114.607 40.104 -153.600 1.00 75.62 356 VAL A C 1
ATOM 2722 O O . VAL A 1 356 ? 114.789 40.303 -154.801 1.00 75.62 356 VAL A O 1
ATOM 2725 N N . ARG A 1 357 ? 113.793 40.878 -152.870 1.00 75.69 357 ARG A N 1
ATOM 2726 C CA . ARG A 1 357 ? 113.057 42.021 -153.432 1.00 75.69 357 ARG A CA 1
ATOM 2727 C C . ARG A 1 357 ? 113.997 43.053 -154.068 1.00 75.69 357 ARG A C 1
ATOM 2729 O O . ARG A 1 357 ? 113.723 43.518 -155.171 1.00 75.69 357 ARG A O 1
ATOM 2736 N N . GLU A 1 358 ? 115.105 43.368 -153.404 1.00 73.88 358 GLU A N 1
ATOM 2737 C CA . GLU A 1 358 ? 116.096 44.338 -153.887 1.00 73.88 358 GLU A CA 1
ATOM 2738 C C . GLU A 1 358 ? 116.800 43.859 -155.176 1.00 73.88 358 GLU A C 1
ATOM 2740 O O . GLU A 1 358 ? 116.997 44.631 -156.118 1.00 73.88 358 GLU A O 1
ATOM 2745 N N . GLN A 1 359 ? 117.092 42.554 -155.288 1.00 68.69 359 GLN A N 1
ATOM 2746 C CA . GLN A 1 359 ? 117.631 41.964 -156.522 1.00 68.69 359 GLN A CA 1
ATOM 2747 C C . GLN A 1 359 ? 116.643 42.022 -157.696 1.00 68.69 359 GLN A C 1
ATOM 2749 O O . GLN A 1 359 ? 117.057 42.277 -158.829 1.00 68.69 359 GLN A O 1
ATOM 2754 N N . VAL A 1 360 ? 115.347 41.814 -157.447 1.00 74.12 360 VAL A N 1
ATOM 2755 C CA . VAL A 1 360 ? 114.312 41.857 -158.494 1.00 74.12 360 VAL A CA 1
ATOM 2756 C C . VAL A 1 360 ? 114.130 43.278 -159.050 1.00 74.12 360 VAL A C 1
ATOM 2758 O O . VAL A 1 360 ? 114.034 43.439 -160.268 1.00 74.12 360 VAL A O 1
ATOM 2761 N N . GLU A 1 361 ? 114.171 44.317 -158.206 1.00 71.38 361 GLU A N 1
ATOM 2762 C CA . GLU A 1 361 ? 114.139 45.728 -158.647 1.00 71.38 361 GLU A CA 1
ATOM 2763 C C . GLU A 1 361 ? 115.362 46.102 -159.507 1.00 71.38 361 GLU A C 1
ATOM 2765 O O . GLU A 1 361 ? 115.233 46.803 -160.515 1.00 71.38 361 GLU A O 1
ATOM 2770 N N . SER A 1 362 ? 116.546 45.575 -159.173 1.00 68.81 362 SER A N 1
ATOM 2771 C CA . SER A 1 362 ? 117.770 45.785 -159.961 1.00 68.81 362 SER A CA 1
ATOM 2772 C C . SER A 1 362 ? 117.707 45.129 -161.351 1.00 68.81 362 SER A C 1
ATOM 2774 O O . SER A 1 362 ? 118.190 45.695 -162.336 1.00 68.81 362 SER A O 1
ATOM 2776 N N . ILE A 1 363 ? 117.067 43.959 -161.465 1.00 70.19 363 ILE A N 1
ATOM 2777 C CA . ILE A 1 363 ? 116.858 43.271 -162.749 1.00 70.19 363 ILE A CA 1
ATOM 2778 C C . ILE A 1 363 ? 115.849 44.034 -163.619 1.00 70.19 363 ILE A C 1
ATOM 2780 O O . ILE A 1 363 ? 116.079 44.200 -164.820 1.00 70.19 363 ILE A O 1
ATOM 2784 N N . ALA A 1 364 ? 114.768 44.547 -163.025 1.00 68.19 364 ALA A N 1
ATOM 2785 C CA . ALA A 1 364 ? 113.743 45.304 -163.741 1.00 68.19 364 ALA A CA 1
ATOM 2786 C C . ALA A 1 364 ? 114.295 46.589 -164.393 1.00 68.19 364 ALA A C 1
ATOM 2788 O O . ALA A 1 364 ? 113.942 46.892 -165.535 1.00 68.19 364 ALA A O 1
ATOM 2789 N N . SER A 1 365 ? 115.210 47.309 -163.727 1.00 66.44 365 SER A N 1
ATOM 2790 C CA . SER A 1 365 ? 115.809 48.534 -164.289 1.00 66.44 365 SER A CA 1
ATOM 2791 C C . SER A 1 365 ? 116.733 48.259 -165.484 1.00 66.44 365 SER A C 1
ATOM 2793 O O . SER A 1 365 ? 116.729 49.010 -166.461 1.00 66.44 365 SER A O 1
ATOM 2795 N N . ARG A 1 366 ? 117.473 47.140 -165.465 1.00 65.12 366 ARG A N 1
ATOM 2796 C CA . ARG A 1 366 ? 118.348 46.716 -166.573 1.00 65.12 366 ARG A CA 1
ATOM 2797 C C . ARG A 1 366 ? 117.577 46.306 -167.827 1.00 65.12 366 ARG A C 1
ATOM 2799 O O . ARG A 1 366 ? 118.065 46.543 -168.928 1.00 65.12 366 ARG A O 1
ATOM 2806 N N . ILE A 1 367 ? 116.390 45.716 -167.675 1.00 67.62 367 ILE A N 1
ATOM 2807 C CA . ILE A 1 367 ? 115.524 45.350 -168.809 1.00 67.62 367 ILE A CA 1
ATOM 2808 C C . ILE A 1 367 ? 114.966 46.608 -169.493 1.00 67.62 367 ILE A C 1
ATOM 2810 O O . ILE A 1 367 ? 114.946 46.676 -170.721 1.00 67.62 367 ILE A O 1
ATOM 2814 N N . LEU A 1 368 ? 114.579 47.622 -168.713 1.00 61.12 368 LEU A N 1
ATOM 2815 C CA . LEU A 1 368 ? 114.063 48.899 -169.222 1.00 61.12 368 LEU A CA 1
ATOM 2816 C C . LEU A 1 368 ? 115.123 49.685 -170.013 1.00 61.12 368 LEU A C 1
ATOM 2818 O O . LEU A 1 368 ? 114.828 50.178 -171.099 1.00 61.12 368 LEU A O 1
ATOM 2822 N N . ALA A 1 369 ? 116.372 49.706 -169.536 1.00 60.84 369 ALA A N 1
ATOM 2823 C CA . ALA A 1 369 ? 117.487 50.329 -170.255 1.00 60.84 369 ALA A CA 1
ATOM 2824 C C . ALA A 1 369 ? 117.832 49.614 -171.581 1.00 60.84 369 ALA A C 1
ATOM 2826 O O . ALA A 1 369 ? 118.259 50.258 -172.538 1.00 60.84 369 ALA A O 1
ATOM 2827 N N . LEU A 1 370 ? 117.623 48.292 -171.667 1.00 59.28 370 LEU A N 1
ATOM 2828 C CA . LEU A 1 370 ? 117.851 47.521 -172.897 1.00 59.28 370 LEU A CA 1
ATOM 2829 C C . LEU A 1 370 ? 116.769 47.781 -173.962 1.00 59.28 370 LEU A C 1
ATOM 2831 O O . LEU A 1 370 ? 117.059 47.731 -175.157 1.00 59.28 370 LEU A O 1
ATOM 2835 N N . ALA A 1 371 ? 115.533 48.059 -173.535 1.00 59.69 371 ALA A N 1
ATOM 2836 C CA . ALA A 1 371 ? 114.402 48.309 -174.427 1.00 59.69 371 ALA A CA 1
ATOM 2837 C C . ALA A 1 371 ? 114.516 49.659 -175.163 1.00 59.69 371 ALA A C 1
ATOM 2839 O O . ALA A 1 371 ? 114.248 49.719 -176.362 1.00 59.69 371 ALA A O 1
ATOM 2840 N N . GLU A 1 372 ? 114.983 50.721 -174.496 1.00 59.78 372 GLU A N 1
ATOM 2841 C CA . GLU A 1 372 ? 115.191 52.036 -175.133 1.00 59.78 372 GLU A CA 1
ATOM 2842 C C . GLU A 1 372 ? 116.320 52.023 -176.178 1.00 59.78 372 GLU A C 1
ATOM 2844 O O . GLU A 1 372 ? 116.239 52.715 -177.193 1.00 59.78 372 GLU A O 1
ATOM 2849 N N . GLN A 1 373 ? 117.345 51.185 -175.994 1.00 58.16 373 GLN A N 1
ATOM 2850 C CA . GLN A 1 373 ? 118.481 51.093 -176.917 1.00 58.16 373 GLN A CA 1
ATOM 2851 C C . GLN A 1 373 ? 118.146 50.333 -178.217 1.00 58.16 373 GLN A C 1
ATOM 2853 O O . GLN A 1 373 ? 118.800 50.546 -179.238 1.00 58.16 373 GLN A O 1
ATOM 2858 N N . ALA A 1 374 ? 117.101 49.495 -178.210 1.00 58.62 374 ALA A N 1
ATOM 2859 C CA . ALA A 1 374 ? 116.619 48.772 -179.389 1.00 58.62 374 ALA A CA 1
ATOM 2860 C C . ALA A 1 374 ? 115.730 49.635 -180.310 1.00 58.62 374 ALA A C 1
ATOM 2862 O O . ALA A 1 374 ? 115.716 49.419 -181.521 1.00 58.62 374 ALA A O 1
ATOM 2863 N N . GLN A 1 375 ? 115.036 50.646 -179.772 1.00 58.53 375 GLN A N 1
ATOM 2864 C CA . GLN A 1 375 ? 114.182 51.551 -180.558 1.00 58.53 375 GLN A CA 1
ATOM 2865 C C . GLN A 1 375 ? 115.008 52.572 -181.375 1.00 58.53 375 GLN A C 1
ATOM 2867 O O . GLN A 1 375 ? 114.560 53.038 -182.418 1.00 58.53 375 GLN A O 1
ATOM 2872 N N . ALA A 1 376 ? 116.243 52.870 -180.951 1.00 58.59 376 ALA A N 1
ATOM 2873 C CA . ALA A 1 376 ? 117.159 53.803 -181.620 1.00 58.59 376 ALA A CA 1
ATOM 2874 C C . ALA A 1 376 ? 117.832 53.249 -182.903 1.00 58.59 376 ALA A C 1
ATOM 2876 O O . ALA A 1 376 ? 118.627 53.952 -183.519 1.00 58.59 376 ALA A O 1
ATOM 2877 N N . ILE A 1 377 ? 117.529 52.010 -183.318 1.00 57.56 377 ILE A N 1
ATOM 2878 C CA . ILE A 1 377 ? 118.115 51.345 -184.506 1.00 57.56 377 ILE A CA 1
ATOM 2879 C C . ILE A 1 377 ? 117.080 51.195 -185.656 1.00 57.56 377 ILE A C 1
ATOM 2881 O O . ILE A 1 377 ? 117.395 50.659 -186.712 1.00 57.56 377 ILE A O 1
ATOM 2885 N N . GLY A 1 378 ? 115.848 51.701 -185.489 1.00 53.91 378 GLY A N 1
ATOM 2886 C CA . GLY A 1 378 ? 114.720 51.449 -186.403 1.00 53.91 378 GLY A CA 1
ATOM 2887 C C . GLY A 1 378 ? 114.448 52.440 -187.549 1.00 53.91 378 GLY A C 1
ATOM 2888 O O . GLY A 1 378 ? 113.720 52.053 -188.452 1.00 53.91 378 GLY A O 1
ATOM 2889 N N . ASP A 1 379 ? 115.014 53.655 -187.557 1.00 47.72 379 ASP A N 1
ATOM 2890 C CA . ASP A 1 379 ? 114.816 54.649 -188.636 1.00 47.72 379 ASP A CA 1
ATOM 2891 C C . ASP A 1 379 ? 116.175 55.158 -189.168 1.00 47.72 379 ASP A C 1
ATOM 2893 O O . ASP A 1 379 ? 116.672 56.222 -188.787 1.00 47.72 379 ASP A O 1
ATOM 2897 N N . ILE A 1 380 ? 116.782 54.341 -190.039 1.00 49.03 380 ILE A N 1
ATOM 2898 C CA . ILE A 1 380 ? 117.698 54.729 -191.129 1.00 49.03 380 ILE A CA 1
ATOM 2899 C C . ILE A 1 380 ? 117.031 54.314 -192.435 1.00 49.03 380 ILE A C 1
ATOM 2901 O O . ILE A 1 380 ? 116.534 53.164 -192.480 1.00 49.03 380 ILE A O 1
#

Foldseek 3Di:
DALVVLVCVLVVVLVVLVVVLVVLVVVLVVLVVVLVVLVVLLVQLLVLLVLLLVLLVLLVQLLVVCLVPVDCVSCPSNVVSVVVNVVSLVSNCVSCVVPVVVNVLSVVLVVLSVVLNVLSVVLSVCCVPPNNPVSVVSVVVCPNVVSSVVSVVSSVVSNVVSVVVSVVSVVVSVVSNVVSVVVSVVSVVVSVVSNVVSVVCSCVVPVVLVVLVVVQVVCVVVPNLVDARDQPDPYPSSVSSVVVNVVSVVVVVVVVVVVVVVVVVVVVVVVVVVVVVVVVVVVVVVVVVVVVVVVVVVVVVVVVVVVVVVVVVVVVVVVVVVVVVVVVVVVVVVVVVVVVVVVVVVVVVVVVVVVVVVVVVVVVVVVVVVVVVVVVVPDD

Sequence (380 aa):
MTIGKKIAAGFGLCLLVLLAVALVAFQGAEQLLRTANDVVASREQARYLREVRTMLLDAETAQRGFLLTGQERYLDPYVRALPNIETGLVQLKRAFQNEPEQGVRVARLEQQVREKLAELADTIRMRREQGFEPALAAVLTDKGKLLMQEIRQNIDEMLVVGDERWVQAADNAQRNAQRSILFLSMGTVLGILIVSVGSFLITRGITGPLGRLMSGVEHFTRGNLAHRIDVHNEDETGRLARAFNVMAERRQDSEAQVARQAAEREQALRTVAEFVNQLAGASSEILSSTSEQVASAQEQGSAVAETVSTVEEIAQTSDEAAGRARAVSESARQSEELGKGGRQAVNEAVSAMATVREQVESIASRILALAEQAQAIGDI

Nearest PDB structures (foldseek):
  8c5v-assembly1_I  TM=5.987E-01  e=1.342E-04  Escherichia coli
  7rro-assembly1_D9  TM=2.398E-01  e=2.711E+00  Bos taurus

pLDDT: mean 88.85, std 8.35, range [47.72, 97.88]

Radius of gyration: 90.79 Å; Cα contacts (8 Å, |Δi|>4): 184; chains: 1; bounding box: 163×73×268 Å

Secondary structure (DSSP, 8-state):
--HHHHHHHHHHHHHHHHHHHHHHHHHHHHHHHHHHHHHHHHHHHHHHHHHHHHHHHHHHHHHHHHHHH--GGGGHHHHHHHHHHHHHHHHHHHHTTT-HHHHHHHHHHHHHHHHHHHHHHHHHHHHHHH-HHHHHHHHTT-HHHHHHHHHHHHHHHHHHHHHHHHHHHHHHHHHHHHHHHHHHHHHHHHHHHHHHHHHHHHIIIIIHHHHHHHHHHHHHHTT-TT-------SSHHHHHHHHHHHHHHHHHHHHHHHHHHHHHHHHHHHHHHHHHHHHHHHHHHHHHHHHHHHHHHHHHHHHHHHHHHHHHHHHHHHHHHHHHHHHHHHHHHHHHHHHHHHHHHHHHHHHHHHHHHHHHHHHHHHHHHHHHHHHTTS--

Mean predicted aligned error: 15.36 Å

Organism: Stigmatella aurantiaca (NCBI:txid41)

Solvent-accessible surface area (backbone atoms only — not comparable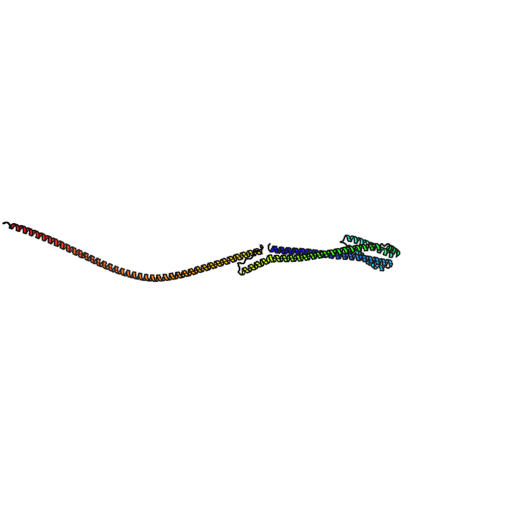 to full-atom values): 20013 Å² total; per-residue (Å²): 119,45,66,67,57,54,52,51,51,47,52,49,51,51,50,51,48,52,50,53,42,50,51,52,52,50,52,46,51,54,54,50,52,52,51,52,51,52,53,51,48,52,52,50,42,48,46,33,52,51,50,37,53,48,34,51,50,41,25,54,51,14,48,50,47,21,64,74,68,72,43,72,78,36,36,54,52,28,66,61,19,51,67,51,38,54,52,27,52,56,51,39,54,60,64,32,67,91,35,74,77,55,38,54,54,50,54,50,47,53,48,51,52,52,54,46,52,50,52,52,51,51,40,52,46,34,35,75,78,68,34,60,66,64,23,49,56,57,56,74,65,40,56,71,57,53,49,51,50,53,49,49,50,55,48,51,53,54,46,50,59,48,49,55,51,46,54,52,50,50,52,52,48,51,53,48,50,52,50,42,51,50,55,45,52,51,44,50,54,49,45,53,50,50,51,51,52,43,50,50,51,48,41,62,69,44,53,48,58,52,51,51,50,53,52,45,51,53,40,40,76,73,66,41,48,83,68,70,56,87,67,86,49,90,30,65,68,21,52,50,34,51,54,49,40,54,53,32,49,54,52,42,54,51,50,54,49,52,54,49,53,52,52,54,49,51,51,52,52,51,54,52,53,52,51,54,52,53,51,54,52,53,50,53,51,51,50,52,53,51,54,52,47,54,53,53,51,51,53,49,52,52,52,50,52,51,48,52,52,51,51,53,51,51,54,53,51,50,52,51,50,53,52,49,53,50,52,52,53,53,52,51,54,53,51,53,54,53,52,52,55,51,52,52,54,50,52,52,51,55,54,52,51,53,57,51,52,55,54,52,56,57,52,54,54,55,53,54,60,54,54,61,62,60,64,77,72,71,88,126

InterPro domains:
  IPR003660 HAMP domain [PF00672] (201-250)
  IPR003660 HAMP domain [PS50885] (204-256)
  IPR003660 HAMP domain [SM00304] (204-256)
  IPR004089 Methyl-accepting chemotaxis protein (MCP) signalling domain [PS50111] (275-380)
  IPR007891 CHASE3 [PF05227] (36-165)